Protein AF-Q52468-F1 (afdb_monomer_lite)

InterPro domains:
  IPR005804 Fatty acid desaturase domain [PF00487] (313-555)
  IPR013120 Fatty acyl-CoA reductase-like, NAD-binding domain [PF07993] (9-94)

Radius of gyration: 31.47 Å; chains: 1; bounding box: 70×78×95 Å

Sequence (584 aa):
MFPLLIPKSKTGEYRNGYEESKAMAERSLRANFGERISISTFSCSLVVGDSKTGAISRFNGLYPLIRFMAGFSPPFLVGNKTGLLDIVPLDWVVGELRAMIIRFAASGVAEQVVASAGDKRIGYEHLVRHGRKSTGRGHAKTAGLGAQDPVPILKSRQWDFLKRSLSAWSPEGISKNEFRYFERLLQVYGVYASSDRVRAPLNVSSPITGSRRVSATGHQVLASTTSTGIPLPLIDVFRGSRRCHRIGRGVRGMSLATAVVCERKERCRHEKLRVDPHVVHDLMKLRPGKCFIQIGMQWLLIVFAVFFAKWASSWLAYSISIVWIATRQHALLVLMHDASHYLISRRRWLNDTVGNLFLAFPLSVCVSRYRRHHLLHHRHLNTELDPDIKDSQLPKTRIRFYGLLLRDALGVSTLMTLRSVNNFGQLGLFAR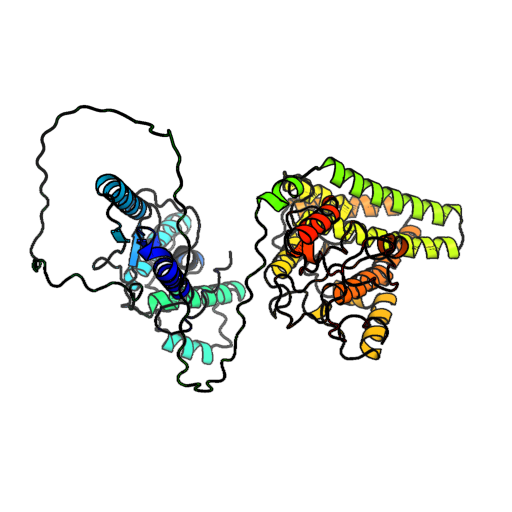GSHASRLDRRLAMAFIIAVGGGITWVGGGWDVLWLWVVPAFTILPLILRVRSIAEHGGRLDHPNASNARSIDVGIIERFLWAPCHINRHWEHHLCPAVPTYNLSLLTARLASFFPQSSAAQRTQGYFFSARFAGVGVVPQHHSPMAGRLMFE

pLDDT: mean 73.09, std 24.0, range [21.38, 98.56]

Organism: Pseudomonas syringae (NCBI:txid317)

Secondary structure (DSSP, 8-state):
-PPPPPPPPSSSSSSSHHHHHHHHHHHHHHHHHTTTS---EEEESEEES-TTT---SSS-TTHHHHHHHHHH--S-EES-TTPEE-EEEHHHHHHHHHHHHHHHHHH----EEEE--GGGPEEHHHHHHHHHHHHHHHHHHHH---PPPPPPEE-HHHHHHHHHH-TT---TT--HHHHHHHHHHHHHHHHHHH-------TT-----S-S-----------------------------------------------------------------HHHHTTTTS--HHHHHHHHHHHHHHHHHHHHHHHHH-SHHHHHHHHHHHHHHHHHHHHHHHHHHTT-S-SSHHHHHHHHIIIIIGGGTB-HHHHHHHHHHHHHHTTSTT-TTTTTSSPPSSHHHHHHHHHHHHTTHHHHHHHHS--SSBGGGGSSTT----HHHHHHHHHHHHHHHHHHHHHTTHHHHIIIIIHHHHTHHHHHHHHHHHHHHTT-SS--SS-S--BEE--HHHHHHT-GGGTTBHHHHHH-TTS-GGGHHHHHHHHHHH-TTSTTTSPEE-SSS---------------SSSS--S--

Structure (mmCIF, N/CA/C/O backbone):
data_AF-Q52468-F1
#
_entry.id   AF-Q52468-F1
#
loop_
_atom_site.group_PDB
_atom_site.id
_atom_site.type_symbol
_atom_site.label_atom_id
_atom_site.label_alt_id
_atom_site.label_comp_id
_atom_site.label_asym_id
_atom_site.label_entity_id
_atom_site.label_seq_id
_atom_site.pdbx_PDB_ins_code
_atom_site.Cartn_x
_atom_site.Cartn_y
_atom_site.Cartn_z
_atom_site.occupancy
_atom_site.B_iso_or_equiv
_atom_site.auth_seq_id
_atom_site.auth_comp_id
_atom_site.auth_asym_id
_atom_site.auth_atom_id
_atom_site.pdbx_PDB_model_num
ATOM 1 N N . MET A 1 1 ? 1.962 -11.807 18.434 1.00 30.11 1 MET A N 1
ATOM 2 C CA . MET A 1 1 ? 0.914 -10.809 18.736 1.00 30.11 1 MET A CA 1
ATOM 3 C C . MET A 1 1 ? 1.528 -9.852 19.745 1.00 30.11 1 MET A C 1
ATOM 5 O O . MET A 1 1 ? 1.781 -10.264 20.868 1.00 30.11 1 MET A O 1
ATOM 9 N N . PHE A 1 2 ? 1.950 -8.662 19.315 1.00 34.91 2 PHE A N 1
ATOM 10 C CA . PHE A 1 2 ? 2.565 -7.700 20.232 1.00 34.91 2 PHE A CA 1
ATOM 11 C C . PHE A 1 2 ? 1.460 -7.068 21.087 1.00 34.91 2 PHE A C 1
ATOM 13 O O . PHE A 1 2 ? 0.490 -6.588 20.497 1.00 34.91 2 PHE A O 1
ATOM 20 N N . PRO A 1 3 ? 1.563 -7.063 22.427 1.00 39.62 3 PRO A N 1
ATOM 21 C CA . PRO A 1 3 ? 0.650 -6.271 23.237 1.00 39.62 3 PRO A CA 1
ATOM 22 C C . PRO A 1 3 ? 0.818 -4.803 22.823 1.00 39.62 3 PRO A C 1
ATOM 24 O O . PRO A 1 3 ? 1.947 -4.315 22.709 1.00 39.62 3 PRO A O 1
ATOM 27 N N . LEU A 1 4 ? -0.292 -4.125 22.509 1.00 45.25 4 LEU A N 1
ATOM 28 C CA . LEU A 1 4 ? -0.283 -2.674 22.333 1.00 45.25 4 LEU A CA 1
ATOM 29 C C . LEU A 1 4 ? 0.321 -2.069 23.603 1.00 45.25 4 LEU A C 1
ATOM 31 O O . LEU A 1 4 ? -0.160 -2.356 24.698 1.00 45.25 4 LEU A O 1
ATOM 35 N N . LEU A 1 5 ? 1.359 -1.245 23.455 1.00 51.84 5 LEU A N 1
ATOM 36 C CA . LEU A 1 5 ? 1.850 -0.423 24.555 1.00 51.84 5 LEU A CA 1
ATOM 37 C C . LEU A 1 5 ? 0.686 0.446 25.033 1.00 51.84 5 LEU A C 1
ATOM 39 O O . LEU A 1 5 ? 0.134 1.225 24.252 1.00 51.84 5 LEU A O 1
ATOM 43 N N . ILE A 1 6 ? 0.284 0.275 26.290 1.00 57.44 6 ILE A N 1
ATOM 44 C CA . ILE A 1 6 ? -0.724 1.137 26.897 1.00 57.44 6 ILE A CA 1
ATOM 45 C C . ILE A 1 6 ? -0.029 2.478 27.184 1.00 57.44 6 ILE A C 1
ATOM 47 O O . ILE A 1 6 ? 1.007 2.477 27.854 1.00 57.44 6 ILE A O 1
ATOM 51 N N . PRO A 1 7 ? -0.533 3.614 26.667 1.00 61.78 7 PRO A N 1
ATOM 52 C CA . PRO A 1 7 ? 0.071 4.918 26.927 1.00 61.78 7 PRO A CA 1
ATOM 53 C C . PRO A 1 7 ? 0.130 5.203 28.431 1.00 61.78 7 PRO A C 1
ATOM 55 O O . PRO A 1 7 ? -0.740 4.753 29.178 1.00 61.78 7 PRO A O 1
ATOM 58 N N . LYS A 1 8 ? 1.115 5.982 28.888 1.00 66.94 8 LYS A N 1
ATOM 59 C CA . LYS A 1 8 ? 1.106 6.509 30.262 1.00 66.94 8 LYS A CA 1
ATOM 60 C C . LYS A 1 8 ? -0.050 7.502 30.435 1.00 66.94 8 LYS A C 1
ATOM 62 O O . LYS A 1 8 ? -0.427 8.180 29.481 1.00 66.94 8 LYS A O 1
ATOM 67 N N . SER A 1 9 ? -0.595 7.562 31.647 1.00 69.75 9 SER A N 1
ATOM 68 C CA . SER A 1 9 ? -1.555 8.596 32.049 1.00 69.75 9 SER A CA 1
ATOM 69 C C . SER A 1 9 ? -0.886 9.970 31.979 1.00 69.75 9 SER A C 1
ATOM 71 O O . SER A 1 9 ? 0.253 10.110 32.430 1.00 69.75 9 SER A O 1
ATOM 73 N N . LYS A 1 10 ? -1.556 10.963 31.388 1.00 70.62 10 LYS A N 1
ATOM 74 C CA . LYS A 1 10 ? -1.021 12.327 31.259 1.00 70.62 10 LYS A CA 1
ATOM 75 C C . LYS A 1 10 ? -1.165 13.113 32.553 1.00 70.62 10 LYS A C 1
ATOM 77 O O . LYS A 1 10 ? -0.253 13.855 32.899 1.00 70.62 10 LYS A O 1
ATOM 82 N N . THR A 1 11 ? -2.285 12.946 33.253 1.00 68.12 11 THR A N 1
ATOM 83 C CA . THR A 1 11 ? -2.530 13.619 34.537 1.00 68.12 11 THR A CA 1
ATOM 84 C C . THR A 1 11 ? -1.903 12.887 35.722 1.00 68.12 11 THR A C 1
ATOM 86 O O . THR A 1 11 ? -1.796 13.449 36.804 1.00 68.12 11 THR A O 1
ATOM 89 N N . GLY A 1 12 ? -1.511 11.618 35.550 1.00 67.38 12 GLY A N 1
ATOM 90 C CA . GLY A 1 12 ? -1.066 10.762 36.655 1.00 67.38 12 GLY A CA 1
ATOM 91 C C . GLY A 1 12 ? -2.198 10.325 37.596 1.00 67.38 12 GLY A C 1
ATOM 92 O O . GLY A 1 12 ? -1.951 9.571 38.534 1.00 67.38 12 GLY A O 1
ATOM 93 N N . GLU A 1 13 ? -3.441 10.746 37.336 1.00 68.00 13 GLU A N 1
ATOM 94 C CA . GLU A 1 13 ? -4.614 10.411 38.157 1.00 68.00 13 GLU A CA 1
ATOM 95 C C . GLU A 1 13 ? -5.108 8.979 37.923 1.00 68.00 13 GLU A C 1
ATOM 97 O O . GLU A 1 13 ? -5.596 8.326 38.846 1.00 68.00 13 GLU A O 1
ATOM 102 N N . TYR A 1 14 ? -4.970 8.495 36.687 1.00 71.94 14 TYR A N 1
ATOM 103 C CA . TYR A 1 14 ? -5.313 7.137 36.257 1.00 71.94 14 TYR A CA 1
ATOM 104 C C . TYR A 1 14 ? -4.068 6.259 36.133 1.00 71.94 14 TYR A C 1
ATOM 106 O O . TYR A 1 14 ? -2.967 6.768 35.908 1.00 71.94 14 TYR A O 1
ATOM 114 N N . ARG A 1 15 ? -4.228 4.930 36.215 1.00 67.50 15 ARG A N 1
ATOM 115 C CA . ARG A 1 15 ? -3.094 3.991 36.126 1.00 67.50 15 ARG A CA 1
ATOM 116 C C . ARG A 1 15 ? -2.405 4.067 34.768 1.00 67.50 15 ARG A C 1
ATOM 118 O O . ARG A 1 15 ? -1.193 3.904 34.661 1.00 67.50 15 ARG A O 1
ATOM 125 N N . ASN A 1 16 ? -3.184 4.304 33.718 1.00 73.81 16 ASN A N 1
ATOM 126 C CA . ASN A 1 16 ? -2.704 4.365 32.348 1.00 73.81 16 ASN A CA 1
ATOM 127 C C . ASN A 1 16 ? -3.591 5.279 31.484 1.00 73.81 16 ASN A C 1
ATOM 129 O O . ASN A 1 16 ? -4.696 5.661 31.866 1.00 73.81 16 ASN A O 1
ATOM 133 N N . GLY A 1 17 ? -3.104 5.621 30.293 1.00 73.12 17 GLY A N 1
ATOM 134 C CA . GLY A 1 17 ? -3.792 6.505 29.354 1.00 73.12 17 GLY A CA 1
ATOM 135 C C . GLY A 1 17 ? -5.052 5.891 28.736 1.00 73.12 17 GLY A C 1
ATOM 136 O O . GLY A 1 17 ? -5.883 6.620 28.199 1.00 73.12 17 GLY A O 1
ATOM 137 N N . TYR A 1 18 ? -5.232 4.566 28.811 1.00 75.88 18 TYR A N 1
ATOM 138 C CA . TYR A 1 18 ? -6.484 3.931 28.395 1.00 75.88 18 TYR A CA 1
ATOM 139 C C . TYR A 1 18 ? -7.608 4.230 29.397 1.00 75.88 18 TYR A C 1
ATOM 141 O O . TYR A 1 18 ? -8.659 4.715 28.979 1.00 75.88 18 TYR A O 1
ATOM 149 N N . GLU A 1 19 ? -7.378 4.025 30.697 1.00 76.88 19 GLU A N 1
ATOM 150 C CA . GLU A 1 19 ? -8.322 4.401 31.763 1.00 76.88 19 GLU A CA 1
ATOM 151 C C . GLU A 1 19 ? -8.665 5.894 31.701 1.00 76.88 19 GLU A C 1
ATOM 153 O O . GLU A 1 19 ? -9.840 6.262 31.699 1.00 76.88 19 GLU A O 1
ATOM 158 N N . GLU A 1 20 ? -7.648 6.743 31.532 1.00 79.38 20 GLU A N 1
ATOM 159 C CA . GLU A 1 20 ? -7.824 8.186 31.354 1.00 79.38 20 GLU A CA 1
ATOM 160 C C . GLU A 1 20 ? -8.725 8.500 30.149 1.00 79.38 20 GLU A C 1
ATOM 162 O O . GLU A 1 20 ? -9.666 9.285 30.262 1.00 79.38 20 GLU A O 1
ATOM 167 N N . SER A 1 21 ? -8.507 7.836 29.006 1.00 81.00 21 SER A N 1
ATOM 168 C CA . SER A 1 21 ? -9.332 8.041 27.808 1.00 81.00 21 SER A CA 1
ATOM 169 C C . SER A 1 21 ? -10.800 7.658 28.017 1.00 81.00 21 SER A C 1
ATOM 171 O O . SER A 1 21 ? -11.687 8.330 27.489 1.00 81.00 21 SER A O 1
ATOM 173 N N . LYS A 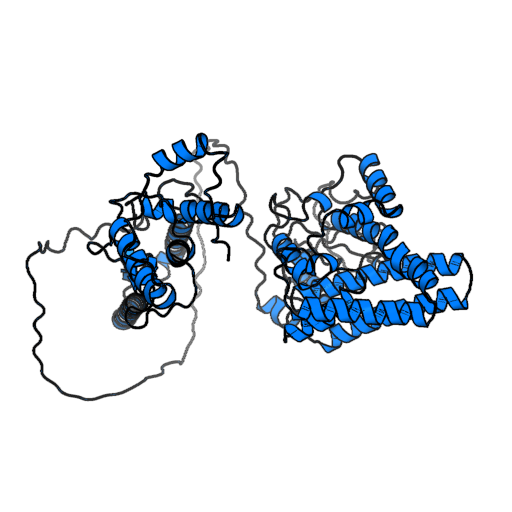1 22 ? -11.074 6.607 28.802 1.00 84.31 22 LYS A N 1
ATOM 174 C CA . LYS A 1 22 ? -12.438 6.155 29.108 1.00 84.31 22 LYS A CA 1
ATOM 175 C C . LYS A 1 22 ? -13.137 7.102 30.071 1.00 84.31 22 LYS A C 1
ATOM 177 O O . LYS A 1 22 ? -14.262 7.506 29.791 1.00 84.31 22 LYS A O 1
ATOM 182 N N . ALA A 1 23 ? -12.445 7.539 31.119 1.00 80.50 23 ALA A N 1
ATOM 183 C CA . ALA A 1 23 ? -12.979 8.534 32.040 1.00 80.50 23 ALA A CA 1
ATOM 184 C C . ALA A 1 23 ? -13.254 9.877 31.340 1.00 80.50 23 ALA A C 1
ATOM 186 O O . ALA A 1 23 ? -14.288 10.500 31.568 1.00 80.50 23 ALA A O 1
ATOM 187 N N . MET A 1 24 ? -12.366 10.316 30.440 1.00 80.38 24 MET A N 1
ATOM 188 C CA . MET A 1 24 ? -12.593 11.513 29.623 1.00 80.38 24 MET A CA 1
ATOM 189 C C . MET A 1 24 ? -13.800 11.369 28.690 1.00 80.38 24 MET A C 1
ATOM 191 O O . MET A 1 24 ? -14.553 12.331 28.525 1.00 80.38 24 MET A O 1
ATOM 195 N N . ALA A 1 25 ? -13.980 10.196 28.077 1.00 83.88 25 ALA A N 1
ATOM 196 C CA . ALA A 1 25 ? -15.120 9.926 27.208 1.00 83.88 25 ALA A CA 1
ATOM 197 C C . ALA A 1 25 ? -16.440 9.996 27.985 1.00 83.88 25 ALA A C 1
ATOM 199 O O . ALA A 1 25 ? -17.363 10.672 27.544 1.00 83.88 25 ALA A O 1
ATOM 200 N N . GLU A 1 26 ? -16.504 9.376 29.165 1.00 84.31 26 GLU A N 1
ATOM 201 C CA . GLU A 1 26 ? -17.686 9.438 30.028 1.00 84.31 26 GLU A CA 1
ATOM 202 C C . GLU A 1 26 ? -17.992 10.871 30.483 1.00 84.31 26 GLU A C 1
ATOM 204 O O . GLU A 1 26 ? -19.132 11.321 30.363 1.00 84.31 26 GLU A O 1
ATOM 209 N N . ARG A 1 27 ? -16.975 11.625 30.929 1.00 82.50 27 ARG A N 1
ATOM 210 C CA . ARG A 1 27 ? -17.136 13.042 31.300 1.00 82.50 27 ARG A CA 1
ATOM 211 C C . ARG A 1 27 ? -17.685 13.875 30.149 1.00 82.50 27 ARG A C 1
ATOM 213 O O . ARG A 1 27 ? -18.616 14.646 30.348 1.00 82.50 27 ARG A O 1
ATOM 220 N N . SER A 1 28 ? -17.130 13.699 28.952 1.00 82.50 28 SER A N 1
ATOM 221 C CA . SER A 1 28 ? -17.573 14.435 27.762 1.00 82.50 28 SER A CA 1
ATOM 222 C C . SER A 1 28 ? -19.007 14.074 27.384 1.00 82.50 28 SER A C 1
ATOM 224 O O . SER A 1 28 ? -19.782 14.939 26.991 1.00 82.50 28 SER A O 1
ATOM 226 N N . LEU A 1 29 ? -19.377 12.799 27.522 1.00 84.69 29 LEU A N 1
ATOM 227 C CA . LEU A 1 29 ? -20.716 12.322 27.205 1.00 84.69 29 LEU A CA 1
ATOM 228 C C . LEU A 1 29 ? -21.759 12.911 28.166 1.00 84.69 29 LEU A C 1
ATOM 230 O O . LEU A 1 29 ? -22.784 13.411 27.715 1.00 84.69 29 LEU A O 1
ATOM 234 N N . ARG A 1 30 ? -21.467 12.960 29.470 1.00 84.38 30 ARG A N 1
ATOM 235 C CA . ARG A 1 30 ? -22.351 13.610 30.450 1.00 84.38 30 ARG A CA 1
ATOM 236 C C . ARG A 1 30 ? -22.414 15.124 30.285 1.00 84.38 30 ARG A C 1
ATOM 238 O O . ARG A 1 30 ? -23.507 15.670 30.305 1.00 84.38 30 ARG A O 1
ATOM 245 N N . ALA A 1 31 ? -21.277 15.788 30.086 1.00 83.75 31 ALA A N 1
ATOM 246 C CA . ALA A 1 31 ? -21.237 17.243 29.939 1.00 83.75 31 ALA A CA 1
ATOM 247 C C . ALA A 1 31 ? -22.033 17.729 28.717 1.00 83.75 31 ALA A C 1
ATOM 249 O O . ALA A 1 31 ? -22.711 18.745 28.790 1.00 83.75 31 ALA A O 1
ATOM 250 N N . ASN A 1 32 ? -21.977 16.993 27.604 1.00 88.12 32 ASN A N 1
ATOM 251 C CA . ASN A 1 32 ? -22.629 17.413 26.362 1.00 88.12 32 ASN A CA 1
ATOM 252 C C . ASN A 1 32 ? -24.095 16.970 26.255 1.00 88.12 32 ASN A C 1
ATOM 254 O O . ASN A 1 32 ? -24.864 17.588 25.519 1.00 88.12 32 ASN A O 1
ATOM 258 N N . PHE A 1 33 ? -24.476 15.878 26.927 1.00 87.81 33 PHE A N 1
ATOM 259 C CA . PHE A 1 33 ? -25.764 15.221 26.685 1.00 87.81 33 PHE A CA 1
ATOM 260 C C . PHE A 1 33 ? -26.567 14.886 27.949 1.00 87.81 33 PHE A C 1
ATOM 262 O O . PHE A 1 33 ? -27.736 14.535 27.820 1.00 87.81 33 PHE A O 1
ATOM 269 N N . GLY A 1 34 ? -25.996 15.021 29.150 1.00 83.12 34 GLY A N 1
ATOM 270 C CA . GLY A 1 34 ? -26.632 14.632 30.418 1.00 83.12 34 GLY A CA 1
ATOM 271 C C . GLY A 1 34 ? -27.931 15.364 30.743 1.00 83.12 34 GLY A C 1
ATOM 272 O O . GLY A 1 34 ? -28.784 14.797 31.412 1.00 83.12 34 GLY A O 1
ATOM 273 N N . GLU A 1 35 ? -28.116 16.579 30.226 1.00 85.31 35 GLU A N 1
ATOM 274 C CA . GLU A 1 35 ? -29.370 17.333 30.372 1.00 85.31 35 GLU A CA 1
ATOM 275 C C . GLU A 1 35 ? -30.460 16.890 29.382 1.00 85.31 35 GLU A C 1
ATOM 277 O O . GLU A 1 35 ? -31.633 17.189 29.579 1.00 85.31 35 GLU A O 1
ATOM 282 N N . ARG A 1 36 ? -30.087 16.204 28.291 1.00 87.56 36 ARG A N 1
ATOM 283 C CA . ARG A 1 36 ? -30.998 15.861 27.180 1.00 87.56 36 ARG A CA 1
ATOM 284 C C . ARG A 1 36 ? -31.369 14.386 27.134 1.00 87.56 36 ARG A C 1
ATOM 286 O O . ARG A 1 36 ? -32.416 14.046 26.592 1.00 87.56 36 ARG A O 1
ATOM 293 N N . ILE A 1 37 ? -30.493 13.516 27.626 1.00 87.19 37 ILE A N 1
ATOM 294 C CA . ILE A 1 37 ? -30.685 12.067 27.622 1.00 87.19 37 ILE A CA 1
ATOM 295 C C . ILE A 1 37 ? -30.242 11.470 28.955 1.00 87.19 37 ILE A C 1
ATOM 297 O O . ILE A 1 37 ? -29.181 11.801 29.484 1.00 87.19 37 ILE A O 1
ATOM 301 N N . SER A 1 38 ? -31.035 10.531 29.468 1.00 84.38 38 SER A N 1
ATOM 302 C CA . SER A 1 38 ? -30.647 9.719 30.618 1.00 84.38 38 SER A CA 1
ATOM 303 C C . SER A 1 38 ? -29.550 8.743 30.196 1.00 84.38 38 SER A C 1
ATOM 305 O O . SER A 1 38 ? -29.729 7.947 29.274 1.00 84.38 38 SER A O 1
ATOM 307 N N . ILE A 1 39 ? -28.394 8.818 30.855 1.00 87.44 39 ILE A N 1
ATOM 308 C CA . ILE A 1 39 ? -27.200 8.043 30.504 1.00 87.44 39 ILE A CA 1
ATOM 309 C C . ILE A 1 39 ? -26.919 7.022 31.600 1.00 87.44 39 ILE A C 1
ATOM 311 O O . ILE A 1 39 ? -26.488 7.390 32.693 1.00 87.44 39 ILE A O 1
ATOM 315 N N . SER A 1 40 ? -27.086 5.740 31.275 1.00 87.75 40 SER A N 1
ATOM 316 C CA . SER A 1 40 ? -26.580 4.643 32.103 1.00 87.75 40 SER A CA 1
ATOM 317 C C . SER A 1 40 ? -25.121 4.350 31.760 1.00 87.75 40 SER A C 1
ATOM 319 O O . SER A 1 40 ? -24.752 4.304 30.582 1.00 87.75 40 SER A O 1
ATOM 321 N N . THR A 1 41 ? -24.280 4.121 32.768 1.00 87.94 41 THR A N 1
ATOM 322 C CA . THR A 1 41 ? -22.869 3.766 32.566 1.00 87.94 41 THR A CA 1
ATOM 323 C C . THR A 1 41 ? -22.566 2.405 33.167 1.00 87.94 41 THR A C 1
ATOM 325 O O . THR A 1 41 ? -22.864 2.130 34.323 1.00 87.94 41 THR A O 1
ATOM 328 N N . PHE A 1 42 ? -21.950 1.538 32.364 1.00 89.19 42 PHE A N 1
ATOM 329 C CA . PHE A 1 42 ? -21.489 0.229 32.806 1.00 89.19 42 PHE A CA 1
ATOM 330 C C . PHE A 1 42 ? -19.974 0.157 32.651 1.00 89.19 42 PHE A C 1
ATOM 332 O O . PHE A 1 42 ? -19.441 0.186 31.539 1.00 89.19 42 PHE A O 1
ATOM 339 N N . SER A 1 43 ? -19.284 0.068 33.779 1.00 86.38 43 SER A N 1
ATOM 340 C CA . SER A 1 43 ? -17.841 -0.132 33.853 1.00 86.38 43 SER A CA 1
ATOM 341 C C . SER A 1 43 ? -17.549 -1.510 34.424 1.00 86.38 43 SER A C 1
ATOM 343 O O . SER A 1 43 ? -18.295 -2.011 35.257 1.00 86.38 43 SER A O 1
ATOM 345 N N . CYS A 1 44 ? -16.449 -2.125 34.004 1.00 85.56 44 CYS A N 1
ATOM 346 C CA . CYS A 1 44 ? -16.001 -3.392 34.566 1.00 85.56 44 CYS A CA 1
ATOM 347 C C . CYS A 1 44 ? -14.489 -3.399 34.767 1.00 85.56 44 CYS A C 1
ATOM 349 O O . CYS A 1 44 ? -13.747 -2.695 34.072 1.00 85.56 44 CYS A O 1
ATOM 351 N N . SER A 1 45 ? -14.055 -4.205 35.731 1.00 82.81 45 SER A N 1
ATOM 352 C CA . SER A 1 45 ? -12.645 -4.493 35.976 1.00 82.81 45 SER A CA 1
ATOM 353 C C . SER A 1 45 ? -12.084 -5.436 34.905 1.00 82.81 45 SER A C 1
ATOM 355 O O . SER A 1 45 ? -12.690 -5.647 33.851 1.00 82.81 45 SER A O 1
ATOM 357 N N . LEU A 1 46 ? -10.878 -5.970 35.104 1.00 82.00 46 LEU A N 1
ATOM 358 C CA . LEU A 1 46 ? -10.219 -6.753 34.065 1.00 82.00 46 LEU A CA 1
ATOM 359 C C . LEU A 1 46 ? -10.980 -8.061 33.794 1.00 82.00 46 LEU A C 1
ATOM 361 O O . LEU A 1 46 ? -10.944 -8.995 34.593 1.00 82.00 46 LEU A O 1
ATOM 365 N N . VAL A 1 47 ? -11.642 -8.128 32.639 1.00 87.50 47 VAL A N 1
ATOM 366 C CA . VAL A 1 47 ? -12.461 -9.284 32.266 1.00 87.50 47 VAL A CA 1
ATOM 367 C C . VAL A 1 47 ? -11.583 -10.484 31.918 1.00 87.50 47 VAL A C 1
ATOM 369 O O . VAL A 1 47 ? -10.698 -10.402 31.057 1.00 87.50 47 VAL A O 1
ATOM 372 N N . VAL A 1 48 ? -11.850 -11.607 32.580 1.00 88.88 48 VAL A N 1
ATOM 373 C CA . VAL A 1 48 ? -11.248 -12.916 32.308 1.00 88.88 48 VAL A CA 1
ATOM 374 C C . VAL A 1 48 ? -12.286 -13.861 31.695 1.00 88.88 48 VAL A C 1
ATOM 376 O O . VAL A 1 48 ? -13.392 -13.449 31.363 1.00 88.88 48 VAL A O 1
ATOM 379 N N . GLY A 1 49 ? -11.890 -15.099 31.420 1.00 89.56 49 GLY A N 1
ATOM 380 C CA . GLY A 1 49 ? -12.665 -16.053 30.646 1.00 89.56 49 GLY A CA 1
ATOM 381 C C . GLY A 1 49 ? -13.945 -16.437 31.360 1.00 89.56 49 GLY A C 1
ATOM 382 O O . GLY A 1 49 ? -14.156 -16.100 32.526 1.00 89.56 49 GLY A O 1
ATOM 383 N N . ASP A 1 50 ? -14.790 -17.141 30.627 1.00 91.25 50 ASP A N 1
ATOM 384 C CA . ASP A 1 50 ? -15.990 -17.748 31.182 1.00 91.25 50 ASP A CA 1
ATOM 385 C C . ASP A 1 50 ? -15.642 -18.615 32.405 1.00 91.25 50 ASP A C 1
ATOM 387 O O . ASP A 1 50 ? -14.725 -19.440 32.346 1.00 91.25 50 ASP A O 1
ATOM 391 N N . SER A 1 51 ? -16.345 -18.411 33.521 1.00 90.12 51 SER A N 1
ATOM 392 C CA . SER A 1 51 ? -16.021 -19.034 34.809 1.00 90.12 51 SER A CA 1
ATOM 393 C C . SER A 1 51 ? -16.143 -20.562 34.805 1.00 90.12 51 SER A C 1
ATOM 395 O O . SER A 1 51 ? -15.503 -21.225 35.623 1.00 90.12 51 SER A O 1
ATOM 397 N N . LYS A 1 52 ? -16.932 -21.127 33.880 1.00 91.06 52 LYS A N 1
ATOM 398 C CA . LYS A 1 52 ? -17.219 -22.566 33.792 1.00 91.06 52 LYS A CA 1
ATOM 399 C C . LYS A 1 52 ? -16.342 -23.263 32.760 1.00 91.06 52 LYS A C 1
ATOM 401 O O . LYS A 1 52 ? -15.768 -24.312 33.030 1.00 91.06 52 LYS A O 1
ATOM 406 N N . THR A 1 53 ? -16.257 -22.688 31.566 1.00 90.44 53 THR A N 1
ATOM 407 C CA . THR A 1 53 ? -15.598 -23.290 30.397 1.00 90.44 53 THR A CA 1
ATOM 408 C C . THR A 1 53 ? -14.174 -22.784 30.191 1.00 90.44 53 THR A C 1
ATOM 410 O O . THR A 1 53 ? -13.401 -23.400 29.459 1.00 90.44 53 THR A O 1
ATOM 413 N N . GLY A 1 54 ? -13.816 -21.643 30.789 1.00 86.31 54 GLY A N 1
ATOM 414 C CA . GLY A 1 54 ? -12.562 -20.945 30.515 1.00 86.31 54 GLY A CA 1
ATOM 415 C C . GLY A 1 54 ? -12.496 -20.321 29.117 1.00 86.31 54 GLY A C 1
ATOM 416 O O . GLY A 1 54 ? -11.424 -19.876 28.701 1.00 86.31 54 GLY A O 1
ATOM 417 N N . ALA A 1 55 ? -13.610 -20.289 28.373 1.00 86.75 55 ALA A N 1
ATOM 418 C CA . ALA A 1 55 ? -13.646 -19.779 27.011 1.00 86.75 55 ALA A CA 1
ATOM 419 C C . ALA A 1 55 ? -13.252 -18.296 26.950 1.00 86.75 55 ALA A C 1
ATOM 421 O O . ALA A 1 55 ? -13.694 -17.464 27.748 1.00 86.75 55 ALA A O 1
ATOM 422 N N . ILE A 1 56 ? -12.424 -17.962 25.959 1.00 85.69 56 ILE A N 1
ATOM 423 C CA . ILE A 1 56 ? -11.955 -16.603 25.684 1.00 85.69 56 ILE A CA 1
ATOM 424 C C . ILE A 1 56 ? -12.042 -16.318 24.187 1.00 85.69 56 ILE A C 1
ATOM 426 O O . ILE A 1 56 ? -11.720 -17.166 23.359 1.00 85.69 56 ILE A O 1
ATOM 430 N N . SER A 1 57 ? -12.433 -15.098 23.821 1.00 76.00 57 SER A N 1
ATOM 431 C CA . SER A 1 57 ? -12.517 -14.692 22.410 1.00 76.00 57 SER A CA 1
ATOM 432 C C . SER A 1 57 ? -11.175 -14.221 21.843 1.00 76.00 57 SER A C 1
ATOM 434 O O . SER A 1 57 ? -10.938 -14.296 20.637 1.00 76.00 57 SER A O 1
ATOM 436 N N . ARG A 1 58 ? -10.290 -13.689 22.700 1.00 75.25 58 ARG A N 1
ATOM 437 C CA . ARG A 1 58 ? -8.977 -13.146 22.323 1.00 75.25 58 ARG A CA 1
ATOM 438 C C . ARG A 1 58 ? -7.960 -13.356 23.437 1.00 75.25 58 ARG A C 1
ATOM 440 O O . ARG A 1 58 ? -8.264 -13.188 24.613 1.00 75.25 58 ARG A O 1
ATOM 447 N N . PHE A 1 59 ? -6.718 -13.615 23.046 1.00 76.12 59 PHE A N 1
ATOM 448 C CA . PHE A 1 59 ? -5.600 -13.840 23.962 1.00 76.12 59 PHE A CA 1
ATOM 449 C C . PHE A 1 59 ? -4.942 -12.515 24.412 1.00 76.12 59 PHE A C 1
ATOM 451 O O . PHE A 1 59 ? -3.768 -12.265 24.147 1.00 76.12 59 PHE A O 1
ATOM 458 N N . ASN A 1 60 ? -5.733 -11.640 25.045 1.00 73.88 60 ASN A N 1
ATOM 459 C CA . ASN A 1 60 ? -5.337 -10.305 25.532 1.00 73.88 60 ASN A CA 1
ATOM 460 C C . ASN A 1 60 ? -5.434 -10.231 27.073 1.00 73.88 60 ASN A C 1
ATOM 462 O O . ASN A 1 60 ? -5.535 -11.260 27.725 1.00 73.88 60 ASN A O 1
ATOM 466 N N . GLY A 1 61 ? -5.408 -9.046 27.694 1.00 74.38 61 GLY A N 1
ATOM 467 C CA . GLY A 1 61 ? -5.551 -8.951 29.158 1.00 74.38 61 GLY A CA 1
ATOM 468 C C . GLY A 1 61 ? -4.423 -9.706 29.856 1.00 74.38 61 GLY A C 1
ATOM 469 O O . GLY A 1 61 ? -3.306 -9.587 29.395 1.00 74.38 61 GLY A O 1
ATOM 470 N N . LEU A 1 62 ? -4.674 -10.506 30.894 1.00 76.44 62 LEU A N 1
ATOM 471 C CA . LEU A 1 62 ? -3.643 -11.276 31.624 1.00 76.44 62 LEU A CA 1
ATOM 472 C C . LEU A 1 62 ? -3.087 -12.510 30.883 1.00 76.44 62 LEU A C 1
ATOM 474 O O . LEU A 1 62 ? -2.062 -13.056 31.290 1.00 76.44 62 LEU A O 1
ATOM 478 N N . TYR A 1 63 ? -3.713 -12.968 29.795 1.00 82.50 63 TYR A N 1
ATOM 479 C CA . TYR A 1 63 ? -3.335 -14.238 29.155 1.00 82.50 63 TYR A CA 1
ATOM 480 C C . TYR A 1 63 ? -1.916 -14.280 28.575 1.00 82.50 63 TYR A C 1
ATOM 482 O O . TYR A 1 63 ? -1.253 -15.305 28.739 1.00 82.50 63 TYR A O 1
ATOM 490 N N . PRO A 1 64 ? -1.387 -13.216 27.941 1.00 77.62 64 PRO A N 1
ATOM 491 C CA . PRO A 1 64 ? 0.012 -13.172 27.525 1.00 77.62 64 PRO A CA 1
ATOM 492 C C . PRO A 1 64 ? 1.004 -13.414 28.670 1.00 77.62 64 PRO A C 1
ATOM 494 O O . PRO A 1 64 ? 1.988 -14.118 28.460 1.00 77.62 64 PRO A O 1
ATOM 497 N N . LEU A 1 65 ? 0.725 -12.905 29.879 1.00 75.94 65 LEU A N 1
ATOM 498 C CA . LEU A 1 65 ? 1.535 -13.181 31.070 1.00 75.94 65 LEU A CA 1
ATOM 499 C C . LEU A 1 65 ? 1.452 -14.663 31.461 1.00 75.94 65 LEU A C 1
ATOM 501 O O . LEU A 1 65 ? 2.480 -15.290 31.698 1.00 75.94 65 LEU A O 1
ATOM 505 N N . ILE A 1 66 ? 0.249 -15.246 31.457 1.00 77.50 66 ILE A N 1
ATOM 506 C CA . ILE A 1 66 ? 0.040 -16.675 31.749 1.00 77.50 66 ILE A CA 1
ATOM 507 C C . ILE A 1 66 ? 0.789 -17.557 30.744 1.00 77.50 66 ILE A C 1
ATOM 509 O O . ILE A 1 66 ? 1.520 -18.462 31.138 1.00 77.50 66 ILE A O 1
ATOM 513 N N . ARG A 1 67 ? 0.675 -17.263 29.446 1.00 76.50 67 ARG A N 1
ATOM 514 C CA . ARG A 1 67 ? 1.406 -17.975 28.388 1.00 76.50 67 ARG A CA 1
ATOM 515 C C . ARG A 1 67 ? 2.913 -17.824 28.532 1.00 76.50 67 ARG A C 1
ATOM 517 O O . ARG A 1 67 ? 3.637 -18.778 28.276 1.00 76.50 67 ARG A O 1
ATOM 524 N N . PHE A 1 68 ? 3.380 -16.640 28.908 1.00 74.06 68 PHE A N 1
ATOM 525 C CA . PHE A 1 68 ? 4.797 -16.401 29.123 1.00 74.06 68 PHE A CA 1
ATOM 526 C C . PHE A 1 68 ? 5.334 -17.243 30.288 1.00 74.06 68 PHE A C 1
ATOM 528 O O . PHE A 1 68 ? 6.329 -17.942 30.121 1.00 74.06 68 PHE A O 1
ATOM 535 N N . MET A 1 69 ? 4.621 -17.272 31.419 1.00 74.06 69 MET A N 1
ATOM 536 C CA . MET A 1 69 ? 4.953 -18.154 32.544 1.00 74.06 69 MET A CA 1
ATOM 537 C C . MET A 1 69 ? 4.925 -19.636 32.150 1.00 74.06 69 MET A C 1
ATOM 539 O O . MET A 1 69 ? 5.769 -20.398 32.607 1.00 74.06 69 MET A O 1
ATOM 543 N N . ALA A 1 70 ? 3.968 -20.038 31.307 1.00 69.44 70 ALA A N 1
ATOM 544 C CA . ALA A 1 70 ? 3.813 -21.417 30.851 1.00 69.44 70 ALA A CA 1
ATOM 545 C C . ALA A 1 70 ? 4.922 -21.881 29.899 1.00 69.44 70 ALA A C 1
ATOM 547 O O . ALA A 1 70 ? 5.258 -23.058 29.901 1.00 69.44 70 ALA A O 1
ATOM 548 N N . GLY A 1 71 ? 5.413 -20.987 29.037 1.00 66.94 71 GLY A N 1
ATOM 549 C CA . GLY A 1 71 ? 6.330 -21.341 27.954 1.00 66.94 71 GLY A CA 1
ATOM 550 C C . GLY A 1 71 ? 7.806 -21.111 28.262 1.00 66.94 71 GLY A C 1
ATOM 551 O O . GLY A 1 71 ? 8.638 -21.765 27.649 1.00 66.94 71 GLY A O 1
ATOM 552 N N . PHE A 1 72 ? 8.133 -20.187 29.172 1.00 64.19 72 PHE A N 1
ATOM 553 C CA . PHE A 1 72 ? 9.511 -19.702 29.337 1.00 64.19 72 PHE A CA 1
ATOM 554 C C . PHE A 1 72 ? 10.076 -19.838 30.747 1.00 64.19 72 PHE A C 1
ATOM 556 O O . PHE A 1 72 ? 11.221 -19.450 30.946 1.00 64.19 72 PHE A O 1
ATOM 563 N N . SER A 1 73 ? 9.299 -20.346 31.715 1.00 67.38 73 SER A N 1
ATOM 564 C CA . SER A 1 73 ? 9.729 -20.529 33.113 1.00 67.38 73 SER A CA 1
ATOM 565 C C . SER A 1 73 ? 10.607 -19.375 33.619 1.00 67.38 73 SER A C 1
ATOM 567 O O . SER A 1 73 ? 11.770 -19.592 33.957 1.00 67.38 73 SER A O 1
ATOM 569 N N . PRO A 1 74 ? 10.095 -18.131 33.615 1.00 69.44 74 PRO A N 1
ATOM 570 C CA . PRO A 1 74 ? 10.941 -16.971 33.835 1.00 69.44 74 PRO A CA 1
ATOM 571 C C . PRO A 1 74 ? 11.601 -17.013 35.218 1.00 69.44 74 PRO A C 1
ATOM 573 O O . PRO A 1 74 ? 10.941 -17.403 36.186 1.00 69.44 74 PRO A O 1
ATOM 576 N N . PRO A 1 75 ? 12.863 -16.558 35.334 1.00 67.56 75 PRO A N 1
ATOM 577 C CA . PRO A 1 75 ? 13.610 -16.602 36.591 1.00 67.56 75 PRO A CA 1
ATOM 578 C C . PRO A 1 75 ? 13.020 -15.676 37.661 1.00 67.56 75 PRO A C 1
ATOM 580 O O . PRO A 1 75 ? 13.285 -15.858 38.841 1.00 67.56 75 PRO A O 1
ATOM 583 N N . PHE A 1 76 ? 12.227 -14.679 37.262 1.00 77.06 76 PHE A N 1
ATOM 584 C CA . PHE A 1 76 ? 11.433 -13.830 38.144 1.00 77.06 76 PHE A CA 1
ATOM 585 C C . PHE A 1 76 ? 10.320 -13.122 37.358 1.00 77.06 76 PHE A C 1
ATOM 587 O O . PHE A 1 76 ? 10.344 -13.042 36.127 1.00 77.06 76 PHE A O 1
ATOM 594 N N . LEU A 1 77 ? 9.359 -12.547 38.076 1.00 78.38 77 LEU A N 1
ATOM 595 C CA . LEU A 1 77 ? 8.386 -11.581 37.566 1.00 78.38 77 LEU A CA 1
ATOM 596 C C . LEU A 1 77 ? 8.608 -10.220 38.219 1.00 78.38 77 LEU A C 1
ATOM 598 O O . LEU A 1 77 ? 9.255 -10.120 39.256 1.00 78.38 77 LEU A O 1
ATOM 602 N N . VAL A 1 78 ? 8.046 -9.164 37.632 1.00 76.88 78 VAL A N 1
ATOM 603 C CA . VAL A 1 78 ? 8.090 -7.815 38.214 1.00 76.88 78 VAL A CA 1
ATOM 604 C C . VAL A 1 78 ? 6.685 -7.387 38.618 1.00 76.88 78 VAL A C 1
ATOM 606 O O . VAL A 1 78 ? 5.729 -7.581 37.864 1.00 76.88 78 VAL A O 1
ATOM 609 N N . GLY A 1 79 ? 6.552 -6.837 39.822 1.00 77.06 79 GLY A N 1
ATOM 610 C CA . GLY A 1 79 ? 5.287 -6.372 40.383 1.00 77.06 79 GLY A CA 1
ATOM 611 C C . GLY A 1 79 ? 5.348 -6.162 41.895 1.00 77.06 79 GLY A C 1
ATOM 612 O O . GLY A 1 79 ? 6.380 -6.374 42.530 1.00 77.06 79 GLY A O 1
ATOM 613 N N . ASN A 1 80 ? 4.237 -5.740 42.496 1.00 76.56 80 ASN A N 1
ATOM 614 C CA . ASN A 1 80 ? 4.075 -5.767 43.943 1.00 76.56 80 ASN A CA 1
ATOM 615 C C . ASN A 1 80 ? 3.564 -7.148 44.359 1.00 76.56 80 ASN A C 1
ATOM 617 O O . ASN A 1 80 ? 2.476 -7.557 43.959 1.00 76.56 80 ASN A O 1
ATOM 621 N N . LYS A 1 81 ? 4.338 -7.853 45.187 1.00 75.69 81 LYS A N 1
ATOM 622 C CA . LYS A 1 81 ? 3.971 -9.167 45.731 1.00 75.69 81 LYS A CA 1
ATOM 623 C C . LYS A 1 81 ? 2.607 -9.131 46.435 1.00 75.69 81 LYS A C 1
ATOM 625 O O . LYS A 1 81 ? 1.792 -10.025 46.238 1.00 75.69 81 LYS A O 1
ATOM 630 N N . THR A 1 82 ? 2.341 -8.053 47.175 1.00 78.44 82 THR A N 1
ATOM 631 C CA . THR A 1 82 ? 1.084 -7.833 47.907 1.00 78.44 82 THR A CA 1
ATOM 632 C C . THR A 1 82 ? 0.041 -7.048 47.109 1.00 78.44 82 THR A C 1
ATOM 634 O O . THR A 1 82 ? -0.995 -6.696 47.662 1.00 78.44 82 THR A O 1
ATOM 637 N N . GLY A 1 83 ? 0.306 -6.741 45.833 1.00 77.12 83 GLY A N 1
ATOM 638 C CA . GLY A 1 83 ? -0.626 -5.989 44.995 1.00 77.12 83 GLY A CA 1
ATOM 639 C C . GLY A 1 83 ? -1.907 -6.777 44.738 1.00 77.12 83 GLY A C 1
ATOM 640 O O . GLY A 1 83 ? -1.865 -7.999 44.568 1.00 77.12 83 GLY A O 1
ATOM 641 N N . LEU A 1 84 ? -3.041 -6.083 44.691 1.00 78.31 84 LEU A N 1
ATOM 642 C CA . LEU A 1 84 ? -4.350 -6.690 44.459 1.00 78.31 84 LEU A CA 1
ATOM 643 C C . LEU A 1 84 ? -4.801 -6.470 43.012 1.00 78.31 84 LEU A C 1
ATOM 645 O O . LEU A 1 84 ? -4.926 -5.335 42.545 1.00 78.31 84 LEU A O 1
ATOM 649 N N . LEU A 1 85 ? -5.107 -7.561 42.308 1.00 77.62 85 LEU A N 1
ATOM 650 C CA . LEU A 1 85 ? -5.720 -7.524 40.986 1.00 77.62 85 LEU A CA 1
ATOM 651 C C . LEU A 1 85 ? -7.226 -7.702 41.068 1.00 77.62 85 LEU A C 1
ATOM 653 O O . LEU A 1 85 ? -7.754 -8.623 41.688 1.00 77.62 85 LEU A O 1
ATOM 657 N N . ASP A 1 86 ? -7.901 -6.816 40.354 1.00 79.31 86 ASP A N 1
ATOM 658 C CA . ASP A 1 86 ? -9.338 -6.838 40.186 1.00 79.31 86 ASP A CA 1
ATOM 659 C C . ASP A 1 86 ? -9.691 -7.475 38.845 1.00 79.31 86 ASP A C 1
ATOM 661 O O . ASP A 1 86 ? -9.545 -6.854 37.786 1.00 79.31 86 ASP A O 1
ATOM 665 N N . ILE A 1 87 ? -10.075 -8.749 38.913 1.00 84.50 87 ILE A N 1
ATOM 666 C CA . ILE A 1 87 ? -10.446 -9.571 37.766 1.00 84.50 87 ILE A CA 1
ATOM 667 C C . ILE A 1 87 ? -11.870 -10.086 37.934 1.00 84.50 87 ILE A C 1
ATOM 669 O O . ILE A 1 87 ? -12.268 -10.472 39.030 1.00 84.50 87 ILE A O 1
ATOM 673 N N . VAL A 1 88 ? -12.623 -10.114 36.838 1.00 87.69 88 VAL A N 1
ATOM 674 C CA . VAL A 1 88 ? -14.041 -10.497 36.840 1.00 87.69 88 VAL A CA 1
ATOM 675 C C . VAL A 1 88 ? -14.340 -11.466 35.684 1.00 87.69 88 VAL A C 1
ATOM 677 O O . VAL A 1 88 ? -13.880 -11.215 34.567 1.00 87.69 88 VAL A O 1
ATOM 680 N N . PRO A 1 89 ? -15.055 -12.587 35.903 1.00 91.88 89 PRO A N 1
ATOM 681 C CA . PRO A 1 89 ? -15.394 -13.530 34.832 1.00 91.88 89 PRO A CA 1
ATOM 682 C C . PRO A 1 89 ? -16.358 -12.945 33.797 1.00 91.88 89 PRO A C 1
ATOM 684 O O . PRO A 1 89 ? -17.250 -12.167 34.140 1.00 91.88 89 PRO A O 1
ATOM 687 N N . LEU A 1 90 ? -16.198 -13.339 32.531 1.00 92.56 90 LEU A N 1
ATOM 688 C CA . LEU A 1 90 ? -17.000 -12.823 31.417 1.00 92.56 90 LEU A CA 1
ATOM 689 C C . LEU A 1 90 ? -18.501 -13.073 31.599 1.00 92.56 90 LEU A C 1
ATOM 691 O O . LEU A 1 90 ? -19.302 -12.163 31.403 1.00 92.56 90 LEU A O 1
ATOM 695 N N . ASP A 1 91 ? -18.877 -14.295 31.960 1.00 92.44 91 ASP A N 1
ATOM 696 C CA . ASP A 1 91 ? -20.261 -14.718 32.171 1.00 92.44 91 ASP A CA 1
ATOM 697 C C . ASP A 1 91 ? -20.943 -13.912 33.276 1.00 92.44 91 ASP A C 1
ATOM 699 O O . ASP A 1 91 ? -22.076 -13.459 33.105 1.00 92.44 91 ASP A O 1
ATOM 703 N N . TRP A 1 92 ? -20.222 -13.647 34.366 1.00 93.62 92 TRP A N 1
ATOM 704 C CA . TRP A 1 92 ? -20.721 -12.803 35.445 1.00 93.62 92 TRP A CA 1
ATOM 705 C C . TRP A 1 92 ? -20.905 -11.347 34.993 1.00 93.62 92 TRP A C 1
ATOM 707 O O . TRP A 1 92 ? -21.973 -10.777 35.197 1.00 93.62 92 TRP A O 1
ATOM 717 N N . VAL A 1 93 ? -19.922 -10.762 34.294 1.00 92.06 93 VAL A N 1
ATOM 718 C CA . VAL A 1 93 ? -20.018 -9.384 33.766 1.00 92.06 93 VAL A CA 1
ATOM 719 C C . VAL A 1 93 ? -21.198 -9.227 32.804 1.00 92.06 93 VAL A C 1
ATOM 721 O O . VAL A 1 93 ? -21.903 -8.219 32.845 1.00 92.06 93 VAL A O 1
ATOM 724 N N . VAL A 1 94 ? -21.434 -10.220 31.942 1.00 93.62 94 VAL A N 1
ATOM 725 C CA . VAL A 1 94 ? -22.593 -10.236 31.038 1.00 93.62 94 VAL A CA 1
ATOM 726 C C . VAL A 1 94 ? -23.901 -10.321 31.830 1.00 93.62 94 VAL A C 1
ATOM 728 O O . VAL A 1 94 ? -24.865 -9.642 31.476 1.00 93.62 94 VAL A O 1
ATOM 731 N N . GLY A 1 95 ? -23.929 -11.104 32.912 1.00 92.25 95 GLY A N 1
ATOM 732 C CA . GLY A 1 95 ? -25.053 -11.166 33.845 1.00 92.25 95 GLY A CA 1
ATOM 733 C C . GLY A 1 95 ? -25.375 -9.808 34.474 1.00 92.25 95 GLY A C 1
ATOM 734 O O . GLY A 1 95 ? -26.519 -9.362 34.394 1.00 92.25 95 GLY A O 1
ATOM 735 N N . GLU A 1 96 ? -24.369 -9.116 35.013 1.00 90.56 96 GLU A N 1
ATOM 736 C CA . GLU A 1 96 ? -24.528 -7.784 35.618 1.00 90.56 96 GLU A CA 1
ATOM 737 C C . GLU A 1 96 ? -25.006 -6.737 34.606 1.00 90.56 96 GLU A C 1
ATOM 739 O O . GLU A 1 96 ? -25.908 -5.946 34.890 1.00 90.56 96 GLU A O 1
ATOM 744 N N . LEU A 1 97 ? -24.454 -6.758 33.388 1.00 92.94 97 LEU A N 1
ATOM 745 C CA . LEU A 1 97 ? -24.888 -5.862 32.317 1.00 92.94 97 LEU A CA 1
ATOM 746 C C . LEU A 1 97 ? -26.346 -6.127 31.929 1.00 92.94 97 LEU A C 1
ATOM 748 O O . LEU A 1 97 ? -27.128 -5.189 31.770 1.00 92.94 97 LEU A O 1
ATOM 752 N N . ARG A 1 98 ? -26.732 -7.401 31.804 1.00 95.62 98 ARG A N 1
ATOM 753 C CA . ARG A 1 98 ? -28.116 -7.787 31.517 1.00 95.62 98 ARG A CA 1
ATOM 754 C C . ARG A 1 98 ? -29.056 -7.328 32.631 1.00 95.62 98 ARG A C 1
ATOM 756 O O . ARG A 1 98 ? -30.119 -6.795 32.327 1.00 95.62 98 ARG A O 1
ATOM 763 N N . ALA A 1 99 ? -28.668 -7.499 33.893 1.00 89.81 99 ALA A N 1
ATOM 764 C CA . ALA A 1 99 ? -29.461 -7.060 35.036 1.00 89.81 99 ALA A CA 1
ATOM 765 C C . ALA A 1 99 ? -29.661 -5.535 35.037 1.00 89.81 99 ALA A C 1
ATOM 767 O O . ALA A 1 99 ? -30.786 -5.076 35.225 1.00 89.81 99 ALA A O 1
ATOM 768 N N . MET A 1 100 ? -28.609 -4.760 34.743 1.00 90.44 100 MET A N 1
ATOM 769 C CA . MET A 1 100 ? -28.703 -3.302 34.587 1.00 90.44 100 MET A CA 1
ATOM 770 C C . MET A 1 100 ? -29.689 -2.912 33.481 1.00 90.44 100 MET A C 1
ATOM 772 O O . MET A 1 100 ? -30.528 -2.039 33.679 1.00 90.44 100 MET A O 1
ATOM 776 N N . ILE A 1 101 ? -29.621 -3.574 32.322 1.00 92.81 101 ILE A N 1
ATOM 777 C CA . ILE A 1 101 ? -30.524 -3.297 31.196 1.00 92.81 101 ILE A CA 1
ATOM 778 C C . ILE A 1 101 ? -31.978 -3.615 31.566 1.00 92.81 101 ILE A C 1
ATOM 780 O O . ILE A 1 101 ? -32.864 -2.831 31.243 1.00 92.81 101 ILE A O 1
ATOM 784 N N . ILE A 1 102 ? -32.230 -4.729 32.262 1.00 92.31 102 ILE A N 1
ATOM 785 C CA . ILE A 1 102 ? -33.580 -5.108 32.707 1.00 92.31 102 ILE A CA 1
ATOM 786 C C . ILE A 1 102 ? -34.130 -4.086 33.708 1.00 92.31 102 ILE A C 1
ATOM 788 O O . ILE A 1 102 ? -35.269 -3.651 33.558 1.00 92.31 102 ILE A O 1
ATOM 792 N N . ARG A 1 103 ? -33.329 -3.659 34.695 1.00 91.50 103 ARG A N 1
ATOM 793 C CA . ARG A 1 103 ? -33.751 -2.628 35.657 1.00 91.50 103 ARG A CA 1
ATOM 794 C C . ARG A 1 103 ? -34.016 -1.287 34.985 1.00 91.50 103 ARG A C 1
ATOM 796 O O . ARG A 1 103 ? -35.026 -0.654 35.287 1.00 91.50 103 ARG A O 1
ATOM 803 N N . PHE A 1 104 ? -33.163 -0.883 34.044 1.00 88.88 104 PHE A N 1
ATOM 804 C CA . PHE A 1 104 ? -33.378 0.322 33.245 1.00 88.88 104 PHE A CA 1
ATOM 805 C C . PHE A 1 104 ? -34.674 0.235 32.428 1.00 88.88 104 PHE A C 1
ATOM 807 O O . PHE A 1 104 ? -35.460 1.174 32.436 1.00 88.88 104 PHE A O 1
ATOM 814 N N . ALA A 1 105 ? -34.935 -0.900 31.774 1.00 90.62 105 ALA A N 1
ATOM 815 C CA . ALA A 1 105 ? -36.162 -1.108 31.008 1.00 90.62 105 ALA A CA 1
ATOM 816 C C . ALA A 1 105 ? -37.426 -1.086 31.887 1.00 90.62 105 ALA A C 1
ATOM 818 O O . ALA A 1 105 ? -38.460 -0.598 31.443 1.00 90.62 105 ALA A O 1
ATOM 819 N N . ALA A 1 106 ? -37.344 -1.587 33.124 1.00 91.44 106 ALA A N 1
ATOM 820 C CA . ALA A 1 106 ? -38.471 -1.621 34.054 1.00 91.44 106 ALA A CA 1
ATOM 821 C C . ALA A 1 106 ? -38.748 -0.265 34.731 1.00 91.44 106 ALA A C 1
ATOM 823 O O . ALA A 1 106 ? -39.903 0.081 34.959 1.00 91.44 106 ALA A O 1
ATOM 824 N N . SER A 1 107 ? -37.701 0.490 35.079 1.00 91.75 107 SER A N 1
ATOM 825 C CA . SER A 1 107 ? -37.812 1.720 35.884 1.00 91.75 107 SER A CA 1
ATOM 826 C C . SER A 1 107 ? -37.687 3.016 35.080 1.00 91.75 107 SER A C 1
ATOM 828 O O . SER A 1 107 ? -38.108 4.069 35.549 1.00 91.75 107 SER A O 1
ATOM 830 N N . GLY A 1 108 ? -37.050 2.974 33.907 1.00 87.19 108 GLY A N 1
ATOM 831 C CA . GLY A 1 108 ? -36.622 4.159 33.160 1.00 87.19 108 GLY A CA 1
ATOM 832 C C . GLY A 1 108 ? -35.492 4.959 33.828 1.00 87.19 108 GLY A C 1
ATOM 833 O O . GLY A 1 108 ? -35.065 5.981 33.287 1.00 87.19 108 GLY A O 1
ATOM 834 N N . VAL A 1 109 ? -34.989 4.521 34.989 1.00 87.69 109 VAL A N 1
ATOM 835 C CA . VAL A 1 109 ? -33.980 5.248 35.768 1.00 87.69 109 VAL A CA 1
ATOM 836 C C . VAL A 1 109 ? -32.585 4.866 35.291 1.00 87.69 109 VAL A C 1
ATOM 838 O O . VAL A 1 109 ? -32.206 3.696 35.311 1.00 87.69 109 VAL A O 1
ATOM 841 N N . ALA A 1 110 ? -31.802 5.861 34.870 1.00 86.31 110 ALA A N 1
ATOM 842 C CA . ALA A 1 110 ? -30.414 5.639 34.491 1.00 86.31 110 ALA A CA 1
ATOM 843 C C . ALA A 1 110 ? -29.563 5.226 35.698 1.00 86.31 110 ALA A C 1
ATOM 845 O O . ALA A 1 110 ? -29.558 5.889 36.734 1.00 86.31 110 ALA A O 1
ATOM 846 N N . GLU A 1 111 ? -28.798 4.150 35.526 1.00 84.38 111 GLU A N 1
ATOM 847 C CA . GLU A 1 111 ? -27.955 3.569 36.569 1.00 84.38 111 GLU A CA 1
ATOM 848 C C . GLU A 1 111 ? -26.472 3.667 36.211 1.00 84.38 111 GLU A C 1
ATOM 850 O O . GLU A 1 111 ? -26.074 3.659 35.044 1.00 84.38 111 GLU A O 1
ATOM 855 N N . GLN A 1 112 ? -25.635 3.704 37.244 1.00 86.94 112 GLN A N 1
ATOM 856 C CA . GLN A 1 112 ? -24.191 3.569 37.111 1.00 86.94 112 GLN A CA 1
ATOM 857 C C . GLN A 1 112 ? -23.767 2.281 37.797 1.00 86.94 112 GLN A C 1
ATOM 859 O O . GLN A 1 112 ? -23.931 2.135 39.007 1.00 86.94 112 GLN A O 1
ATOM 864 N N . VAL A 1 113 ? -23.214 1.352 37.027 1.00 84.69 113 VAL A N 1
ATOM 865 C CA . VAL A 1 113 ? -22.785 0.045 37.520 1.00 84.69 113 VAL A CA 1
ATOM 866 C C . VAL A 1 113 ? -21.287 -0.109 37.308 1.00 84.69 113 VAL A C 1
ATOM 868 O O . VAL A 1 113 ? -20.767 0.095 36.209 1.00 84.69 113 VAL A O 1
ATOM 871 N N . VAL A 1 114 ? -20.590 -0.494 38.377 1.00 85.06 114 VAL A N 1
ATOM 872 C CA . VAL A 1 114 ? -19.168 -0.844 38.352 1.00 85.06 114 VAL A CA 1
ATOM 873 C C . VAL A 1 114 ? -19.030 -2.317 38.723 1.00 85.06 114 VAL A C 1
ATOM 875 O O . VAL A 1 114 ? -19.030 -2.682 39.895 1.00 85.06 114 VAL A O 1
ATOM 878 N N . ALA A 1 115 ? -18.910 -3.171 37.710 1.00 85.31 115 ALA A N 1
ATOM 879 C CA . ALA A 1 115 ? -18.706 -4.606 37.860 1.00 85.31 115 ALA A CA 1
ATOM 880 C C . ALA A 1 115 ? -17.237 -4.899 38.227 1.00 85.31 115 ALA A C 1
ATOM 882 O O . ALA A 1 115 ? -16.369 -5.045 37.361 1.00 85.31 115 ALA A O 1
ATOM 883 N N . SER A 1 116 ? -16.966 -4.952 39.529 1.00 83.81 116 SER A N 1
ATOM 884 C CA . SER A 1 116 ? -15.646 -5.156 40.138 1.00 83.81 116 SER A CA 1
ATOM 885 C C . SER A 1 116 ? -15.701 -6.294 41.157 1.00 83.81 116 SER A C 1
ATOM 887 O O . SER A 1 116 ? -16.739 -6.538 41.770 1.00 83.81 116 SER A O 1
ATOM 889 N N . ALA A 1 117 ? -14.572 -6.973 41.376 1.00 77.31 117 ALA A N 1
ATOM 890 C CA . ALA A 1 117 ? -14.437 -7.963 42.439 1.00 77.31 117 ALA A CA 1
ATOM 891 C C . ALA A 1 117 ? -14.456 -7.338 43.849 1.00 77.31 117 ALA A C 1
ATOM 893 O O . ALA A 1 117 ? -14.637 -8.065 44.827 1.00 77.31 117 ALA A O 1
ATOM 894 N N . GLY A 1 118 ? -14.260 -6.018 43.979 1.00 79.12 118 GLY A N 1
ATOM 895 C CA . GLY A 1 118 ? -14.314 -5.300 45.255 1.00 79.12 118 GLY A CA 1
ATOM 896 C C . GLY A 1 118 ? -13.343 -5.870 46.292 1.00 79.12 118 GLY A C 1
ATOM 897 O O . GLY A 1 118 ? -12.129 -5.896 46.083 1.00 79.12 118 GLY A O 1
ATOM 898 N N . ASP A 1 119 ? -13.863 -6.363 47.411 1.00 76.56 119 ASP A N 1
ATOM 899 C CA . ASP A 1 119 ? -13.047 -6.959 48.478 1.00 76.56 119 ASP A CA 1
ATOM 900 C C . ASP A 1 119 ? -12.538 -8.369 48.142 1.00 76.56 119 ASP A C 1
ATOM 902 O O . ASP A 1 119 ? -11.610 -8.864 48.774 1.00 76.56 119 ASP A O 1
ATOM 906 N N . LYS A 1 120 ? -13.078 -9.004 47.093 1.00 79.81 120 LYS A N 1
ATOM 907 C CA . LYS A 1 120 ? -12.670 -10.340 46.621 1.00 79.81 120 LYS A CA 1
ATOM 908 C C . LYS A 1 120 ? -11.539 -10.298 45.586 1.00 79.81 120 LYS A C 1
ATOM 910 O O . LYS A 1 120 ? -11.330 -11.266 44.855 1.00 79.81 120 LYS A O 1
ATOM 915 N N . ARG A 1 121 ? -10.815 -9.177 45.488 1.00 84.56 121 ARG A N 1
ATOM 916 C CA . ARG A 1 121 ? -9.643 -9.035 44.608 1.00 84.56 121 ARG A CA 1
ATOM 917 C C . ARG A 1 121 ? -8.589 -10.096 44.923 1.00 84.56 121 ARG A C 1
ATOM 919 O O . ARG A 1 121 ? -8.339 -10.426 46.080 1.00 84.56 121 ARG A O 1
ATOM 926 N N . ILE A 1 122 ? -7.927 -10.601 43.886 1.00 84.00 122 ILE A N 1
ATOM 927 C CA . ILE A 1 122 ? -6.899 -11.634 44.027 1.00 84.00 122 ILE A CA 1
ATOM 928 C C . ILE A 1 122 ? -5.519 -10.997 44.205 1.00 84.00 122 ILE A C 1
ATOM 930 O O . ILE A 1 122 ? -5.141 -10.092 43.466 1.00 84.00 122 ILE A O 1
ATOM 934 N N . GLY A 1 123 ? -4.731 -11.490 45.159 1.00 84.94 123 GLY A N 1
ATOM 935 C CA . GLY A 1 123 ? -3.328 -11.088 45.287 1.00 84.94 123 GLY A CA 1
ATOM 936 C C . GLY A 1 123 ? -2.512 -11.482 44.052 1.00 84.94 123 GLY A C 1
ATOM 937 O O . GLY A 1 123 ? -2.680 -12.579 43.517 1.00 84.94 123 GLY A O 1
ATOM 938 N N . TYR A 1 124 ? -1.601 -10.617 43.606 1.00 81.06 124 TYR A N 1
ATOM 939 C CA . TYR A 1 124 ? -0.756 -10.873 42.436 1.00 81.06 124 TYR A CA 1
ATOM 940 C C . TYR A 1 124 ? 0.074 -12.147 42.594 1.00 81.06 124 TYR A C 1
ATOM 942 O O . TYR A 1 124 ? 0.112 -12.977 41.687 1.00 81.06 124 TYR A O 1
ATOM 950 N N . GLU A 1 125 ? 0.663 -12.359 43.771 1.00 82.94 125 GLU A N 1
ATOM 951 C CA . GLU A 1 125 ? 1.368 -13.602 44.090 1.00 82.94 125 GLU A CA 1
ATOM 952 C C . GLU A 1 125 ? 0.451 -14.828 43.994 1.00 82.94 125 GLU A C 1
ATOM 954 O O . GLU A 1 125 ? 0.831 -15.846 43.412 1.00 82.94 125 GLU A O 1
ATOM 959 N N . HIS A 1 126 ? -0.781 -14.730 44.502 1.00 84.06 126 HIS A N 1
ATOM 960 C CA . HIS A 1 126 ? -1.756 -15.812 44.399 1.00 84.06 126 HIS A CA 1
ATOM 961 C C . HIS A 1 126 ? -2.103 -16.122 42.941 1.00 84.06 126 HIS A C 1
ATOM 963 O O . HIS A 1 126 ? -2.116 -17.293 42.559 1.00 84.06 126 HIS A O 1
ATOM 969 N N . LEU A 1 127 ? -2.308 -15.098 42.111 1.00 81.81 127 LEU A N 1
ATOM 970 C CA . LEU A 1 127 ? -2.558 -15.259 40.681 1.00 81.81 127 LEU A CA 1
ATOM 971 C C . LEU A 1 127 ? -1.383 -15.950 39.973 1.00 81.81 127 LEU A C 1
ATOM 973 O O . LEU A 1 127 ? -1.598 -16.894 39.216 1.00 81.81 127 LEU A O 1
ATOM 977 N N . VAL A 1 128 ? -0.148 -15.518 40.241 1.00 79.75 128 VAL A N 1
ATOM 978 C CA . VAL A 1 128 ? 1.074 -16.122 39.681 1.00 79.75 128 VAL A CA 1
ATOM 979 C C . VAL A 1 128 ? 1.195 -17.586 40.105 1.00 79.75 128 VAL A C 1
ATOM 981 O O . VAL A 1 128 ? 1.416 -18.459 39.262 1.00 79.75 128 VAL A O 1
ATOM 984 N N . ARG A 1 129 ? 0.970 -17.882 41.390 1.00 80.50 129 ARG A N 1
ATOM 985 C CA . ARG A 1 129 ? 1.002 -19.245 41.939 1.00 80.50 129 ARG A CA 1
ATOM 986 C C . ARG A 1 129 ? -0.046 -20.148 41.286 1.00 80.50 129 ARG A C 1
ATOM 988 O O . ARG A 1 129 ? 0.273 -21.267 40.887 1.00 80.50 129 ARG A O 1
ATOM 995 N N . HIS A 1 130 ? -1.284 -19.673 41.130 1.00 79.25 130 HIS A N 1
ATOM 996 C CA . HIS A 1 130 ? -2.354 -20.429 40.468 1.00 79.25 130 HIS A CA 1
ATOM 997 C C . HIS A 1 130 ? -2.116 -20.590 38.959 1.00 79.25 130 HIS A C 1
ATOM 999 O O . HIS A 1 130 ? -2.321 -21.680 38.418 1.00 79.25 130 HIS A O 1
ATOM 1005 N N . GLY A 1 131 ? -1.621 -19.547 38.288 1.00 75.06 131 GLY A N 1
ATOM 1006 C CA . GLY A 1 131 ? -1.215 -19.596 36.884 1.00 75.06 131 GLY A CA 1
ATOM 1007 C C . GLY A 1 131 ? -0.144 -20.659 36.648 1.00 75.06 131 GLY A C 1
ATOM 1008 O O . GLY A 1 131 ? -0.320 -21.523 35.799 1.00 75.06 131 GLY A O 1
ATOM 1009 N N . ARG A 1 132 ? 0.908 -20.682 37.471 1.00 70.31 132 ARG A N 1
ATOM 1010 C CA . ARG A 1 132 ? 1.986 -21.676 37.367 1.00 70.31 132 ARG A CA 1
ATOM 1011 C C . ARG A 1 132 ? 1.544 -23.088 37.751 1.00 70.31 132 ARG A C 1
ATOM 1013 O O . ARG A 1 132 ? 1.950 -24.046 37.107 1.00 70.31 132 ARG A O 1
ATOM 1020 N N . LYS A 1 133 ? 0.671 -23.249 38.753 1.00 70.44 133 LYS A N 1
ATOM 1021 C CA . LYS A 1 133 ? 0.111 -24.565 39.122 1.00 70.44 133 LYS A CA 1
ATOM 1022 C C . LYS A 1 133 ? -0.767 -25.146 38.009 1.00 70.44 133 LYS A C 1
ATOM 1024 O O . LYS A 1 133 ? -0.712 -26.346 37.746 1.00 70.44 133 LYS A O 1
ATOM 1029 N N . SER A 1 134 ? -1.574 -24.311 37.354 1.00 66.62 134 SER A N 1
ATOM 1030 C CA . SER A 1 134 ? -2.429 -24.741 36.239 1.00 66.62 134 SER A CA 1
ATOM 1031 C C . SER A 1 134 ? -1.618 -25.084 34.985 1.00 66.62 134 SER A C 1
ATOM 1033 O O . SER A 1 134 ? -1.889 -26.105 34.356 1.00 66.62 134 SER A O 1
ATOM 1035 N N . THR A 1 135 ? -0.567 -24.322 34.670 1.00 64.25 135 THR A N 1
ATOM 1036 C CA . THR A 1 135 ? 0.330 -24.615 33.538 1.00 64.25 135 THR A CA 1
ATOM 1037 C C . THR A 1 135 ? 1.276 -25.784 33.824 1.00 64.25 135 THR A C 1
ATOM 1039 O O . THR A 1 135 ? 1.532 -26.593 32.934 1.00 64.25 135 THR A O 1
ATOM 1042 N N . GLY A 1 136 ? 1.732 -25.928 35.071 1.00 57.09 136 GLY A N 1
ATOM 1043 C CA . GLY A 1 136 ? 2.561 -27.037 35.546 1.00 57.09 136 GLY A CA 1
ATOM 1044 C C . GLY A 1 136 ? 1.840 -28.384 35.504 1.00 57.09 136 GLY A C 1
ATOM 1045 O O . GLY A 1 136 ? 2.431 -29.368 35.083 1.00 57.09 136 GLY A O 1
ATOM 1046 N N . ARG A 1 137 ? 0.535 -28.438 35.813 1.00 53.00 137 ARG A N 1
ATOM 1047 C CA . ARG A 1 137 ? -0.291 -29.649 35.605 1.00 53.00 137 ARG A CA 1
ATOM 1048 C C . ARG A 1 137 ? -0.415 -30.044 34.128 1.00 53.00 137 ARG A C 1
ATOM 1050 O O . ARG A 1 137 ? -0.551 -31.228 33.833 1.00 53.00 137 ARG A O 1
ATOM 1057 N N . GLY A 1 138 ? -0.368 -29.068 33.219 1.00 50.94 138 GLY A N 1
ATOM 1058 C CA . GLY A 1 138 ? -0.355 -29.299 31.773 1.00 50.94 138 GLY A CA 1
ATOM 1059 C C . GLY A 1 138 ? 0.986 -29.830 31.260 1.00 50.94 138 GLY A C 1
ATOM 1060 O O . GLY A 1 138 ? 0.983 -30.739 30.444 1.00 50.94 138 GLY A O 1
ATOM 1061 N N . HIS A 1 139 ? 2.110 -29.311 31.769 1.00 47.69 139 HIS A N 1
ATOM 1062 C CA . HIS A 1 139 ? 3.469 -29.749 31.404 1.00 47.69 139 HIS A CA 1
ATOM 1063 C C . HIS A 1 139 ? 3.906 -31.058 32.084 1.00 47.69 139 HIS A C 1
ATOM 1065 O O . HIS A 1 139 ? 4.608 -31.859 31.473 1.00 47.69 139 HIS A O 1
ATOM 1071 N N . ALA A 1 140 ? 3.482 -31.319 33.325 1.00 47.69 140 ALA A N 1
ATOM 1072 C CA . ALA A 1 140 ? 3.829 -32.543 34.053 1.00 47.69 140 ALA A CA 1
ATOM 1073 C C . ALA A 1 140 ? 3.249 -33.808 33.394 1.00 47.69 140 ALA A C 1
ATOM 1075 O O . ALA A 1 140 ? 3.862 -34.867 33.464 1.00 47.69 140 ALA A O 1
ATOM 1076 N N . LYS A 1 141 ? 2.111 -33.695 32.690 1.00 50.09 141 LYS A N 1
ATOM 1077 C CA . LYS A 1 141 ? 1.539 -34.796 31.895 1.00 50.09 141 LYS A CA 1
ATOM 1078 C C . LYS A 1 141 ? 2.306 -35.092 30.598 1.00 50.09 141 LYS A C 1
ATOM 1080 O O . LYS A 1 141 ? 2.112 -36.163 30.038 1.00 50.09 141 LYS A O 1
ATOM 1085 N N . THR A 1 142 ? 3.148 -34.176 30.119 1.00 48.53 142 THR A N 1
ATOM 1086 C CA . THR A 1 142 ? 3.845 -34.290 28.823 1.00 48.53 142 THR A CA 1
ATOM 1087 C C . THR A 1 142 ? 5.365 -34.394 28.931 1.00 48.53 142 THR A C 1
ATOM 1089 O O . THR A 1 142 ? 5.981 -34.818 27.960 1.00 48.53 142 THR A O 1
ATOM 1092 N N . ALA A 1 143 ? 5.981 -34.015 30.058 1.00 49.38 143 ALA A N 1
ATOM 1093 C CA . ALA A 1 143 ? 7.441 -33.875 30.145 1.00 49.38 143 ALA A CA 1
ATOM 1094 C C . ALA A 1 143 ? 8.109 -34.444 31.415 1.00 49.38 143 ALA A C 1
ATOM 1096 O O . ALA A 1 143 ? 9.316 -34.294 31.557 1.00 49.38 143 ALA A O 1
ATOM 1097 N N . GLY A 1 144 ? 7.379 -35.073 32.348 1.00 42.25 144 GLY A N 1
ATOM 1098 C CA . GLY A 1 144 ? 7.996 -35.735 33.516 1.00 42.25 144 GLY A CA 1
ATOM 1099 C C . GLY A 1 144 ? 8.774 -34.813 34.472 1.00 42.25 144 GLY A C 1
ATOM 1100 O O . GLY A 1 144 ? 9.624 -35.280 35.222 1.00 42.25 144 GLY A O 1
ATOM 1101 N N . LEU A 1 145 ? 8.512 -33.503 34.453 1.00 48.31 145 LEU A N 1
ATOM 1102 C CA . LEU A 1 145 ? 9.207 -32.528 35.298 1.00 48.31 145 LEU A CA 1
ATOM 1103 C C . LEU A 1 145 ? 8.533 -32.410 36.675 1.00 48.31 145 LEU A C 1
ATOM 1105 O O . LEU A 1 145 ? 7.315 -32.233 36.764 1.00 48.31 145 LEU A O 1
ATOM 1109 N N . GLY A 1 146 ? 9.343 -32.498 37.735 1.00 47.84 146 GLY A N 1
ATOM 1110 C CA . GLY A 1 146 ? 8.923 -32.397 39.136 1.00 47.84 146 GLY A CA 1
ATOM 1111 C C . GLY A 1 146 ? 8.387 -31.017 39.545 1.00 47.84 146 GLY A C 1
ATOM 1112 O O . GLY A 1 146 ? 8.373 -30.062 38.764 1.00 47.84 146 GLY A O 1
ATOM 1113 N N . ALA A 1 147 ? 7.912 -30.922 40.791 1.00 49.81 147 ALA A N 1
ATOM 1114 C CA . ALA A 1 147 ? 7.369 -29.692 41.365 1.00 49.81 147 ALA A CA 1
ATOM 1115 C C . ALA A 1 147 ? 8.389 -28.544 41.271 1.00 49.81 147 ALA A C 1
ATOM 1117 O O . ALA A 1 147 ? 9.513 -28.668 41.743 1.00 49.81 147 ALA A O 1
ATOM 1118 N N . GLN A 1 148 ? 7.998 -27.436 40.637 1.00 55.91 148 GLN A N 1
ATOM 1119 C CA . GLN A 1 148 ? 8.891 -26.301 40.408 1.00 55.91 148 GLN A CA 1
ATOM 1120 C C . GLN A 1 148 ? 8.828 -25.271 41.538 1.00 55.91 148 GLN A C 1
ATOM 1122 O O . GLN A 1 148 ? 7.738 -24.944 42.019 1.00 55.91 148 GLN A O 1
ATOM 1127 N N . ASP A 1 149 ? 9.980 -24.676 41.851 1.00 57.28 149 ASP A N 1
ATOM 1128 C CA . ASP A 1 149 ? 10.131 -23.598 42.830 1.00 57.28 149 ASP A CA 1
ATOM 1129 C C . ASP A 1 149 ? 9.247 -22.369 42.525 1.00 57.28 149 ASP A C 1
ATOM 1131 O O . ASP A 1 149 ? 8.911 -22.103 41.354 1.00 57.28 149 ASP A O 1
ATOM 1135 N N . PRO A 1 150 ? 8.841 -21.604 43.561 1.00 64.50 150 PRO A N 1
ATOM 1136 C CA . PRO A 1 150 ? 8.072 -20.375 43.395 1.00 64.50 150 PRO A CA 1
ATOM 1137 C C . PRO A 1 150 ? 8.866 -19.332 42.598 1.00 64.50 150 PRO A C 1
ATOM 1139 O O . PRO A 1 150 ? 10.024 -19.064 42.897 1.00 64.50 150 PRO A O 1
ATOM 1142 N N . VAL A 1 151 ? 8.228 -18.704 41.600 1.00 72.88 151 VAL A N 1
ATOM 1143 C CA . VAL A 1 151 ? 8.865 -17.643 40.801 1.00 72.88 151 VAL A CA 1
ATOM 1144 C C . VAL A 1 151 ? 9.023 -16.389 41.667 1.00 72.88 151 VAL A C 1
ATOM 1146 O O . VAL A 1 151 ? 8.006 -15.843 42.109 1.00 72.88 151 VAL A O 1
ATOM 1149 N N . PRO A 1 152 ? 10.253 -15.894 41.892 1.00 78.75 152 PRO A N 1
ATOM 1150 C CA . PRO A 1 152 ? 10.486 -14.651 42.617 1.00 78.75 152 PRO A CA 1
ATOM 1151 C C . PRO A 1 152 ? 9.738 -13.473 41.978 1.00 78.75 152 PRO A C 1
ATOM 1153 O O . PRO A 1 152 ? 9.710 -13.335 40.755 1.00 78.75 152 PRO A O 1
ATOM 1156 N N . ILE A 1 153 ? 9.151 -12.591 42.793 1.00 81.25 153 ILE A N 1
ATOM 1157 C CA . ILE A 1 153 ? 8.508 -11.351 42.328 1.00 81.25 153 ILE A CA 1
ATOM 1158 C C . ILE A 1 153 ? 9.341 -10.162 42.805 1.00 81.25 153 ILE A C 1
ATOM 1160 O O . ILE A 1 153 ? 9.410 -9.879 44.001 1.00 81.25 153 ILE A O 1
ATOM 1164 N N . LEU A 1 154 ? 9.961 -9.456 41.865 1.00 79.62 154 LEU A N 1
ATOM 1165 C CA . LEU A 1 154 ? 10.768 -8.268 42.116 1.00 79.62 154 LEU A CA 1
ATOM 1166 C C . LEU A 1 154 ? 9.905 -7.006 42.086 1.00 79.62 154 LEU A C 1
ATOM 1168 O O . LEU A 1 154 ? 9.065 -6.829 41.203 1.00 79.62 154 LEU A O 1
ATOM 1172 N N . LYS A 1 155 ? 10.158 -6.069 43.004 1.00 80.06 155 LYS A N 1
ATOM 1173 C CA . LYS A 1 155 ? 9.540 -4.736 42.947 1.00 80.06 155 LYS A CA 1
ATOM 1174 C C . LYS A 1 155 ? 10.057 -3.978 41.723 1.00 80.06 155 LYS A C 1
ATOM 1176 O O . LYS A 1 155 ? 11.228 -4.106 41.372 1.00 80.06 155 LYS A O 1
ATOM 1181 N N . SER A 1 156 ? 9.241 -3.094 41.143 1.00 73.62 156 SER A N 1
ATOM 1182 C CA . SER A 1 156 ? 9.630 -2.295 39.964 1.00 73.62 156 SER A CA 1
ATOM 1183 C C . SER A 1 156 ? 10.958 -1.555 40.152 1.00 73.62 156 SER A C 1
ATOM 1185 O O . SER A 1 156 ? 11.803 -1.595 39.274 1.00 73.62 156 SER A O 1
ATOM 1187 N N . ARG A 1 157 ? 11.213 -0.995 41.343 1.00 74.56 157 ARG A N 1
ATOM 1188 C CA . ARG A 1 157 ? 12.495 -0.346 41.678 1.00 74.56 157 ARG A CA 1
ATOM 1189 C C . ARG A 1 157 ? 13.707 -1.286 41.625 1.00 74.56 157 ARG A C 1
ATOM 1191 O O . ARG A 1 157 ? 14.778 -0.868 41.203 1.00 74.56 157 ARG A O 1
ATOM 1198 N N . GLN A 1 158 ? 13.540 -2.541 42.052 1.00 77.75 158 GLN A N 1
ATOM 1199 C CA . GLN A 1 158 ? 14.599 -3.555 42.003 1.00 77.75 158 GLN A CA 1
ATOM 1200 C C . GLN A 1 158 ? 14.857 -3.952 40.554 1.00 77.75 158 GLN A C 1
ATOM 1202 O O . GLN A 1 158 ? 16.006 -4.061 40.148 1.00 77.75 158 GLN A O 1
ATOM 1207 N N . TRP A 1 159 ? 13.794 -4.083 39.760 1.00 77.44 159 TRP A N 1
ATOM 1208 C CA . TRP A 1 159 ? 13.903 -4.300 38.325 1.00 77.44 159 TRP A CA 1
ATOM 1209 C C . TRP A 1 159 ? 14.580 -3.132 37.601 1.00 77.44 159 TRP A C 1
ATOM 1211 O O . TRP A 1 159 ? 15.476 -3.367 36.806 1.00 77.44 159 TRP A O 1
ATOM 1221 N N . ASP A 1 160 ? 14.224 -1.881 37.894 1.00 73.81 160 ASP A N 1
ATOM 1222 C CA . ASP A 1 160 ? 14.841 -0.705 37.267 1.00 73.81 160 ASP A CA 1
ATOM 1223 C C . ASP A 1 160 ? 16.314 -0.537 37.669 1.00 73.81 160 ASP A C 1
ATOM 1225 O O . ASP A 1 160 ? 17.120 -0.008 36.901 1.00 73.81 160 ASP A O 1
ATOM 1229 N N . PHE A 1 161 ? 16.682 -0.957 38.883 1.00 75.44 161 PHE A N 1
ATOM 1230 C CA . PHE A 1 161 ? 18.076 -1.041 39.317 1.00 75.44 161 PHE A CA 1
ATOM 1231 C C . PHE A 1 161 ? 18.822 -2.137 38.549 1.00 75.44 161 PHE A C 1
ATOM 1233 O O . PHE A 1 161 ? 19.817 -1.843 37.892 1.00 75.44 161 PHE A O 1
ATOM 1240 N N . LEU A 1 162 ? 18.282 -3.360 38.543 1.00 69.38 162 LEU A N 1
ATOM 1241 C CA . LEU A 1 162 ? 18.832 -4.494 37.801 1.00 69.38 162 LEU A CA 1
ATOM 1242 C C . LEU A 1 162 ? 18.970 -4.167 36.314 1.00 69.38 162 LEU A C 1
ATOM 1244 O O . LEU A 1 162 ? 20.023 -4.359 35.742 1.00 69.38 162 LEU A O 1
ATOM 1248 N N . LYS A 1 163 ? 17.964 -3.572 35.677 1.00 69.56 163 LYS A N 1
ATOM 1249 C CA . LYS A 1 163 ? 17.997 -3.193 34.259 1.00 69.56 163 LYS A CA 1
ATOM 1250 C C . LYS A 1 163 ? 19.118 -2.205 33.919 1.00 69.56 163 LYS A C 1
ATOM 1252 O O . LYS A 1 163 ? 19.638 -2.247 32.807 1.00 69.56 163 LYS A O 1
ATOM 1257 N N . ARG A 1 164 ? 19.487 -1.321 34.852 1.00 68.12 164 ARG A N 1
ATOM 1258 C CA . ARG A 1 164 ? 20.599 -0.373 34.678 1.00 68.12 164 ARG A CA 1
ATOM 1259 C C . ARG A 1 164 ? 21.965 -1.048 34.792 1.00 68.12 164 ARG A C 1
ATOM 1261 O O . ARG A 1 164 ? 22.872 -0.644 34.076 1.00 68.12 164 ARG A O 1
ATOM 1268 N N . SER A 1 165 ? 22.095 -2.077 35.629 1.00 60.50 165 SER A N 1
ATOM 1269 C CA . SER A 1 165 ? 23.320 -2.880 35.751 1.00 60.50 165 SER A CA 1
ATOM 1270 C C . SER A 1 165 ? 23.397 -4.056 34.761 1.00 60.50 165 SER A C 1
ATOM 1272 O O . SER A 1 165 ? 24.480 -4.568 34.503 1.00 60.50 165 SER A O 1
ATOM 1274 N N . LEU A 1 166 ? 22.267 -4.464 34.172 1.00 49.97 166 LEU A N 1
ATOM 1275 C CA . LEU A 1 166 ? 22.090 -5.647 33.318 1.00 49.97 166 LEU A CA 1
ATOM 1276 C C . LEU A 1 166 ? 21.901 -5.315 31.827 1.00 49.97 166 LEU A C 1
ATOM 1278 O O . LEU A 1 166 ? 21.308 -6.110 31.098 1.00 49.97 166 LEU A O 1
ATOM 1282 N N . SER A 1 167 ? 22.415 -4.192 31.315 1.00 52.72 167 SER A N 1
ATOM 1283 C CA . SER A 1 167 ? 22.393 -3.906 29.863 1.00 52.72 167 SER A CA 1
ATOM 1284 C C . SER A 1 167 ? 23.077 -4.998 29.006 1.00 52.72 167 SER A C 1
ATOM 1286 O O . SER A 1 167 ? 22.879 -5.030 27.792 1.00 52.72 167 SER A O 1
ATOM 1288 N N . ALA A 1 168 ? 23.800 -5.931 29.641 1.00 47.75 168 ALA A N 1
ATOM 1289 C CA . ALA A 1 168 ? 24.432 -7.118 29.062 1.00 47.75 168 ALA A CA 1
ATOM 1290 C C . ALA A 1 168 ? 23.750 -8.470 29.400 1.00 47.75 168 ALA A C 1
ATOM 1292 O O . ALA A 1 168 ? 24.271 -9.521 29.030 1.00 47.75 168 ALA A O 1
ATOM 1293 N N . TRP A 1 169 ? 22.612 -8.498 30.102 1.00 55.19 169 TRP A N 1
ATOM 1294 C CA . TRP A 1 169 ? 22.025 -9.763 30.563 1.00 55.19 169 TRP A CA 1
ATOM 1295 C C . TRP A 1 169 ? 21.285 -10.508 29.449 1.00 55.19 169 TRP A C 1
ATOM 1297 O O . TRP A 1 169 ? 20.294 -10.029 28.896 1.00 55.19 169 TRP A O 1
ATOM 1307 N N . SER A 1 170 ? 21.774 -11.709 29.142 1.00 56.28 170 SER A N 1
ATOM 1308 C CA . SER A 1 170 ? 21.155 -12.680 28.241 1.00 56.28 170 SER A CA 1
ATOM 1309 C C . SER A 1 170 ? 20.978 -13.986 29.018 1.00 56.28 170 SER A C 1
ATOM 1311 O O . SER A 1 170 ? 21.903 -14.796 29.002 1.00 56.28 170 SER A O 1
ATOM 1313 N N . PRO A 1 171 ? 19.857 -14.184 29.741 1.00 58.25 171 PRO A N 1
ATOM 1314 C CA . PRO A 1 171 ? 19.642 -15.422 30.482 1.00 58.25 171 PRO A CA 1
ATOM 1315 C C . PRO A 1 171 ? 19.820 -16.631 29.555 1.00 58.25 171 PRO A C 1
ATOM 1317 O O . PRO A 1 171 ? 19.271 -16.647 28.448 1.00 58.25 171 PRO A O 1
ATOM 1320 N N . GLU A 1 172 ? 20.620 -17.612 29.980 1.00 53.66 172 GLU A N 1
ATOM 1321 C CA . GLU A 1 172 ? 20.866 -18.825 29.198 1.00 53.66 172 GLU A CA 1
ATOM 1322 C C . GLU A 1 172 ? 19.535 -19.513 28.867 1.00 53.66 172 GLU A C 1
ATOM 1324 O O . GLU A 1 172 ? 18.654 -19.652 29.715 1.00 53.66 172 GLU A O 1
ATOM 1329 N N . GLY A 1 173 ? 19.352 -19.876 27.596 1.00 60.19 173 GLY A N 1
ATOM 1330 C CA . GLY A 1 173 ? 18.115 -20.489 27.104 1.00 60.19 173 GLY A CA 1
ATOM 1331 C C . GLY A 1 173 ? 16.978 -19.524 26.733 1.00 60.19 173 GLY A C 1
ATOM 1332 O O . GLY A 1 173 ? 15.978 -19.987 26.190 1.00 60.19 173 GLY A O 1
ATOM 1333 N N . ILE A 1 174 ? 17.110 -18.203 26.940 1.00 61.41 174 ILE A N 1
ATOM 1334 C CA . ILE A 1 174 ? 16.103 -17.206 26.520 1.00 61.41 174 ILE A CA 1
ATOM 1335 C C . ILE A 1 174 ? 16.664 -16.332 25.393 1.00 61.41 174 ILE A C 1
ATOM 1337 O O . ILE A 1 174 ? 17.639 -15.600 25.556 1.00 61.41 174 ILE A O 1
ATOM 1341 N N . SER A 1 175 ? 16.022 -16.347 24.224 1.00 68.56 175 SER A N 1
ATOM 1342 C CA . SER A 1 175 ? 16.448 -15.528 23.087 1.00 68.56 175 SER A CA 1
ATOM 1343 C C . SER A 1 175 ? 16.231 -14.026 23.328 1.00 68.56 175 SER A C 1
ATOM 1345 O O . SER A 1 175 ? 15.300 -13.594 24.014 1.00 68.56 175 SER A O 1
ATOM 1347 N N . LYS A 1 176 ? 17.007 -13.176 22.636 1.00 69.81 176 LYS A N 1
ATOM 1348 C CA . LYS A 1 176 ? 16.833 -11.704 22.650 1.00 69.81 176 LYS A CA 1
ATOM 1349 C C . LYS A 1 176 ? 15.413 -11.243 22.278 1.00 69.81 176 LYS A C 1
ATOM 1351 O O . LYS A 1 176 ? 14.991 -10.144 22.641 1.00 69.81 176 LYS A O 1
ATOM 1356 N N . ASN A 1 177 ? 14.669 -12.038 21.507 1.00 68.38 177 ASN A N 1
ATOM 1357 C CA . ASN A 1 177 ? 13.287 -11.725 21.134 1.00 68.38 177 ASN A CA 1
ATOM 1358 C C . ASN A 1 177 ? 12.310 -12.023 22.272 1.00 68.38 177 ASN A C 1
ATOM 1360 O O . ASN A 1 177 ? 11.411 -11.221 22.522 1.00 68.38 177 ASN A O 1
ATOM 1364 N N . GLU A 1 178 ? 12.507 -13.142 22.964 1.00 66.06 178 GLU A N 1
ATOM 1365 C CA . GLU A 1 178 ? 11.723 -13.536 24.137 1.00 66.06 178 GLU A CA 1
ATOM 1366 C C . GLU A 1 178 ? 11.982 -12.593 25.306 1.00 66.06 178 GLU A C 1
ATOM 1368 O O . GLU A 1 178 ? 11.035 -12.172 25.964 1.00 66.06 178 GLU A O 1
ATOM 1373 N N . PHE A 1 179 ? 13.225 -12.140 25.476 1.00 69.94 179 PHE A N 1
ATOM 1374 C CA . PHE A 1 179 ? 13.565 -11.120 26.462 1.00 69.94 179 PHE A CA 1
ATOM 1375 C C . PHE A 1 179 ? 12.873 -9.777 26.179 1.00 69.94 179 PHE A C 1
ATOM 1377 O O . PHE A 1 179 ? 12.214 -9.210 27.046 1.00 69.94 179 PHE A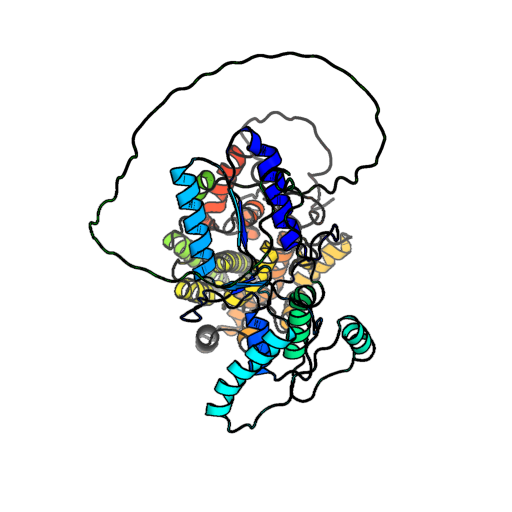 O 1
ATOM 1384 N N . ARG A 1 180 ? 12.911 -9.284 24.932 1.00 72.31 180 ARG A N 1
ATOM 1385 C CA . ARG A 1 180 ? 12.169 -8.064 24.551 1.00 72.31 180 ARG A CA 1
ATOM 1386 C C . ARG A 1 180 ? 10.657 -8.223 24.704 1.00 72.31 180 ARG A C 1
ATOM 1388 O O . ARG A 1 180 ? 9.953 -7.246 24.963 1.00 72.31 180 ARG A O 1
ATOM 1395 N N . TYR A 1 181 ? 10.137 -9.429 24.495 1.00 71.75 181 TYR A N 1
ATOM 1396 C CA . TYR A 1 181 ? 8.732 -9.734 24.736 1.00 71.75 181 TYR A CA 1
ATOM 1397 C C . TYR A 1 181 ? 8.410 -9.692 26.234 1.00 71.75 181 TYR A C 1
ATOM 1399 O O . TYR A 1 181 ? 7.442 -9.035 26.613 1.00 71.75 181 TYR A O 1
ATOM 1407 N N . PHE A 1 182 ? 9.258 -10.288 27.073 1.00 70.94 182 PHE A N 1
ATOM 1408 C CA . PHE A 1 182 ? 9.179 -10.212 28.529 1.00 70.94 182 PHE A CA 1
ATOM 1409 C C . PHE A 1 182 ? 9.174 -8.765 29.025 1.00 70.94 182 PHE A C 1
ATOM 1411 O O . PHE A 1 182 ? 8.238 -8.369 29.714 1.00 70.94 182 PHE A O 1
ATOM 1418 N N . GLU A 1 183 ? 10.129 -7.937 28.594 1.00 69.81 183 GLU A N 1
ATOM 1419 C CA . GLU A 1 183 ? 10.179 -6.521 28.980 1.00 69.81 183 GLU A CA 1
ATOM 1420 C C . GLU A 1 183 ? 8.887 -5.769 28.632 1.00 69.81 183 GLU A C 1
ATOM 1422 O O . GLU A 1 183 ? 8.404 -4.951 29.416 1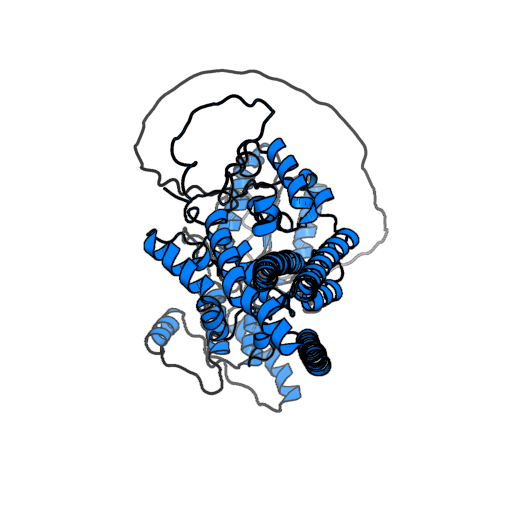.00 69.81 183 GLU A O 1
ATOM 1427 N N . ARG A 1 184 ? 8.286 -6.061 27.471 1.00 71.75 184 ARG A N 1
ATOM 1428 C CA . ARG A 1 184 ? 7.007 -5.455 27.070 1.00 71.75 184 ARG A CA 1
ATOM 1429 C C . ARG A 1 184 ? 5.844 -5.938 27.924 1.00 71.75 184 ARG A C 1
ATOM 1431 O O . ARG A 1 184 ? 4.979 -5.134 28.260 1.00 71.75 184 ARG A O 1
ATOM 1438 N N . LEU A 1 185 ? 5.801 -7.225 28.270 1.00 68.62 185 LEU A N 1
ATOM 1439 C CA . LEU A 1 185 ? 4.792 -7.745 29.193 1.00 68.62 185 LEU A CA 1
ATOM 1440 C C . LEU A 1 185 ? 4.923 -7.052 30.552 1.00 68.62 185 LEU A C 1
ATOM 1442 O O . LEU A 1 185 ? 3.927 -6.566 31.081 1.00 68.62 185 LEU A O 1
ATOM 1446 N N . LEU A 1 186 ? 6.144 -6.910 31.071 1.00 66.62 186 LEU A N 1
ATOM 1447 C CA . LEU A 1 186 ? 6.395 -6.206 32.327 1.00 66.62 186 LEU A CA 1
ATOM 1448 C C . LEU A 1 186 ? 5.971 -4.734 32.278 1.00 66.62 186 LEU A C 1
ATOM 1450 O O . LEU A 1 186 ? 5.412 -4.238 33.248 1.00 66.62 186 LEU A O 1
ATOM 1454 N N . GLN A 1 187 ? 6.163 -4.034 31.159 1.00 64.25 187 GLN A N 1
ATOM 1455 C CA . GLN A 1 187 ? 5.677 -2.655 31.007 1.00 64.25 187 GLN A CA 1
ATOM 1456 C C . GLN A 1 187 ? 4.146 -2.551 31.043 1.00 64.25 187 GLN A C 1
ATOM 1458 O O . GLN A 1 187 ? 3.612 -1.566 31.548 1.00 64.25 187 GLN A O 1
ATOM 1463 N N . VAL A 1 188 ? 3.439 -3.551 30.512 1.00 65.38 188 VAL A N 1
ATOM 1464 C CA . VAL A 1 188 ? 1.971 -3.555 30.445 1.00 65.38 188 VAL A CA 1
ATOM 1465 C C . VAL A 1 188 ? 1.350 -3.983 31.775 1.00 65.38 188 VAL A C 1
ATOM 1467 O O . VAL A 1 188 ? 0.446 -3.311 32.266 1.00 65.38 188 VAL A O 1
ATOM 1470 N N . TYR A 1 189 ? 1.830 -5.072 32.381 1.00 67.06 189 TYR A N 1
ATOM 1471 C CA . TYR A 1 189 ? 1.268 -5.592 33.636 1.00 67.06 189 TYR A CA 1
ATOM 1472 C C . TYR A 1 189 ? 1.883 -4.979 34.880 1.00 67.06 189 TYR A C 1
ATOM 1474 O O . TYR A 1 189 ? 1.228 -4.966 35.918 1.00 67.06 189 TYR A O 1
ATOM 1482 N N . GLY A 1 190 ? 3.099 -4.439 34.783 1.00 64.25 190 GLY A N 1
ATOM 1483 C CA . GLY A 1 190 ? 3.797 -3.830 35.908 1.00 64.25 190 GLY A CA 1
ATOM 1484 C C . GLY A 1 190 ? 2.946 -2.767 36.586 1.00 64.25 190 GLY A C 1
ATOM 1485 O O . GLY A 1 190 ? 2.888 -2.751 37.802 1.00 64.25 190 GLY A O 1
ATOM 1486 N N . VAL A 1 191 ? 2.190 -1.976 35.817 1.00 63.75 191 VAL A N 1
ATOM 1487 C CA . VAL A 1 191 ? 1.275 -0.943 36.331 1.00 63.75 191 VAL A CA 1
ATOM 1488 C C . VAL A 1 191 ? 0.126 -1.530 37.163 1.00 63.75 191 VAL A C 1
ATOM 1490 O O . VAL A 1 191 ? -0.204 -0.996 38.221 1.00 63.75 191 VAL A O 1
ATOM 1493 N N . TYR A 1 192 ? -0.473 -2.632 36.705 1.00 65.38 192 TYR A N 1
ATOM 1494 C CA . TYR A 1 192 ? -1.544 -3.328 37.430 1.00 65.38 192 TYR A CA 1
ATOM 1495 C C . TYR A 1 192 ? -1.016 -4.064 38.658 1.00 65.38 192 TYR A C 1
ATOM 1497 O O . TYR A 1 192 ? -1.727 -4.200 39.646 1.00 65.38 192 TYR A O 1
ATOM 1505 N N . ALA A 1 193 ? 0.235 -4.514 38.594 1.00 61.88 193 ALA A N 1
ATOM 1506 C CA . ALA A 1 193 ? 0.904 -5.166 39.699 1.00 61.88 193 ALA A CA 1
ATOM 1507 C C . ALA A 1 193 ? 1.513 -4.166 40.692 1.00 61.88 193 ALA A C 1
ATOM 1509 O O . ALA A 1 193 ? 1.793 -4.567 41.808 1.00 61.88 193 ALA A O 1
ATOM 1510 N N . SER A 1 194 ? 1.760 -2.900 40.333 1.00 56.72 194 SER A N 1
ATOM 1511 C CA . SER A 1 194 ? 2.499 -1.938 41.169 1.00 56.72 194 SER A CA 1
ATOM 1512 C C . SER A 1 194 ? 1.638 -0.886 41.870 1.00 56.72 194 SER A C 1
ATOM 1514 O O . SER A 1 194 ? 2.183 -0.101 42.642 1.00 56.72 194 SER A O 1
ATOM 1516 N N . SER A 1 195 ? 0.335 -0.804 41.586 1.00 57.56 195 SER A N 1
ATOM 1517 C CA . SER A 1 195 ? -0.545 0.226 42.150 1.00 57.56 195 SER A CA 1
ATOM 1518 C C . SER A 1 195 ? -1.945 -0.307 42.438 1.00 57.56 195 SER A C 1
ATOM 1520 O O . SER A 1 195 ? -2.687 -0.644 41.519 1.00 57.56 195 SER A O 1
ATOM 1522 N N . ASP A 1 196 ? -2.363 -0.269 43.703 1.00 53.12 196 ASP A N 1
ATOM 1523 C CA . ASP A 1 196 ? -3.720 -0.645 44.127 1.00 53.12 196 ASP A CA 1
ATOM 1524 C C . ASP A 1 196 ? -4.756 0.472 43.887 1.00 53.12 196 ASP A C 1
ATOM 1526 O O . ASP A 1 196 ? -5.945 0.288 44.143 1.00 53.12 196 ASP A O 1
ATOM 1530 N N . ARG A 1 197 ? -4.334 1.632 43.354 1.00 48.84 197 ARG A N 1
ATOM 1531 C CA . ARG A 1 197 ? -5.222 2.767 43.059 1.00 48.84 197 ARG A CA 1
ATOM 1532 C C . ARG A 1 197 ? -6.099 2.466 41.841 1.00 48.84 197 ARG A C 1
ATOM 1534 O O . ARG A 1 197 ? -5.715 2.786 40.720 1.00 48.84 197 ARG A O 1
ATOM 1541 N N . VAL A 1 198 ? -7.263 1.856 42.051 1.00 50.62 198 VAL A N 1
ATOM 1542 C CA . VAL A 1 198 ? -8.402 1.951 41.123 1.00 50.62 198 VAL A CA 1
ATOM 1543 C C . VAL A 1 198 ? -9.204 3.171 41.561 1.00 50.62 198 VAL A C 1
ATOM 1545 O O . VAL A 1 198 ? -9.718 3.189 42.676 1.00 50.62 198 VAL A O 1
ATOM 1548 N N . ARG A 1 199 ? -9.288 4.211 40.729 1.00 47.50 199 ARG A N 1
ATOM 1549 C CA . ARG A 1 199 ? -10.221 5.321 40.963 1.00 47.50 199 ARG A CA 1
ATOM 1550 C C . ARG A 1 199 ? -11.378 5.200 39.985 1.00 47.50 199 ARG A C 1
ATOM 1552 O O . ARG A 1 199 ? -11.154 5.056 38.784 1.00 47.50 199 ARG A O 1
ATOM 1559 N N . ALA A 1 200 ? -12.599 5.279 40.507 1.00 49.34 200 ALA A N 1
ATOM 1560 C CA . ALA A 1 200 ? -13.774 5.505 39.681 1.00 49.34 200 ALA A CA 1
ATOM 1561 C C . ALA A 1 200 ? -13.607 6.826 38.893 1.00 49.34 200 ALA A C 1
ATOM 1563 O O . ALA A 1 200 ? -12.856 7.711 39.325 1.00 49.34 200 ALA A O 1
ATOM 1564 N N . PRO A 1 201 ? -14.265 6.989 37.733 1.00 42.66 201 PRO A N 1
ATOM 1565 C CA . PRO A 1 201 ? -14.319 8.270 37.033 1.00 42.66 201 PRO A CA 1
ATOM 1566 C C . PRO A 1 201 ? -14.744 9.378 38.013 1.00 42.66 201 PRO A C 1
ATOM 1568 O O . PRO A 1 201 ? -15.724 9.220 38.730 1.00 42.66 201 PRO A O 1
ATOM 1571 N N . LEU A 1 202 ? -13.993 10.484 38.071 1.00 43.72 202 LEU A N 1
ATOM 1572 C CA . LEU A 1 202 ? -14.052 11.521 39.123 1.00 43.72 202 LEU A CA 1
ATOM 1573 C C . LEU A 1 202 ? -15.369 12.333 39.231 1.00 43.72 202 LEU A C 1
ATOM 1575 O O . LEU A 1 202 ? -15.378 13.362 39.889 1.00 43.72 202 LEU A O 1
ATOM 1579 N N . ASN A 1 203 ? -16.480 11.868 38.653 1.00 41.22 203 ASN A N 1
ATOM 1580 C CA . ASN A 1 203 ? -17.803 12.500 38.760 1.00 41.22 203 ASN A CA 1
ATOM 1581 C C . ASN A 1 203 ? -18.868 11.563 39.368 1.00 41.22 203 ASN A C 1
ATOM 1583 O O . ASN A 1 203 ? -20.057 11.705 39.083 1.00 41.22 203 ASN A O 1
ATOM 1587 N N . VAL A 1 204 ? -18.461 10.607 40.207 1.00 38.41 204 VAL A N 1
ATOM 1588 C CA . VAL A 1 204 ? -19.389 9.950 41.135 1.00 38.41 204 VAL A CA 1
ATOM 1589 C C . VAL A 1 204 ? -19.638 10.947 42.261 1.00 38.41 204 VAL A C 1
ATOM 1591 O O . VAL A 1 204 ? -18.771 11.158 43.107 1.00 38.41 204 VAL A O 1
ATOM 1594 N N . SER A 1 205 ? -20.801 11.599 42.253 1.00 29.42 205 SER A N 1
ATOM 1595 C CA . SER A 1 205 ? -21.346 12.153 43.486 1.00 29.42 205 SER A CA 1
ATOM 1596 C C . SER A 1 205 ? -21.339 11.025 44.509 1.00 29.42 205 SER A C 1
ATOM 1598 O O . SER A 1 205 ? -21.852 9.936 44.238 1.00 29.42 205 SER A O 1
ATOM 1600 N N . SER A 1 206 ? -20.701 11.262 45.656 1.00 25.91 206 SER A N 1
ATOM 1601 C CA . SER A 1 206 ? -20.821 10.403 46.830 1.00 25.91 206 SER A CA 1
ATOM 1602 C C . SER A 1 206 ? -22.270 9.930 46.971 1.00 25.91 206 SER A C 1
ATOM 1604 O O . SER A 1 206 ? -23.179 10.717 46.675 1.00 25.91 206 SER A O 1
ATOM 1606 N N . PRO A 1 207 ? -22.519 8.683 47.414 1.00 26.91 207 PRO A N 1
ATOM 1607 C CA . PRO A 1 207 ? -23.875 8.289 47.754 1.00 26.91 207 PRO A CA 1
ATOM 1608 C C . PRO A 1 207 ? -24.421 9.359 48.692 1.00 26.91 207 PRO A C 1
ATOM 1610 O O . PRO A 1 207 ? -23.742 9.743 49.649 1.00 26.91 207 PRO A O 1
ATOM 1613 N N . ILE A 1 208 ? -25.597 9.887 48.350 1.00 25.09 208 ILE A N 1
ATOM 1614 C CA . ILE A 1 208 ? -26.347 10.800 49.202 1.00 25.09 208 ILE A CA 1
ATOM 1615 C C . ILE A 1 208 ? -26.282 10.211 50.610 1.00 25.09 208 ILE A C 1
ATOM 1617 O O . ILE A 1 208 ? -26.724 9.084 50.850 1.00 25.09 208 ILE A O 1
ATOM 1621 N N . THR A 1 209 ? -25.645 10.946 51.517 1.00 26.86 209 THR A N 1
ATOM 1622 C CA . THR A 1 209 ? -25.669 10.701 52.953 1.00 26.86 209 THR A CA 1
ATOM 1623 C C . THR A 1 209 ? -27.130 10.734 53.381 1.00 26.86 209 THR A C 1
ATOM 1625 O O . THR A 1 209 ? -27.686 11.801 53.613 1.00 26.86 209 THR A O 1
ATOM 1628 N N . GLY A 1 210 ? -27.779 9.570 53.367 1.00 27.48 210 GLY A N 1
ATOM 1629 C CA . GLY A 1 210 ? -29.224 9.482 53.559 1.00 27.48 210 GLY A CA 1
ATOM 1630 C C . GLY A 1 210 ? -29.840 8.087 53.456 1.00 27.48 210 GLY A C 1
ATOM 1631 O O . GLY A 1 210 ? -31.058 7.981 53.497 1.00 27.48 210 GLY A O 1
ATOM 1632 N N . SER A 1 211 ? -29.064 7.002 53.367 1.00 25.23 211 SER A N 1
ATOM 1633 C CA . SER A 1 211 ? -29.606 5.668 53.662 1.00 25.23 211 SER A CA 1
ATOM 1634 C C . SER A 1 211 ? -28.623 4.854 54.500 1.00 25.23 211 SER A C 1
ATOM 1636 O O . SER A 1 211 ? -27.407 4.933 54.337 1.00 25.23 211 SER A O 1
ATOM 1638 N N . ARG A 1 212 ? -29.190 4.191 55.508 1.00 23.50 212 ARG A N 1
ATOM 1639 C CA . ARG A 1 212 ? -28.545 3.605 56.686 1.00 23.50 212 ARG A CA 1
ATOM 1640 C C . ARG A 1 212 ? -27.291 2.784 56.366 1.00 23.50 212 ARG A C 1
ATOM 1642 O O . ARG A 1 212 ? -27.309 1.903 55.512 1.00 23.50 212 ARG A O 1
ATOM 1649 N N . ARG A 1 213 ? -26.245 2.991 57.178 1.00 22.80 213 ARG A N 1
ATOM 1650 C CA . ARG A 1 213 ? -25.206 1.984 57.433 1.00 22.80 213 ARG A CA 1
ATOM 1651 C C . ARG A 1 213 ? -25.894 0.676 57.830 1.00 22.80 213 ARG A C 1
ATOM 1653 O O . ARG A 1 213 ? -26.509 0.620 58.890 1.00 22.80 213 ARG A O 1
ATOM 1660 N N . VAL A 1 214 ? -25.736 -0.370 57.029 1.00 24.45 214 VAL A N 1
ATOM 1661 C CA . VAL A 1 214 ? -25.775 -1.742 57.538 1.00 24.45 214 VAL A CA 1
ATOM 1662 C C . VAL A 1 214 ? -24.324 -2.187 57.611 1.00 24.45 214 VAL A C 1
ATOM 1664 O O . VAL A 1 214 ? -23.665 -2.390 56.593 1.00 24.45 214 VAL A O 1
ATOM 1667 N N . SER A 1 215 ? -23.794 -2.209 58.833 1.00 22.78 215 SER A N 1
ATOM 1668 C CA . SER A 1 215 ? -22.491 -2.785 59.131 1.00 22.78 215 SER A CA 1
ATOM 1669 C C . SER A 1 215 ? -22.540 -4.299 58.963 1.00 22.78 215 SER A C 1
ATOM 1671 O O . SER A 1 215 ? -23.543 -4.940 59.270 1.00 22.78 215 SER A O 1
ATOM 1673 N N . ALA A 1 216 ? -21.418 -4.845 58.511 1.00 24.55 216 ALA A N 1
ATOM 1674 C CA . ALA A 1 216 ? -21.141 -6.260 58.357 1.00 24.55 216 ALA A CA 1
ATOM 1675 C C . ALA A 1 216 ? -21.610 -7.119 59.541 1.00 24.55 216 ALA A C 1
ATOM 1677 O O . ALA A 1 216 ? -21.184 -6.895 60.667 1.00 24.55 216 ALA A O 1
ATOM 1678 N N . THR A 1 217 ? -22.383 -8.163 59.248 1.00 22.12 217 THR A N 1
ATOM 1679 C CA . THR A 1 217 ? -22.284 -9.468 59.912 1.00 22.12 217 THR A CA 1
ATOM 1680 C C . THR A 1 217 ? -22.770 -10.554 58.953 1.00 22.12 217 THR A C 1
ATOM 1682 O O . THR A 1 217 ? -23.773 -10.383 58.273 1.00 22.12 217 THR A O 1
ATOM 1685 N N . GLY A 1 218 ? -22.042 -11.672 58.929 1.00 21.75 218 GLY A N 1
ATOM 1686 C CA . GLY A 1 218 ? -22.652 -12.998 58.858 1.00 21.75 218 GLY A CA 1
ATOM 1687 C C . GLY A 1 218 ? -23.077 -13.539 57.493 1.00 21.75 218 GLY A C 1
ATOM 1688 O O . GLY A 1 218 ? -23.829 -12.942 56.737 1.00 21.75 218 GLY A O 1
ATOM 1689 N N . HIS A 1 219 ? -22.625 -14.758 57.221 1.00 22.52 219 HIS A N 1
ATOM 1690 C CA . HIS A 1 219 ? -23.247 -15.687 56.289 1.00 22.52 219 HIS A CA 1
ATOM 1691 C C . HIS A 1 219 ? -24.775 -15.751 56.415 1.00 22.52 219 HIS A C 1
ATOM 1693 O O . HIS A 1 219 ? -25.279 -15.838 57.527 1.00 22.52 219 HIS A O 1
ATOM 1699 N N . GLN A 1 220 ? -25.460 -15.853 55.272 1.00 21.38 220 GLN A N 1
ATOM 1700 C CA . GLN A 1 220 ? -26.432 -16.900 54.908 1.00 21.38 220 GLN A CA 1
ATOM 1701 C C . GLN A 1 220 ? -27.436 -16.329 53.899 1.00 21.38 220 GLN A C 1
ATOM 1703 O O . GLN A 1 220 ? -28.217 -15.441 54.215 1.00 21.38 220 GLN A O 1
ATOM 1708 N N . VAL A 1 221 ? -27.468 -16.892 52.692 1.00 22.83 221 VAL A N 1
ATOM 1709 C CA . VAL A 1 221 ? -28.737 -17.028 51.971 1.00 22.83 221 VAL A CA 1
ATOM 1710 C C . VAL A 1 221 ? -28.990 -18.523 51.909 1.00 22.83 221 VAL A C 1
ATOM 1712 O O . VAL A 1 221 ? -28.454 -19.234 51.060 1.00 22.83 221 VAL A O 1
ATOM 1715 N N . LEU A 1 222 ? -29.718 -18.989 52.922 1.00 21.84 222 LEU A N 1
ATOM 1716 C CA . LEU A 1 222 ? -30.402 -20.271 52.920 1.00 21.84 222 LEU A CA 1
ATOM 1717 C C . LEU A 1 222 ? -31.487 -20.238 51.843 1.00 21.84 222 LEU A C 1
ATOM 1719 O O . LEU A 1 222 ? -32.224 -19.264 51.701 1.00 21.84 222 LEU A O 1
ATOM 1723 N N . ALA A 1 223 ? -31.549 -21.328 51.090 1.00 22.42 223 ALA A N 1
ATOM 1724 C CA . ALA A 1 223 ? -32.649 -21.656 50.210 1.00 22.42 223 ALA A CA 1
ATOM 1725 C C . ALA A 1 223 ? -33.861 -22.150 51.018 1.00 22.42 223 ALA A C 1
ATOM 1727 O O . ALA A 1 223 ? -33.707 -22.980 51.910 1.00 22.42 223 ALA A O 1
ATOM 1728 N N . SER A 1 224 ? -35.053 -21.712 50.621 1.00 23.00 224 SER A N 1
ATOM 1729 C CA . SER A 1 224 ? -36.321 -22.456 50.696 1.00 23.00 224 SER A CA 1
ATOM 1730 C C . SER A 1 224 ? -37.263 -21.845 49.641 1.00 23.00 224 SER A C 1
ATOM 1732 O O . SER A 1 224 ? -37.625 -20.678 49.712 1.00 23.00 224 SER A O 1
ATOM 1734 N N . THR A 1 225 ? -37.323 -22.397 48.425 1.00 24.17 225 THR A N 1
ATOM 1735 C CA . THR A 1 225 ? -38.292 -23.400 47.923 1.00 24.17 225 THR A CA 1
ATOM 1736 C C . THR A 1 225 ? -39.767 -23.058 48.144 1.00 24.17 225 THR A C 1
ATOM 1738 O O . THR A 1 225 ? -40.235 -23.169 49.268 1.00 24.17 225 THR A O 1
ATOM 1741 N N . THR A 1 226 ? -40.462 -22.733 47.044 1.00 24.28 226 THR A N 1
ATOM 1742 C CA . THR A 1 226 ? -41.658 -23.403 46.450 1.00 24.28 226 THR A CA 1
ATOM 1743 C C . THR A 1 226 ? -42.036 -22.589 45.199 1.00 24.28 226 THR A C 1
ATOM 1745 O O . THR A 1 226 ? -42.320 -21.403 45.307 1.00 24.28 226 THR A O 1
ATOM 1748 N N . SER A 1 227 ? -41.695 -23.023 43.981 1.00 23.70 227 SER A N 1
ATOM 1749 C CA . SER A 1 227 ? -42.449 -23.913 43.072 1.00 23.70 227 SER A CA 1
ATOM 1750 C C . SER A 1 227 ? -43.803 -23.368 42.595 1.00 23.70 227 SER A C 1
ATOM 1752 O O . SER A 1 227 ? -44.717 -23.279 43.401 1.00 23.70 227 SER A O 1
ATOM 1754 N N . THR A 1 228 ? -43.863 -23.112 41.278 1.00 24.58 228 THR A N 1
ATOM 1755 C CA . THR A 1 228 ? -44.962 -23.092 40.270 1.00 24.58 228 THR A CA 1
ATOM 1756 C C . THR A 1 228 ? -44.710 -21.867 39.379 1.00 24.58 228 THR A C 1
ATOM 1758 O O . THR A 1 228 ? -44.816 -20.743 39.842 1.00 24.58 228 THR A O 1
ATOM 1761 N N . GLY A 1 229 ? -44.171 -21.967 38.162 1.00 24.61 229 GLY A N 1
ATOM 1762 C CA . GLY A 1 229 ? -44.702 -22.727 37.036 1.00 24.61 229 GLY A CA 1
ATOM 1763 C C . GLY A 1 229 ? -45.710 -21.850 36.289 1.00 24.61 229 GLY A C 1
ATOM 1764 O O . GLY A 1 229 ? -46.836 -21.784 36.748 1.00 24.61 229 GLY A O 1
ATOM 1765 N N . ILE A 1 230 ? -45.279 -21.161 35.219 1.00 23.67 230 ILE A N 1
ATOM 1766 C CA . ILE A 1 230 ? -46.016 -20.784 33.984 1.00 23.67 230 ILE A CA 1
ATOM 1767 C C . ILE A 1 230 ? -45.075 -19.915 33.100 1.00 23.67 230 ILE A C 1
ATOM 1769 O O . ILE A 1 230 ? -44.433 -19.002 33.622 1.00 23.67 230 ILE A O 1
ATOM 1773 N N . PRO A 1 231 ? -44.941 -20.192 31.785 1.00 28.30 231 PRO A N 1
ATOM 1774 C CA . PRO A 1 231 ? -44.126 -19.415 30.842 1.00 28.30 231 PRO A CA 1
ATOM 1775 C C . PRO A 1 231 ? -44.952 -18.370 30.056 1.00 28.30 231 PRO A C 1
ATOM 1777 O O . PRO A 1 231 ? -46.176 -18.437 30.088 1.00 28.30 231 PRO A O 1
ATOM 1780 N N . LEU A 1 232 ? -44.252 -17.532 29.257 1.00 24.88 232 LEU A N 1
ATOM 1781 C CA . LEU A 1 232 ? -44.696 -16.708 28.090 1.00 24.88 232 LEU A CA 1
ATOM 1782 C C . LEU A 1 232 ? -44.770 -15.175 28.321 1.00 24.88 232 LEU A C 1
ATOM 1784 O O . LEU A 1 232 ? -44.934 -14.749 29.459 1.00 24.88 232 LEU A O 1
ATOM 1788 N N . PRO A 1 233 ? -44.785 -14.324 27.263 1.00 26.91 233 PRO A N 1
ATOM 1789 C CA . PRO A 1 233 ? -44.129 -14.397 25.944 1.00 26.91 233 PRO A CA 1
ATOM 1790 C C . PRO A 1 233 ? -43.435 -13.072 25.517 1.00 26.91 233 PRO A C 1
ATOM 1792 O O . PRO A 1 233 ? -43.538 -12.034 26.166 1.00 26.91 233 PRO A O 1
ATOM 1795 N N . LEU A 1 234 ? -42.740 -13.126 24.370 1.00 27.20 234 LEU A N 1
ATOM 1796 C CA . LEU A 1 234 ? -42.329 -11.970 23.564 1.00 27.20 234 LEU A CA 1
ATOM 1797 C C . LEU A 1 234 ? -43.509 -11.024 23.286 1.00 27.20 234 LEU A C 1
ATOM 1799 O O . LEU A 1 234 ? -44.560 -11.485 22.844 1.00 27.20 234 LEU A O 1
ATOM 1803 N N . ILE A 1 235 ? -43.280 -9.713 23.399 1.00 23.69 235 ILE A N 1
ATOM 1804 C CA . ILE A 1 235 ? -44.107 -8.695 22.742 1.00 23.69 235 ILE A CA 1
ATOM 1805 C C . ILE A 1 235 ? -43.189 -7.696 22.027 1.00 23.69 235 ILE A C 1
ATOM 1807 O O . ILE A 1 235 ? -42.456 -6.926 22.648 1.00 23.69 235 ILE A O 1
ATOM 1811 N N . ASP A 1 236 ? -43.259 -7.751 20.698 1.00 24.75 236 ASP A N 1
ATOM 1812 C CA . ASP A 1 236 ? -42.881 -6.702 19.757 1.00 24.75 236 ASP A CA 1
ATOM 1813 C C . ASP A 1 236 ? -43.801 -5.487 19.947 1.00 24.75 236 ASP A C 1
ATOM 1815 O O . ASP A 1 236 ? -45.018 -5.605 19.807 1.00 24.75 236 ASP A O 1
ATOM 1819 N N . VAL A 1 237 ? -43.231 -4.301 20.173 1.00 24.94 237 VAL A N 1
ATOM 1820 C CA . VAL A 1 237 ? -43.929 -3.033 19.913 1.00 24.94 237 VAL A CA 1
ATOM 1821 C C . VAL A 1 237 ? -42.984 -2.084 19.184 1.00 24.94 237 VAL A C 1
ATOM 1823 O O . VAL A 1 237 ? -42.241 -1.313 19.782 1.00 24.94 237 VAL A O 1
ATOM 1826 N N . PHE A 1 238 ? -43.046 -2.117 17.855 1.00 24.44 238 PHE A N 1
ATOM 1827 C CA . PHE A 1 238 ? -42.666 -0.996 17.003 1.00 24.44 238 PHE A CA 1
ATOM 1828 C C . PHE A 1 238 ? -43.921 -0.531 16.271 1.00 24.44 238 PHE A C 1
ATOM 1830 O O . PHE A 1 238 ? -44.401 -1.237 15.387 1.00 24.44 238 PHE A O 1
ATOM 1837 N N . ARG A 1 239 ? -44.430 0.666 16.591 1.00 22.98 239 ARG A N 1
ATOM 1838 C CA . ARG A 1 239 ? -45.160 1.514 15.633 1.00 22.98 239 ARG A CA 1
ATOM 1839 C C . ARG A 1 239 ? -45.448 2.913 16.176 1.00 22.98 239 ARG A C 1
ATOM 1841 O O . ARG A 1 239 ? -46.203 3.064 17.122 1.00 22.98 239 ARG A O 1
ATOM 1848 N N . GLY A 1 240 ? -44.936 3.899 15.431 1.00 22.36 240 GLY A N 1
ATOM 1849 C CA . GLY A 1 240 ? -45.515 5.236 15.255 1.00 22.36 240 GLY A CA 1
ATOM 1850 C C . GLY A 1 240 ? -45.369 6.196 16.439 1.00 22.36 240 GLY A C 1
ATOM 1851 O O . GLY A 1 240 ? -45.316 5.794 17.581 1.00 22.36 240 GLY A O 1
ATOM 1852 N N . SER A 1 241 ? -45.315 7.511 16.274 1.00 22.30 241 SER A N 1
ATOM 1853 C CA . SER A 1 241 ? -45.327 8.361 15.091 1.00 22.30 241 SER A CA 1
ATOM 1854 C C . SER A 1 241 ? -45.262 9.812 15.579 1.00 22.30 241 SER A C 1
ATOM 1856 O O . SER A 1 241 ? -46.034 10.175 16.451 1.00 22.30 241 SER A O 1
ATOM 1858 N N . ARG A 1 242 ? -44.432 10.618 14.905 1.00 24.11 242 ARG A N 1
ATOM 1859 C CA . ARG A 1 242 ? -44.630 12.031 14.515 1.00 24.11 242 ARG A CA 1
ATOM 1860 C C . ARG A 1 242 ? -44.856 13.146 15.567 1.00 24.11 242 ARG A C 1
ATOM 1862 O O . ARG A 1 242 ? -45.644 13.044 16.490 1.00 24.11 242 ARG A O 1
ATOM 1869 N N . ARG A 1 243 ? -44.331 14.307 15.132 1.00 22.59 243 ARG A N 1
ATOM 1870 C CA . ARG A 1 243 ? -44.574 15.725 15.493 1.00 22.59 243 ARG A CA 1
ATOM 1871 C C . ARG A 1 243 ? -43.698 16.246 16.638 1.00 22.59 243 ARG A C 1
ATOM 1873 O O . ARG A 1 243 ? -43.824 15.813 17.764 1.00 22.59 243 ARG A O 1
ATOM 1880 N N . CYS A 1 244 ? -42.652 17.033 16.366 1.00 23.02 244 CYS A N 1
ATOM 1881 C CA . CYS A 1 244 ? -42.611 18.393 15.796 1.00 23.02 244 CYS A CA 1
ATOM 1882 C C . CYS A 1 244 ? -43.216 19.421 16.757 1.00 23.02 244 CYS A C 1
ATOM 1884 O O . CYS A 1 244 ? -44.435 19.518 16.833 1.00 23.02 244 CYS A O 1
ATOM 1886 N N . HIS A 1 245 ? -42.359 20.214 17.410 1.00 24.31 245 HIS A N 1
ATOM 1887 C CA . HIS A 1 245 ? -42.622 21.620 17.708 1.00 24.31 245 HIS A CA 1
ATOM 1888 C C . HIS A 1 245 ? -41.319 22.420 17.645 1.00 24.31 245 HIS A C 1
ATOM 1890 O O . HIS A 1 245 ? -40.266 22.009 18.128 1.00 24.31 245 HIS A O 1
ATOM 1896 N N . ARG A 1 246 ? -41.427 23.546 16.949 1.00 24.11 246 ARG A N 1
ATOM 1897 C CA . ARG A 1 246 ? -40.412 24.544 16.641 1.00 24.11 246 ARG A CA 1
ATOM 1898 C C . ARG A 1 246 ? -40.795 25.761 17.477 1.00 24.11 246 ARG A C 1
ATOM 1900 O O . ARG A 1 246 ? -41.893 26.266 17.288 1.00 24.11 246 ARG A O 1
ATOM 1907 N N . ILE A 1 247 ? -39.920 26.235 18.357 1.00 27.64 247 ILE A N 1
ATOM 1908 C CA . ILE A 1 247 ? -40.022 27.577 18.945 1.00 27.64 247 ILE A CA 1
ATOM 1909 C C . ILE A 1 247 ? -38.631 28.198 18.852 1.00 27.64 247 ILE A C 1
ATOM 1911 O O . ILE A 1 247 ? -37.632 27.563 19.183 1.00 27.64 247 ILE A O 1
ATOM 1915 N N . GLY A 1 248 ? -38.572 29.401 18.287 1.00 24.05 248 GLY A N 1
ATOM 1916 C CA . GLY A 1 248 ? -37.348 30.160 18.075 1.00 24.05 248 GLY A CA 1
ATOM 1917 C C . GLY A 1 248 ? -37.325 31.470 18.856 1.00 24.05 248 GLY A C 1
ATOM 1918 O O . GLY A 1 248 ? -38.342 31.872 19.408 1.00 24.05 248 GLY A O 1
ATOM 1919 N N . ARG A 1 249 ? -36.164 32.139 18.741 1.00 26.39 249 ARG A N 1
ATOM 1920 C CA . ARG A 1 249 ? -35.807 33.514 19.163 1.00 26.39 249 ARG A CA 1
ATOM 1921 C C . ARG A 1 249 ? -35.783 33.709 20.690 1.00 26.39 249 ARG A C 1
ATOM 1923 O O . ARG A 1 249 ? -36.714 33.331 21.370 1.00 26.39 249 ARG A O 1
ATOM 1930 N N . GLY A 1 250 ? -34.771 34.286 21.330 1.00 24.86 250 GLY A N 1
ATOM 1931 C CA . GLY A 1 250 ? -33.586 35.032 20.909 1.00 24.86 250 GLY A CA 1
ATOM 1932 C C . GLY A 1 250 ? -33.415 36.196 21.887 1.00 24.86 250 GLY A C 1
ATOM 1933 O O . GLY A 1 250 ? -34.366 36.947 22.025 1.00 24.86 250 GLY A O 1
ATOM 1934 N N . VAL A 1 251 ? -32.259 36.370 22.542 1.00 26.42 251 VAL A N 1
ATOM 1935 C CA . VAL A 1 251 ? -31.910 37.609 23.273 1.00 26.42 251 VAL A CA 1
ATOM 1936 C C . VAL A 1 251 ? -30.387 37.814 23.255 1.00 26.42 251 VAL A C 1
ATOM 1938 O O . VAL A 1 251 ? -29.618 36.882 23.480 1.00 26.42 251 VAL A O 1
ATOM 1941 N N . ARG A 1 252 ? -29.983 39.050 22.934 1.00 24.06 252 ARG A N 1
ATOM 1942 C CA . ARG A 1 252 ? -28.628 39.625 22.984 1.00 24.06 252 ARG A CA 1
ATOM 1943 C C . ARG A 1 252 ? -28.326 40.150 24.395 1.00 24.06 252 ARG A C 1
ATOM 1945 O O . ARG A 1 252 ? -29.238 40.654 25.037 1.00 24.06 252 ARG A O 1
ATOM 1952 N N . GLY A 1 253 ? -27.057 40.197 24.802 1.00 24.64 253 GLY A N 1
ATOM 1953 C CA . GLY A 1 253 ? -26.626 41.054 25.917 1.00 24.64 253 GLY A CA 1
ATOM 1954 C C . GLY A 1 253 ? -25.225 40.736 26.436 1.00 24.64 253 GLY A C 1
ATOM 1955 O O . GLY A 1 253 ? -24.962 39.615 26.840 1.00 24.64 253 GLY A O 1
ATOM 1956 N N . MET A 1 254 ? -24.337 41.726 26.370 1.00 24.30 254 MET A N 1
ATOM 1957 C CA . MET A 1 254 ? -22.893 41.704 26.641 1.00 24.30 254 MET A CA 1
ATOM 1958 C C . MET A 1 254 ? -22.517 41.571 28.127 1.00 24.30 254 MET A C 1
ATOM 1960 O O . MET A 1 254 ? -23.250 42.048 28.984 1.00 24.30 254 MET A O 1
ATOM 1964 N N . SER A 1 255 ? -21.292 41.100 28.401 1.00 24.02 255 SER A N 1
ATOM 1965 C CA . SER A 1 255 ? -20.352 41.801 29.296 1.00 24.02 255 SER A CA 1
ATOM 1966 C C . SER A 1 255 ? -18.919 41.265 29.140 1.00 24.02 255 SER A C 1
ATOM 1968 O O . SER A 1 255 ? -18.683 40.059 29.207 1.00 24.02 255 SER A O 1
ATOM 1970 N N . LEU A 1 256 ? -17.980 42.187 28.902 1.00 24.05 256 LEU A N 1
ATOM 1971 C CA . LEU A 1 256 ? -16.528 42.009 28.966 1.00 24.05 256 LEU A CA 1
ATOM 1972 C C . LEU A 1 256 ? -16.085 41.918 30.434 1.00 24.05 256 LEU A C 1
ATOM 1974 O O . LEU A 1 256 ? -16.384 42.828 31.201 1.00 24.05 256 LEU A O 1
ATOM 1978 N N . ALA A 1 257 ? -15.255 40.932 30.783 1.00 22.33 257 ALA A N 1
ATOM 1979 C CA . ALA A 1 257 ? -14.301 41.074 31.883 1.00 22.33 257 ALA A CA 1
ATOM 1980 C C . ALA A 1 257 ? -13.113 40.103 31.736 1.00 22.33 257 ALA A C 1
ATOM 1982 O O . ALA A 1 257 ? -13.272 38.885 31.724 1.00 22.33 257 ALA A O 1
ATOM 1983 N N . THR A 1 258 ? -11.924 40.707 31.680 1.00 23.64 258 THR A N 1
ATOM 1984 C CA . THR A 1 258 ? -10.629 40.160 32.118 1.00 23.64 258 THR A CA 1
ATOM 1985 C C . THR A 1 258 ? -9.933 39.147 31.202 1.00 23.64 258 THR A C 1
ATOM 1987 O O . THR A 1 258 ? -9.922 37.936 31.419 1.00 23.64 258 THR A O 1
ATOM 1990 N N . ALA A 1 259 ? -9.235 39.694 30.204 1.00 24.20 259 ALA A N 1
ATOM 1991 C CA . ALA A 1 259 ? -8.176 39.017 29.470 1.00 24.20 259 ALA A CA 1
ATOM 1992 C C . ALA A 1 259 ? -6.951 38.799 30.378 1.00 24.20 259 ALA A C 1
ATOM 1994 O O . ALA A 1 259 ? -6.134 39.696 30.571 1.00 24.20 259 ALA A O 1
ATOM 1995 N N . VAL A 1 260 ? -6.810 37.587 30.918 1.00 24.27 260 VAL A N 1
ATOM 1996 C CA . VAL A 1 260 ? -5.512 37.066 31.360 1.00 24.27 260 VAL A CA 1
ATOM 1997 C C . VAL A 1 260 ? -4.895 36.360 30.162 1.00 24.27 260 VAL A C 1
ATOM 1999 O O . VAL A 1 260 ? -5.380 35.318 29.716 1.00 24.27 260 VAL A O 1
ATOM 2002 N N . VAL A 1 261 ? -3.834 36.958 29.625 1.00 25.91 261 VAL A N 1
ATOM 2003 C CA . VAL A 1 261 ? -2.965 36.371 28.604 1.00 25.91 261 VAL A CA 1
ATOM 2004 C C . VAL A 1 261 ? -2.272 35.160 29.226 1.00 25.91 261 VAL A C 1
ATOM 2006 O O . VAL A 1 261 ? -1.202 35.254 29.815 1.00 25.91 261 VAL A O 1
ATOM 2009 N N . CYS A 1 262 ? -2.921 34.003 29.141 1.00 22.31 262 CYS A N 1
ATOM 2010 C CA . CYS A 1 262 ? -2.264 32.718 29.285 1.00 22.31 262 CYS A CA 1
ATOM 2011 C C . CYS A 1 262 ? -2.093 32.188 27.868 1.00 22.31 262 CYS A C 1
ATOM 2013 O O . CYS A 1 262 ? -3.069 31.819 27.213 1.00 22.31 262 CYS A O 1
ATOM 2015 N N . GLU A 1 263 ? -0.855 32.240 27.386 1.00 25.44 263 GLU A N 1
ATOM 2016 C CA . GLU A 1 263 ? -0.417 31.762 26.083 1.00 25.44 263 GLU A CA 1
ATOM 2017 C C . GLU A 1 263 ? -0.746 30.266 25.964 1.00 25.44 263 GLU A C 1
ATOM 2019 O O . GLU A 1 263 ? 0.011 29.359 26.324 1.00 25.44 263 GLU A O 1
ATOM 2024 N N . ARG A 1 264 ? -1.977 30.001 25.527 1.00 24.55 264 ARG A N 1
ATOM 2025 C CA . ARG A 1 264 ? -2.496 28.674 25.257 1.00 24.55 264 ARG A CA 1
ATOM 2026 C C . ARG A 1 264 ? -1.695 28.184 24.061 1.00 24.55 264 ARG A C 1
ATOM 2028 O O . ARG A 1 264 ? -1.983 28.539 22.925 1.00 24.55 264 ARG A O 1
ATOM 2035 N N . LYS A 1 265 ? -0.685 27.347 24.308 1.00 24.92 265 LYS A N 1
ATOM 2036 C CA . LYS A 1 265 ? -0.175 26.409 23.303 1.00 24.92 265 LYS A CA 1
ATOM 2037 C C . LYS A 1 265 ? -1.366 25.554 22.876 1.00 24.92 265 LYS A C 1
ATOM 2039 O O . LYS A 1 265 ? -1.638 24.505 23.464 1.00 24.92 265 LYS A O 1
ATOM 2044 N N . GLU A 1 266 ? -2.114 26.044 21.895 1.00 26.03 266 GLU A N 1
ATOM 2045 C CA . GLU A 1 266 ? -3.159 25.324 21.194 1.00 26.03 266 GLU A CA 1
ATOM 2046 C C . GLU A 1 266 ? -2.490 24.146 20.503 1.00 26.03 266 GLU A C 1
ATOM 2048 O O . GLU A 1 266 ? -2.073 24.185 19.350 1.00 26.03 266 GLU A O 1
ATOM 2053 N N . ARG A 1 267 ? -2.338 23.052 21.251 1.00 28.92 267 ARG A N 1
ATOM 2054 C CA . ARG A 1 267 ? -2.048 21.750 20.679 1.00 28.92 267 ARG A CA 1
ATOM 2055 C C . ARG A 1 267 ? -3.338 21.311 20.005 1.00 28.92 267 ARG A C 1
ATOM 2057 O O . ARG A 1 267 ? -4.158 20.603 20.590 1.00 28.92 267 ARG A O 1
ATOM 2064 N N . CYS A 1 268 ? -3.518 21.853 18.813 1.00 26.28 268 CYS A N 1
ATOM 2065 C CA . CYS A 1 268 ? -4.593 21.606 17.889 1.00 26.28 268 CYS A CA 1
ATOM 2066 C C . CYS A 1 268 ? -4.763 20.068 17.813 1.00 26.28 268 CYS A C 1
ATOM 2068 O O . CYS A 1 268 ? -3.852 19.316 17.465 1.00 26.28 268 CYS A O 1
ATOM 2070 N N . ARG A 1 269 ? -5.865 19.549 18.373 1.00 32.69 269 ARG A N 1
ATOM 2071 C CA . ARG A 1 269 ? -6.206 18.125 18.274 1.00 32.69 269 ARG A CA 1
ATOM 2072 C C . ARG A 1 269 ? -6.923 17.979 16.951 1.00 32.69 269 ARG A C 1
ATOM 2074 O O . ARG A 1 269 ? -8.080 18.358 16.841 1.00 32.69 269 ARG A O 1
ATOM 2081 N N . HIS A 1 270 ? -6.221 17.453 15.963 1.00 43.19 270 HIS A N 1
ATOM 2082 C CA . HIS A 1 270 ? -6.741 17.350 14.608 1.00 43.19 270 HIS A CA 1
ATOM 2083 C C . HIS A 1 270 ? -7.798 16.263 14.529 1.00 43.19 270 HIS A C 1
ATOM 2085 O O . HIS A 1 270 ? -7.517 15.063 14.590 1.00 43.19 270 HIS A O 1
ATOM 2091 N N . GLU A 1 271 ? -9.041 16.712 14.449 1.00 45.34 271 GLU A N 1
ATOM 2092 C CA . GLU A 1 271 ? -10.195 15.879 14.197 1.00 45.34 271 GLU A CA 1
ATOM 2093 C C . GLU A 1 271 ? -10.053 15.318 12.776 1.00 45.34 271 GLU A C 1
ATOM 2095 O O . GLU A 1 271 ? -10.066 16.054 11.790 1.00 45.34 271 GLU A O 1
ATOM 2100 N N . LYS A 1 272 ? -9.814 14.004 12.650 1.00 56.75 272 LYS A N 1
ATOM 2101 C CA . LYS A 1 272 ? -9.800 13.357 11.332 1.00 56.75 272 LYS A CA 1
ATOM 2102 C C . LYS A 1 272 ? -11.141 13.640 10.665 1.00 56.75 272 LYS A C 1
ATOM 2104 O O . LYS A 1 272 ? -12.165 13.314 11.261 1.00 56.75 272 LYS A O 1
ATOM 2109 N N . LEU A 1 273 ? -11.125 14.188 9.449 1.00 67.19 273 LEU A N 1
ATOM 2110 C CA . LEU A 1 273 ? -12.316 14.365 8.627 1.00 67.19 273 LEU A CA 1
ATOM 2111 C C . LEU A 1 273 ? -13.047 13.021 8.562 1.00 67.19 273 LEU A C 1
ATOM 2113 O O . LEU A 1 273 ? -12.533 12.049 8.007 1.00 67.19 273 LEU A O 1
ATOM 2117 N N . ARG A 1 274 ? -14.212 12.939 9.204 1.00 69.56 274 ARG A N 1
ATOM 2118 C CA . ARG A 1 274 ? -15.042 11.738 9.185 1.00 69.56 274 ARG A CA 1
ATOM 2119 C C . ARG A 1 274 ? -16.003 11.868 8.023 1.00 69.56 274 ARG A C 1
ATOM 2121 O O . ARG A 1 274 ? -16.883 12.720 8.036 1.00 69.56 274 ARG A O 1
ATOM 2128 N N . VAL A 1 275 ? -15.809 11.024 7.021 1.00 77.56 275 VAL A N 1
ATOM 2129 C CA . VAL A 1 275 ? -16.746 10.906 5.909 1.00 77.56 275 VAL A CA 1
ATOM 2130 C C . VAL A 1 275 ? -17.886 10.000 6.355 1.00 77.56 275 VAL A C 1
ATOM 2132 O O . VAL A 1 275 ? -17.639 8.894 6.843 1.00 77.56 275 VAL A O 1
ATOM 2135 N N . ASP A 1 276 ? -19.121 10.475 6.217 1.00 78.75 276 ASP A N 1
ATOM 2136 C CA . ASP A 1 276 ? -20.304 9.659 6.480 1.00 78.75 276 ASP A CA 1
ATOM 2137 C C . ASP A 1 276 ? -20.275 8.411 5.572 1.00 78.75 276 ASP A C 1
ATOM 2139 O O . ASP A 1 276 ? -20.075 8.549 4.357 1.00 78.75 276 ASP A O 1
ATOM 2143 N N . PRO A 1 277 ? -20.462 7.191 6.114 1.00 79.81 277 PRO A N 1
ATOM 2144 C CA . PRO A 1 277 ? -20.516 5.970 5.319 1.00 79.81 277 PRO A CA 1
ATOM 2145 C C . PRO A 1 277 ? -21.453 6.051 4.105 1.00 79.81 277 PRO A C 1
ATOM 2147 O O . PRO A 1 277 ? -21.116 5.501 3.055 1.00 79.81 277 PRO A O 1
ATOM 2150 N N . HIS A 1 278 ? -22.582 6.763 4.196 1.00 80.31 278 HIS A N 1
ATOM 2151 C CA . HIS A 1 278 ? -23.522 6.923 3.082 1.00 80.31 278 HIS A CA 1
ATOM 2152 C C . HIS A 1 278 ? -22.902 7.617 1.863 1.00 80.31 278 HIS A C 1
ATOM 2154 O O . HIS A 1 278 ? -23.295 7.328 0.734 1.00 80.31 278 HIS A O 1
ATOM 2160 N N . VAL A 1 279 ? -21.893 8.470 2.064 1.00 81.25 279 VAL A N 1
ATOM 2161 C CA . VAL A 1 279 ? -21.194 9.183 0.985 1.00 81.25 279 VAL A CA 1
ATOM 2162 C C . VAL A 1 279 ? -20.270 8.249 0.196 1.00 81.25 279 VAL A C 1
ATOM 2164 O O . VAL A 1 279 ? -19.991 8.522 -0.967 1.00 81.25 279 VAL A O 1
ATOM 2167 N N . VAL A 1 280 ? -19.796 7.139 0.771 1.00 88.00 280 VAL A N 1
ATOM 2168 C CA . VAL A 1 280 ? -18.738 6.299 0.161 1.00 88.00 280 VAL A CA 1
ATOM 2169 C C . VAL A 1 280 ? -19.123 4.835 -0.049 1.00 88.00 280 VAL A C 1
ATOM 2171 O O . VAL A 1 280 ? -18.424 4.110 -0.757 1.00 88.00 280 VAL A O 1
ATOM 2174 N N . HIS A 1 281 ? -20.230 4.382 0.538 1.00 88.44 281 HIS A N 1
ATOM 2175 C CA . HIS A 1 281 ? -20.599 2.969 0.606 1.00 88.44 281 HIS A CA 1
ATOM 2176 C C . HIS A 1 281 ? -20.737 2.274 -0.763 1.00 88.44 281 HIS A C 1
ATOM 2178 O O . HIS A 1 281 ? -20.281 1.144 -0.938 1.00 88.44 281 HIS A O 1
ATOM 2184 N N . ASP A 1 282 ? -21.340 2.924 -1.756 1.00 91.75 282 ASP A N 1
ATOM 2185 C CA . ASP A 1 282 ? -21.446 2.415 -3.132 1.00 91.75 282 ASP A CA 1
ATOM 2186 C C . ASP A 1 282 ? -20.083 2.335 -3.842 1.00 91.75 282 ASP A C 1
ATOM 2188 O O . ASP A 1 282 ? -19.857 1.402 -4.617 1.00 91.75 282 ASP A O 1
ATOM 2192 N N . LEU A 1 283 ? -19.163 3.258 -3.541 1.00 92.12 283 LEU A N 1
ATOM 2193 C CA . LEU A 1 283 ? -17.807 3.300 -4.101 1.00 92.12 283 LEU A CA 1
ATOM 2194 C C . LEU A 1 283 ? -16.881 2.244 -3.488 1.00 92.12 283 LEU A C 1
ATOM 2196 O O . LEU A 1 283 ? -15.959 1.779 -4.158 1.00 92.12 283 LEU A O 1
ATOM 2200 N N . MET A 1 284 ? -17.152 1.810 -2.257 1.00 91.38 284 MET A N 1
ATOM 2201 C CA . MET A 1 284 ? -16.442 0.704 -1.599 1.00 91.38 284 MET A CA 1
ATOM 2202 C C . MET A 1 284 ? -16.855 -0.676 -2.139 1.00 91.38 284 MET A C 1
ATOM 2204 O O . MET A 1 284 ? -16.204 -1.683 -1.851 1.00 91.38 284 MET A O 1
ATOM 2208 N N . LYS A 1 285 ? -17.940 -0.770 -2.925 1.00 90.69 285 LYS A N 1
ATOM 2209 C CA . LYS A 1 285 ? -18.386 -2.052 -3.487 1.00 90.69 285 LYS A CA 1
ATOM 2210 C C . LYS A 1 285 ? -17.378 -2.562 -4.515 1.00 90.69 285 LYS A C 1
ATOM 2212 O O . LYS A 1 285 ? -17.287 -2.067 -5.640 1.00 90.69 285 LYS A O 1
ATOM 2217 N N . LEU A 1 286 ? -16.673 -3.620 -4.127 1.00 91.88 286 LEU A N 1
ATOM 2218 C CA . LEU A 1 286 ? -15.707 -4.300 -4.975 1.00 91.88 286 LEU A CA 1
ATOM 2219 C C . LEU A 1 286 ? -16.367 -4.896 -6.230 1.00 91.88 286 LEU A C 1
ATOM 2221 O O . LEU A 1 286 ? -17.334 -5.657 -6.131 1.00 91.88 286 LEU A O 1
ATOM 2225 N N . ARG A 1 287 ? -15.797 -4.584 -7.399 1.00 93.75 287 ARG A N 1
ATOM 2226 C CA . ARG A 1 287 ? -16.187 -5.112 -8.714 1.00 93.75 287 ARG A CA 1
ATOM 2227 C C . ARG A 1 287 ? -14.977 -5.802 -9.359 1.00 93.75 287 ARG A C 1
ATOM 2229 O O . ARG A 1 287 ? -14.279 -5.158 -10.140 1.00 93.75 287 ARG A O 1
ATOM 2236 N N . PRO A 1 288 ? -14.731 -7.098 -9.075 1.00 91.44 288 PRO A N 1
ATOM 2237 C CA . PRO A 1 288 ? -13.515 -7.791 -9.514 1.00 91.44 288 PRO A CA 1
ATOM 2238 C C . PRO A 1 288 ? -13.257 -7.711 -11.022 1.00 91.44 288 PRO A C 1
ATOM 2240 O O . PRO A 1 288 ? -12.113 -7.562 -11.428 1.00 91.44 288 PRO A O 1
ATOM 2243 N N . GLY A 1 289 ? -14.309 -7.722 -11.853 1.00 93.88 289 GLY A N 1
ATOM 2244 C CA . GLY A 1 289 ? -14.176 -7.565 -13.306 1.00 93.88 289 GLY A CA 1
ATOM 2245 C C . GLY A 1 289 ? -13.459 -6.274 -13.718 1.00 93.88 289 GLY A C 1
ATOM 2246 O O . GLY A 1 289 ? -12.592 -6.317 -14.582 1.00 93.88 289 GLY A O 1
ATOM 2247 N N . LYS A 1 290 ? -13.730 -5.143 -13.047 1.00 94.62 290 LYS A N 1
ATOM 2248 C CA . LYS A 1 290 ? -13.012 -3.883 -13.309 1.00 94.62 290 LYS A CA 1
ATOM 2249 C C . LYS A 1 290 ? -11.535 -3.988 -12.928 1.00 94.62 290 LYS A C 1
ATOM 2251 O O . LYS A 1 290 ? -10.691 -3.540 -13.697 1.00 94.62 290 LYS A O 1
ATOM 2256 N N . CYS A 1 291 ? -11.225 -4.625 -11.795 1.00 93.56 291 CYS A N 1
ATOM 2257 C CA . CYS A 1 291 ? -9.842 -4.865 -11.380 1.00 93.56 291 CYS A CA 1
ATOM 2258 C C . CYS A 1 291 ? -9.107 -5.735 -12.407 1.00 93.56 291 CYS A C 1
ATOM 2260 O O . CYS A 1 291 ? -8.026 -5.373 -12.853 1.00 93.56 291 CYS A O 1
ATOM 2262 N N . PHE A 1 292 ? -9.701 -6.857 -12.829 1.00 95.12 292 PHE A N 1
ATOM 2263 C CA . PHE A 1 292 ? -9.087 -7.754 -13.810 1.00 95.12 292 PHE A CA 1
ATOM 2264 C C . PHE A 1 292 ? -8.863 -7.075 -15.162 1.00 95.12 292 PHE A C 1
ATOM 2266 O O . PHE A 1 292 ? -7.802 -7.260 -15.748 1.00 95.12 292 PHE A O 1
ATOM 2273 N N . ILE A 1 293 ? -9.798 -6.233 -15.616 1.00 96.25 293 ILE A N 1
ATOM 2274 C CA . ILE A 1 293 ? -9.613 -5.415 -16.823 1.00 96.25 293 ILE A CA 1
ATOM 2275 C C . ILE A 1 293 ? -8.434 -4.450 -16.649 1.00 96.25 293 ILE A C 1
ATOM 2277 O O . ILE A 1 293 ? -7.594 -4.364 -17.539 1.00 96.25 293 ILE A O 1
ATOM 2281 N N . GLN A 1 294 ? -8.317 -3.756 -15.509 1.00 95.69 294 GLN A N 1
ATOM 2282 C CA . GLN A 1 294 ? -7.180 -2.860 -15.263 1.00 95.69 294 GLN A CA 1
ATOM 2283 C C . GLN A 1 294 ? -5.843 -3.608 -15.288 1.00 95.69 294 GLN A C 1
ATOM 2285 O O . GLN A 1 294 ? -4.902 -3.118 -15.912 1.00 95.69 294 GLN A O 1
ATOM 2290 N N . ILE A 1 295 ? -5.774 -4.782 -14.648 1.00 97.69 295 ILE A N 1
ATOM 2291 C CA . ILE A 1 295 ? -4.586 -5.647 -14.625 1.00 97.69 295 ILE A CA 1
ATOM 2292 C C . ILE A 1 295 ? -4.242 -6.107 -16.046 1.00 97.69 295 ILE A C 1
ATOM 2294 O O . ILE A 1 295 ? -3.116 -5.905 -16.498 1.00 97.69 295 ILE A O 1
ATOM 2298 N N . GLY A 1 296 ? -5.215 -6.676 -16.764 1.00 98.06 296 GLY A N 1
ATOM 2299 C CA . GLY A 1 296 ? -5.038 -7.162 -18.132 1.00 98.06 296 GLY A CA 1
ATOM 2300 C C . GLY A 1 296 ? -4.600 -6.056 -19.088 1.00 98.06 296 GLY A C 1
ATOM 2301 O O . GLY A 1 296 ? -3.671 -6.254 -19.863 1.00 98.06 296 GLY A O 1
ATOM 2302 N N . MET A 1 297 ? -5.180 -4.859 -18.966 1.00 97.81 297 MET A N 1
ATOM 2303 C CA . MET A 1 297 ? -4.795 -3.700 -19.769 1.00 97.81 297 MET A CA 1
ATOM 2304 C C . MET A 1 297 ? -3.340 -3.281 -19.523 1.00 97.81 297 MET A C 1
ATOM 2306 O O . MET A 1 297 ? -2.642 -2.937 -20.473 1.00 97.81 297 MET A O 1
ATOM 2310 N N . GLN A 1 298 ? -2.842 -3.327 -18.278 1.00 97.94 298 GLN A N 1
ATOM 2311 C CA . GLN A 1 298 ? -1.433 -2.996 -18.021 1.00 97.94 298 GLN A CA 1
ATOM 2312 C C . GLN A 1 298 ? -0.491 -4.005 -18.681 1.00 97.94 298 GLN A C 1
ATOM 2314 O O . GLN A 1 298 ? 0.493 -3.599 -19.296 1.00 97.94 298 GLN A O 1
ATOM 2319 N N . TRP A 1 299 ? -0.808 -5.298 -18.602 1.00 98.44 299 TRP A N 1
ATOM 2320 C CA . TRP A 1 299 ? -0.024 -6.345 -19.258 1.00 98.44 299 TRP A CA 1
ATOM 2321 C C . TRP A 1 299 ? -0.082 -6.258 -20.779 1.00 98.44 299 TRP A C 1
ATOM 2323 O O . TRP A 1 299 ? 0.953 -6.392 -21.425 1.00 98.44 299 TRP A O 1
ATOM 2333 N N . LEU A 1 300 ? -1.245 -5.946 -21.351 1.00 98.56 300 LEU A N 1
ATOM 2334 C CA . LEU A 1 300 ? -1.384 -5.713 -22.786 1.00 98.56 300 LEU A CA 1
ATOM 2335 C C . LEU A 1 300 ? -0.488 -4.557 -23.253 1.00 98.56 300 LEU A C 1
ATOM 2337 O O . LEU A 1 300 ? 0.219 -4.694 -24.245 1.00 98.56 300 LEU A O 1
ATOM 2341 N N . LEU A 1 301 ? -0.456 -3.447 -22.508 1.00 98.31 301 LEU A N 1
ATOM 2342 C CA . LEU A 1 301 ? 0.413 -2.305 -22.811 1.00 98.31 301 LEU A CA 1
ATOM 2343 C C . LEU A 1 301 ? 1.907 -2.636 -22.663 1.00 98.31 301 LEU A C 1
ATOM 2345 O O . LEU A 1 301 ? 2.720 -2.072 -23.389 1.00 98.31 301 LEU A O 1
ATOM 2349 N N . ILE A 1 302 ? 2.275 -3.531 -21.740 1.00 98.38 302 ILE A N 1
ATOM 2350 C CA . ILE A 1 302 ? 3.652 -4.033 -21.600 1.00 98.38 302 ILE A CA 1
ATOM 2351 C C . ILE A 1 302 ? 4.025 -4.889 -22.811 1.00 98.38 302 ILE A C 1
ATOM 2353 O O . ILE A 1 302 ? 5.056 -4.647 -23.431 1.00 98.38 302 ILE A O 1
ATOM 2357 N N . VAL A 1 303 ? 3.181 -5.859 -23.174 1.00 97.94 303 VAL A N 1
ATOM 2358 C CA . VAL A 1 303 ? 3.406 -6.734 -24.335 1.00 97.94 303 VAL A CA 1
ATOM 2359 C C . VAL A 1 303 ? 3.495 -5.910 -25.616 1.00 97.94 303 VAL A C 1
ATOM 2361 O O . VAL A 1 303 ? 4.387 -6.143 -26.425 1.00 97.94 303 VAL A O 1
ATOM 2364 N N . PHE A 1 304 ? 2.634 -4.901 -25.767 1.00 98.31 304 PHE A N 1
ATOM 2365 C CA . PHE A 1 304 ? 2.690 -3.969 -26.888 1.00 98.31 304 PHE A CA 1
ATOM 2366 C C . PHE A 1 304 ? 4.013 -3.195 -26.939 1.00 98.31 304 PHE A C 1
ATOM 2368 O O . PHE A 1 304 ? 4.614 -3.112 -28.003 1.00 98.31 304 PHE A O 1
ATOM 2375 N N . ALA A 1 305 ? 4.504 -2.673 -25.810 1.00 98.06 305 ALA A N 1
ATOM 2376 C CA . ALA A 1 305 ? 5.788 -1.970 -25.768 1.00 98.06 305 ALA A CA 1
ATOM 2377 C C . ALA A 1 305 ? 6.966 -2.894 -26.131 1.00 98.06 305 ALA A C 1
ATOM 2379 O O . ALA A 1 305 ? 7.848 -2.500 -26.889 1.00 98.06 305 ALA A O 1
ATOM 2380 N N . VAL A 1 306 ? 6.955 -4.144 -25.655 1.00 97.06 306 VAL A N 1
ATOM 2381 C CA . VAL A 1 306 ? 7.965 -5.145 -26.035 1.00 97.06 306 VAL A CA 1
ATOM 2382 C C . VAL A 1 306 ? 7.889 -5.456 -27.531 1.00 97.06 306 VAL A C 1
ATOM 2384 O O . VAL A 1 306 ? 8.913 -5.451 -28.210 1.00 97.06 306 VAL A O 1
ATOM 2387 N N . PHE A 1 307 ? 6.685 -5.682 -28.062 1.00 97.44 307 PHE A N 1
ATOM 2388 C CA . PHE A 1 307 ? 6.480 -5.907 -29.490 1.00 97.44 307 PHE A CA 1
ATOM 2389 C C . PHE A 1 307 ? 6.966 -4.716 -30.321 1.00 97.44 307 PHE A C 1
ATOM 2391 O O . PHE A 1 307 ? 7.697 -4.916 -31.282 1.00 97.44 307 PHE A O 1
ATOM 2398 N N . PHE A 1 308 ? 6.625 -3.488 -29.928 1.00 98.00 308 PHE A N 1
ATOM 2399 C CA . PHE A 1 308 ? 7.048 -2.265 -30.608 1.00 98.00 308 PHE A CA 1
ATOM 2400 C C . PHE A 1 308 ? 8.575 -2.113 -30.632 1.00 98.00 308 PHE A C 1
ATOM 2402 O O . PHE A 1 308 ? 9.134 -1.849 -31.696 1.00 98.00 308 PHE A O 1
ATOM 2409 N N . ALA A 1 309 ? 9.256 -2.342 -29.501 1.00 97.44 309 ALA A N 1
ATOM 2410 C CA . ALA A 1 309 ? 10.719 -2.311 -29.434 1.00 97.44 309 ALA A CA 1
ATOM 2411 C C . ALA A 1 309 ? 11.353 -3.287 -30.436 1.00 97.44 309 ALA A C 1
ATOM 2413 O O . ALA A 1 309 ? 12.255 -2.911 -31.185 1.00 97.44 309 ALA A O 1
ATOM 2414 N N . LYS A 1 310 ? 10.841 -4.523 -30.482 1.00 95.62 310 LYS A N 1
ATOM 2415 C CA . LYS A 1 310 ? 11.361 -5.578 -31.360 1.00 95.62 310 LYS A CA 1
ATOM 2416 C C . LYS A 1 310 ? 11.012 -5.344 -32.825 1.00 95.62 310 LYS A C 1
ATOM 2418 O O . LYS A 1 310 ? 11.870 -5.497 -33.683 1.00 95.62 310 LYS A O 1
ATOM 2423 N N . TRP A 1 311 ? 9.780 -4.943 -33.117 1.00 97.25 311 TRP A N 1
ATOM 2424 C CA . TRP A 1 311 ? 9.323 -4.683 -34.478 1.00 97.25 311 TRP A CA 1
ATOM 2425 C C . TRP A 1 311 ? 10.088 -3.524 -35.122 1.00 97.25 311 TRP A C 1
ATOM 2427 O O . TRP A 1 311 ? 10.571 -3.658 -36.240 1.00 97.25 311 TRP A O 1
ATOM 2437 N N . ALA A 1 312 ? 10.259 -2.413 -34.402 1.00 96.56 312 ALA A N 1
ATOM 2438 C CA . ALA A 1 312 ? 10.986 -1.259 -34.921 1.00 96.56 312 ALA A CA 1
ATOM 2439 C C . ALA A 1 312 ? 12.513 -1.451 -34.906 1.00 96.56 312 ALA A C 1
ATOM 2441 O O . ALA A 1 312 ? 13.209 -0.748 -35.635 1.00 96.56 312 ALA A O 1
ATOM 2442 N N . SER A 1 313 ? 13.038 -2.354 -34.061 1.00 93.38 313 SER A N 1
ATOM 2443 C CA . SER A 1 313 ? 14.459 -2.742 -33.997 1.00 93.38 313 SER A CA 1
ATOM 2444 C C . SER A 1 313 ? 15.448 -1.562 -33.950 1.00 93.38 313 SER A C 1
ATOM 2446 O O . SER A 1 313 ? 16.567 -1.646 -34.448 1.00 93.38 313 SER A O 1
ATOM 2448 N N . SER A 1 314 ? 15.053 -0.440 -33.341 1.00 95.62 314 SER A N 1
ATOM 2449 C CA . SER A 1 314 ? 15.870 0.774 -33.253 1.00 95.62 314 SER A CA 1
ATOM 2450 C C . SER A 1 314 ? 16.131 1.168 -31.806 1.00 95.62 314 SER A C 1
ATOM 2452 O O . SER A 1 314 ? 15.301 0.954 -30.918 1.00 95.62 314 SER A O 1
ATOM 2454 N N . TRP A 1 315 ? 17.274 1.811 -31.560 1.00 95.00 315 TRP A N 1
ATOM 2455 C CA . TRP A 1 315 ? 17.634 2.260 -30.214 1.00 95.00 315 TRP A CA 1
ATOM 2456 C C . TRP A 1 315 ? 16.624 3.261 -29.638 1.00 95.00 315 TRP A C 1
ATOM 2458 O O . TRP A 1 315 ? 16.333 3.254 -28.439 1.00 95.00 315 TRP A O 1
ATOM 2468 N N . LEU A 1 316 ? 16.032 4.090 -30.504 1.00 96.44 316 LEU A N 1
ATOM 2469 C CA . LEU A 1 316 ? 14.964 5.009 -30.126 1.00 96.44 316 LEU A CA 1
ATOM 2470 C C . LEU A 1 316 ? 13.704 4.251 -29.680 1.00 96.44 316 LEU A C 1
ATOM 2472 O O . LEU A 1 316 ? 13.141 4.578 -28.636 1.00 96.44 316 LEU A O 1
ATOM 2476 N N . ALA A 1 317 ? 13.291 3.210 -30.411 1.00 96.75 317 ALA A N 1
ATOM 2477 C CA . ALA A 1 317 ? 12.135 2.396 -30.038 1.00 96.75 317 ALA A CA 1
ATOM 2478 C C . ALA A 1 317 ? 12.352 1.650 -28.714 1.00 96.75 317 ALA A C 1
ATOM 2480 O O . ALA A 1 317 ? 11.452 1.629 -27.870 1.00 96.75 317 ALA A O 1
ATOM 2481 N N . TYR A 1 318 ? 13.554 1.111 -28.484 1.00 96.62 318 TYR A N 1
ATOM 2482 C CA . TYR A 1 318 ? 13.931 0.530 -27.192 1.00 96.62 318 TYR A CA 1
ATOM 2483 C C . TYR A 1 318 ? 13.878 1.576 -26.074 1.00 96.62 318 TYR A C 1
ATOM 2485 O O . TYR A 1 318 ? 13.265 1.330 -25.040 1.00 96.62 318 TYR A O 1
ATOM 2493 N N . SER A 1 319 ? 14.428 2.772 -26.293 1.00 96.62 319 SER A N 1
ATOM 2494 C CA . SER A 1 319 ? 14.429 3.855 -25.298 1.00 96.62 319 SER A CA 1
ATOM 2495 C C . SER A 1 319 ? 13.010 4.298 -24.917 1.00 96.62 319 SER A C 1
ATOM 2497 O O . SER A 1 319 ? 12.690 4.416 -23.732 1.00 96.62 319 SER A O 1
ATOM 2499 N N . ILE A 1 320 ? 12.126 4.475 -25.906 1.00 97.44 320 ILE A N 1
ATOM 2500 C CA . ILE A 1 320 ? 10.705 4.787 -25.684 1.00 97.44 320 ILE A CA 1
ATOM 2501 C C . ILE A 1 320 ? 10.027 3.655 -24.903 1.00 97.44 320 ILE A C 1
ATOM 2503 O O . ILE A 1 320 ? 9.287 3.914 -23.953 1.00 97.44 320 ILE A O 1
ATOM 2507 N N . SER A 1 321 ? 10.308 2.402 -25.262 1.00 98.25 321 SER A N 1
ATOM 2508 C CA . SER A 1 321 ? 9.711 1.227 -24.620 1.00 98.25 321 SER A CA 1
ATOM 2509 C C . SER A 1 321 ? 10.183 1.044 -23.181 1.00 98.25 321 SER A C 1
ATOM 2511 O O . SER A 1 321 ? 9.385 0.667 -22.331 1.00 98.25 321 SER A O 1
ATOM 2513 N N . ILE A 1 322 ? 11.436 1.383 -22.870 1.00 98.12 322 ILE A N 1
ATOM 2514 C CA . ILE A 1 322 ? 11.966 1.398 -21.501 1.00 98.12 322 ILE A CA 1
ATOM 2515 C C . ILE A 1 322 ? 11.167 2.386 -20.643 1.00 98.12 322 ILE A C 1
ATOM 2517 O O . ILE A 1 322 ? 10.645 2.010 -19.592 1.00 98.12 322 ILE A O 1
ATOM 2521 N N . VAL A 1 323 ? 10.993 3.630 -21.105 1.00 97.44 323 VAL A N 1
ATOM 2522 C CA . VAL A 1 323 ? 10.173 4.626 -20.390 1.00 97.44 323 VAL A CA 1
ATOM 2523 C C . VAL A 1 323 ? 8.736 4.127 -20.249 1.00 97.44 323 VAL A C 1
ATOM 2525 O O . VAL A 1 323 ? 8.183 4.132 -19.150 1.00 97.44 323 VAL A O 1
ATOM 2528 N N . TRP A 1 324 ? 8.136 3.634 -21.334 1.00 98.19 324 TRP A N 1
ATOM 2529 C CA . TRP A 1 324 ? 6.770 3.115 -21.338 1.00 98.19 324 TRP A CA 1
ATOM 2530 C C . TRP A 1 324 ? 6.591 1.996 -20.309 1.00 98.19 324 TRP A C 1
ATOM 2532 O O . TRP A 1 324 ? 5.681 2.066 -19.476 1.00 98.19 324 TRP A O 1
ATOM 2542 N N . ILE A 1 325 ? 7.459 0.983 -20.322 1.00 98.56 325 ILE A N 1
ATOM 2543 C CA . ILE A 1 325 ? 7.376 -0.161 -19.416 1.00 98.56 325 ILE A CA 1
ATOM 2544 C C . ILE A 1 325 ? 7.574 0.290 -17.971 1.00 98.56 325 ILE A C 1
ATOM 2546 O O . ILE A 1 325 ? 6.797 -0.143 -17.125 1.00 98.56 325 ILE A O 1
ATOM 2550 N N . ALA A 1 326 ? 8.480 1.228 -17.676 1.00 98.19 326 ALA A N 1
ATOM 2551 C CA . ALA A 1 326 ? 8.628 1.777 -16.324 1.00 98.19 326 ALA A CA 1
ATOM 2552 C C . ALA A 1 326 ? 7.308 2.357 -15.778 1.00 98.19 326 ALA A C 1
ATOM 2554 O O . ALA A 1 326 ? 6.929 2.097 -14.633 1.00 98.19 326 ALA A O 1
ATOM 2555 N N . THR A 1 327 ? 6.545 3.078 -16.610 1.00 97.44 327 THR A N 1
ATOM 2556 C CA . THR A 1 327 ? 5.229 3.611 -16.203 1.00 97.44 327 THR A CA 1
ATOM 2557 C C . THR A 1 327 ? 4.204 2.501 -15.959 1.00 97.44 327 THR A C 1
ATOM 2559 O O . THR A 1 327 ? 3.334 2.625 -15.095 1.00 97.44 327 THR A O 1
ATOM 2562 N N . ARG A 1 328 ? 4.294 1.384 -16.696 1.00 98.06 328 ARG A N 1
ATOM 2563 C CA . ARG A 1 328 ? 3.409 0.229 -16.489 1.00 98.06 328 ARG A CA 1
ATOM 2564 C C . ARG A 1 328 ? 3.819 -0.575 -15.266 1.00 98.06 328 ARG A C 1
ATOM 2566 O O . ARG A 1 328 ? 2.944 -0.974 -14.511 1.00 98.06 328 ARG A O 1
ATOM 2573 N N . GLN A 1 329 ? 5.111 -0.733 -14.998 1.00 98.25 329 GLN A N 1
ATOM 2574 C CA . GLN A 1 329 ? 5.615 -1.304 -13.748 1.00 98.25 329 GLN A CA 1
ATOM 2575 C C . GLN A 1 329 ? 5.126 -0.489 -12.545 1.00 98.25 329 GLN A C 1
ATOM 2577 O O . GLN A 1 329 ? 4.644 -1.056 -11.565 1.00 98.25 329 GLN A O 1
ATOM 2582 N N . HIS A 1 330 ? 5.131 0.843 -12.651 1.00 97.56 330 HIS A N 1
ATOM 2583 C CA . HIS A 1 330 ? 4.501 1.705 -11.652 1.00 97.56 330 HIS A CA 1
ATOM 2584 C C . HIS A 1 330 ? 2.993 1.425 -11.520 1.00 97.56 330 HIS A C 1
ATOM 2586 O O . HIS A 1 330 ? 2.505 1.248 -10.403 1.00 97.56 330 HIS A O 1
ATOM 2592 N N . ALA A 1 331 ? 2.261 1.292 -12.629 1.00 97.94 331 ALA A N 1
ATOM 2593 C CA . ALA A 1 331 ? 0.845 0.916 -12.606 1.00 97.94 331 ALA A CA 1
ATOM 2594 C C . ALA A 1 331 ? 0.593 -0.447 -11.926 1.00 97.94 331 ALA A C 1
ATOM 2596 O O . ALA A 1 331 ? -0.365 -0.578 -11.161 1.00 97.94 331 ALA A O 1
ATOM 2597 N N . LEU A 1 332 ? 1.458 -1.446 -12.146 1.00 98.50 332 LEU A N 1
ATOM 2598 C CA . LEU A 1 332 ? 1.386 -2.739 -11.460 1.00 98.50 332 LEU A CA 1
ATOM 2599 C C . LEU A 1 332 ? 1.575 -2.573 -9.945 1.00 98.50 332 LEU A C 1
ATOM 2601 O O . LEU A 1 332 ? 0.809 -3.159 -9.183 1.00 98.50 332 LEU A O 1
ATOM 2605 N N . LEU A 1 333 ? 2.515 -1.731 -9.493 1.00 96.56 333 LEU A N 1
ATOM 2606 C CA . LEU A 1 333 ? 2.686 -1.431 -8.063 1.00 96.56 333 LEU A CA 1
ATOM 2607 C C . LEU A 1 333 ? 1.470 -0.723 -7.458 1.00 96.56 333 LEU A C 1
ATOM 2609 O O . LEU A 1 333 ? 1.110 -1.016 -6.320 1.00 96.56 333 LEU A O 1
ATOM 2613 N N . VAL A 1 334 ? 0.804 0.157 -8.208 1.00 96.31 334 VAL A N 1
ATOM 2614 C CA . VAL A 1 334 ? -0.446 0.801 -7.771 1.00 96.31 334 VAL A CA 1
ATOM 2615 C C . VAL A 1 334 ? -1.563 -0.228 -7.570 1.00 96.31 334 VAL A C 1
ATOM 2617 O O . VAL A 1 334 ? -2.253 -0.216 -6.552 1.00 96.31 334 VAL A O 1
ATOM 2620 N N . LEU A 1 335 ? -1.728 -1.168 -8.501 1.00 97.62 335 LEU A N 1
ATOM 2621 C CA . LEU A 1 335 ? -2.734 -2.226 -8.365 1.00 97.62 335 LEU A CA 1
ATOM 2622 C C . LEU A 1 335 ? -2.342 -3.257 -7.286 1.00 97.62 335 LEU A C 1
ATOM 2624 O O . LEU A 1 335 ? -3.204 -3.802 -6.596 1.00 97.62 335 LEU A O 1
ATOM 2628 N N . MET A 1 336 ? -1.044 -3.514 -7.094 1.00 97.25 336 MET A N 1
ATOM 2629 C CA . MET A 1 336 ? -0.518 -4.331 -5.991 1.00 97.25 336 MET A CA 1
ATOM 2630 C C . MET A 1 336 ? -0.824 -3.684 -4.636 1.00 97.25 336 MET A C 1
ATOM 2632 O O . MET A 1 336 ? -1.190 -4.367 -3.677 1.00 97.25 336 MET A O 1
ATOM 2636 N N . HIS A 1 337 ? -0.743 -2.360 -4.570 1.00 95.75 337 HIS A N 1
ATOM 2637 C CA . HIS A 1 337 ? -1.157 -1.582 -3.416 1.00 95.75 337 HIS A CA 1
ATOM 2638 C C . HIS A 1 337 ? -2.662 -1.738 -3.123 1.00 95.75 337 HIS A C 1
ATOM 2640 O O . HIS A 1 337 ? -3.022 -1.999 -1.974 1.00 95.75 337 HIS A O 1
ATOM 2646 N N . ASP A 1 338 ? -3.538 -1.747 -4.132 1.00 95.94 338 ASP A N 1
ATOM 2647 C CA . ASP A 1 338 ? -4.958 -2.112 -3.954 1.00 95.94 338 ASP A CA 1
ATOM 2648 C C . ASP A 1 338 ? -5.131 -3.557 -3.446 1.00 95.94 338 ASP A C 1
ATOM 2650 O O . ASP A 1 338 ? -5.945 -3.829 -2.555 1.00 95.94 338 ASP A O 1
ATOM 2654 N N . ALA A 1 339 ? -4.314 -4.498 -3.933 1.00 96.81 339 ALA A N 1
ATOM 2655 C CA . ALA A 1 339 ? -4.277 -5.865 -3.405 1.00 96.81 339 ALA A CA 1
ATOM 2656 C C . ALA A 1 339 ? -3.905 -5.893 -1.913 1.00 96.81 339 ALA A C 1
ATOM 2658 O O . ALA A 1 339 ? -4.402 -6.729 -1.150 1.00 96.81 339 ALA A O 1
ATOM 2659 N N . SER A 1 340 ? -3.057 -4.969 -1.460 1.00 95.81 340 SER A N 1
ATOM 2660 C CA . SER A 1 340 ? -2.677 -4.846 -0.053 1.00 95.81 340 SER A CA 1
ATOM 2661 C C . SER A 1 340 ? -3.879 -4.496 0.844 1.00 95.81 340 SER A C 1
ATOM 2663 O O . SER A 1 340 ? -3.954 -4.982 1.973 1.00 95.81 340 SER A O 1
ATOM 2665 N N . HIS A 1 341 ? -4.891 -3.814 0.302 1.00 94.75 341 HIS A N 1
ATOM 2666 C CA . HIS A 1 341 ? -6.163 -3.504 0.971 1.00 94.75 341 HIS A CA 1
ATOM 2667 C C . HIS A 1 341 ? -7.277 -4.537 0.715 1.00 94.75 341 HIS A C 1
ATOM 2669 O O . HIS A 1 341 ? -8.410 -4.349 1.149 1.00 94.75 341 HIS A O 1
ATOM 2675 N N . TYR A 1 342 ? -6.961 -5.660 0.060 1.00 95.81 342 TYR A N 1
ATOM 2676 C CA . TYR A 1 342 ? -7.917 -6.690 -0.376 1.00 95.81 342 TYR A CA 1
ATOM 2677 C C . TYR A 1 342 ? -8.955 -6.200 -1.404 1.00 95.81 342 TYR A C 1
ATOM 2679 O O . TYR A 1 342 ? -10.100 -6.659 -1.418 1.00 95.81 342 TYR A O 1
ATOM 2687 N N . LEU A 1 343 ? -8.551 -5.279 -2.285 1.00 95.56 343 LEU A N 1
ATOM 2688 C CA . LEU A 1 343 ? -9.423 -4.656 -3.287 1.00 95.56 343 LEU A CA 1
ATOM 2689 C C . LEU A 1 343 ? -9.351 -5.316 -4.674 1.00 95.56 343 LEU A C 1
ATOM 2691 O O . LEU A 1 343 ? -9.840 -4.750 -5.647 1.00 95.56 343 LEU A O 1
ATOM 2695 N N . ILE A 1 344 ? -8.791 -6.525 -4.790 1.00 95.19 344 ILE A N 1
ATOM 2696 C CA . ILE A 1 344 ? -8.906 -7.345 -6.012 1.00 95.19 344 ILE A CA 1
ATOM 2697 C C . ILE A 1 344 ? -10.055 -8.347 -5.873 1.00 95.19 344 ILE A C 1
ATOM 2699 O O . ILE A 1 344 ? -10.893 -8.480 -6.765 1.00 95.19 344 ILE A O 1
ATOM 2703 N N . SER A 1 345 ? -10.123 -9.058 -4.743 1.00 94.50 345 SER A N 1
ATOM 2704 C CA . SER A 1 345 ? -11.157 -10.067 -4.488 1.00 94.50 345 SER A CA 1
ATOM 2705 C C . SER A 1 345 ? -11.556 -10.130 -3.017 1.00 94.50 345 SER A C 1
ATOM 2707 O O . SER A 1 345 ? -10.718 -10.024 -2.126 1.00 94.50 345 SER A O 1
ATOM 2709 N N . ARG A 1 346 ? -12.839 -10.426 -2.757 1.00 91.00 346 ARG A N 1
ATOM 2710 C CA . ARG A 1 346 ? -13.344 -10.707 -1.399 1.00 91.00 346 ARG A CA 1
ATOM 2711 C C . ARG A 1 346 ? -12.690 -11.949 -0.788 1.00 91.00 346 ARG A C 1
ATOM 2713 O O . ARG A 1 346 ? -12.565 -12.054 0.430 1.00 91.00 346 ARG A O 1
ATOM 2720 N N . ARG A 1 347 ? -12.282 -12.909 -1.629 1.00 94.75 347 ARG A N 1
ATOM 2721 C CA . ARG A 1 347 ? -11.558 -14.107 -1.192 1.00 94.75 347 ARG A CA 1
ATOM 2722 C C . ARG A 1 347 ? -10.087 -13.739 -1.017 1.00 94.75 347 ARG A C 1
ATOM 2724 O O . ARG A 1 347 ? -9.383 -13.534 -2.001 1.00 94.75 347 ARG A O 1
ATOM 2731 N N . ARG A 1 348 ? -9.617 -13.691 0.234 1.00 92.31 348 ARG A N 1
ATOM 2732 C CA . ARG A 1 348 ? -8.248 -13.253 0.574 1.00 92.31 348 ARG A CA 1
ATOM 2733 C C . ARG A 1 348 ? -7.158 -14.045 -0.148 1.00 92.31 348 ARG A C 1
ATOM 2735 O O . ARG A 1 348 ? -6.214 -13.449 -0.644 1.00 92.31 348 ARG A O 1
ATOM 2742 N N . TRP A 1 349 ? -7.311 -15.367 -0.251 1.00 91.88 349 TRP A N 1
ATOM 2743 C CA . TRP A 1 349 ? -6.341 -16.207 -0.960 1.00 91.88 349 TRP A CA 1
ATOM 2744 C C . TRP A 1 349 ? -6.272 -15.862 -2.453 1.00 91.88 349 TRP A C 1
ATOM 2746 O O . TRP A 1 349 ? -5.183 -15.813 -3.011 1.00 91.88 349 TRP A O 1
ATOM 2756 N N . LEU A 1 350 ? -7.414 -15.570 -3.088 1.00 94.00 350 LEU A N 1
ATOM 2757 C CA . LEU A 1 350 ? -7.479 -15.217 -4.505 1.00 94.00 350 LEU A CA 1
ATOM 2758 C C . LEU A 1 350 ? -6.886 -13.827 -4.742 1.00 94.00 350 LEU A C 1
ATOM 2760 O O . LEU A 1 350 ? -6.109 -13.649 -5.672 1.00 94.00 350 LEU A O 1
ATOM 2764 N N . ASN A 1 351 ? -7.205 -12.866 -3.871 1.00 95.75 351 ASN A N 1
ATOM 2765 C CA . ASN A 1 351 ? -6.607 -11.533 -3.888 1.00 95.75 351 ASN A CA 1
ATOM 2766 C C . ASN A 1 351 ? -5.077 -11.605 -3.821 1.00 95.75 351 ASN A C 1
ATOM 2768 O O . ASN A 1 351 ? -4.396 -10.996 -4.640 1.00 95.75 351 ASN A O 1
ATOM 2772 N N . ASP A 1 352 ? -4.548 -12.370 -2.866 1.00 94.62 352 ASP A N 1
ATOM 2773 C CA . ASP A 1 352 ? -3.104 -12.463 -2.653 1.00 94.62 352 ASP A CA 1
ATOM 2774 C C . ASP A 1 352 ? -2.431 -13.279 -3.761 1.00 94.62 352 ASP A C 1
ATOM 2776 O O . ASP A 1 352 ? -1.341 -12.921 -4.188 1.00 94.62 352 ASP A O 1
ATOM 2780 N N . THR A 1 353 ? -3.085 -14.317 -4.293 1.00 95.44 353 THR A N 1
ATOM 2781 C CA . THR A 1 353 ? -2.554 -15.106 -5.419 1.00 95.44 353 THR A CA 1
ATOM 2782 C C . THR A 1 353 ? -2.470 -14.264 -6.691 1.00 95.44 353 THR A C 1
ATOM 2784 O O . THR A 1 353 ? -1.399 -14.169 -7.284 1.00 95.44 353 THR A O 1
ATOM 2787 N N . VAL A 1 354 ? -3.563 -13.599 -7.082 1.00 97.06 354 VAL A N 1
ATOM 2788 C CA . VAL A 1 354 ? -3.589 -12.723 -8.266 1.00 97.06 354 VAL A CA 1
ATOM 2789 C C . VAL A 1 354 ? -2.630 -11.550 -8.082 1.00 97.06 354 VAL A C 1
ATOM 2791 O O . VAL A 1 354 ? -1.823 -11.270 -8.966 1.00 97.06 354 VAL A O 1
ATOM 2794 N N . GLY A 1 355 ? -2.679 -10.893 -6.921 1.00 97.38 355 GLY A N 1
ATOM 2795 C CA . GLY A 1 355 ? -1.809 -9.764 -6.619 1.00 97.38 355 GLY A CA 1
ATOM 2796 C C . GLY A 1 355 ? -0.332 -10.150 -6.626 1.00 97.38 355 GLY A C 1
ATOM 2797 O O . GLY A 1 355 ? 0.489 -9.410 -7.155 1.00 97.38 355 GLY A O 1
ATOM 2798 N N . ASN A 1 356 ? 0.025 -11.326 -6.105 1.00 96.69 356 ASN A N 1
ATOM 2799 C CA . ASN A 1 356 ? 1.404 -11.789 -6.152 1.00 96.69 356 ASN A CA 1
ATOM 2800 C C . ASN A 1 356 ? 1.842 -12.158 -7.576 1.00 96.69 356 ASN A C 1
ATOM 2802 O O . ASN A 1 356 ? 2.845 -11.626 -8.033 1.00 96.69 356 ASN A O 1
ATOM 2806 N N . LEU A 1 357 ? 1.103 -13.013 -8.289 1.00 97.00 357 LEU A N 1
ATOM 2807 C CA . LEU A 1 357 ? 1.532 -13.532 -9.596 1.00 97.00 357 LEU A CA 1
ATOM 2808 C C . LEU A 1 357 ? 1.593 -12.457 -10.686 1.00 97.00 357 LEU A C 1
ATOM 2810 O O . LEU A 1 357 ? 2.528 -12.453 -11.479 1.00 97.00 357 LEU A O 1
ATOM 2814 N N . PHE A 1 358 ? 0.620 -11.545 -10.723 1.00 97.94 358 PHE A N 1
ATOM 2815 C CA . PHE A 1 358 ? 0.485 -10.595 -11.831 1.00 97.94 358 PHE A CA 1
ATOM 2816 C C . PHE A 1 358 ? 0.966 -9.183 -11.506 1.00 97.94 358 PHE A C 1
ATOM 2818 O O . PHE A 1 358 ? 1.112 -8.391 -12.430 1.00 97.94 358 PHE A O 1
ATOM 2825 N N . LEU A 1 359 ? 1.183 -8.835 -10.232 1.00 97.81 359 LEU A N 1
ATOM 2826 C CA . LEU A 1 359 ? 1.497 -7.454 -9.837 1.00 97.81 359 LEU A CA 1
ATOM 2827 C C . LEU A 1 359 ? 2.762 -7.344 -8.977 1.00 97.81 359 LEU A C 1
ATOM 2829 O O . LEU A 1 359 ? 3.554 -6.429 -9.178 1.00 97.81 359 LEU A O 1
ATOM 2833 N N . ALA A 1 360 ? 2.965 -8.260 -8.023 1.00 95.81 360 ALA A N 1
ATOM 2834 C CA . ALA A 1 360 ? 4.037 -8.151 -7.033 1.00 95.81 360 ALA A CA 1
ATOM 2835 C C . ALA A 1 360 ? 5.319 -8.911 -7.423 1.00 95.81 360 ALA A C 1
ATOM 2837 O O . ALA A 1 360 ? 6.385 -8.307 -7.535 1.00 95.81 360 ALA A O 1
ATOM 2838 N N . PHE A 1 361 ? 5.236 -10.224 -7.661 1.00 95.50 361 PHE A N 1
ATOM 2839 C CA . PHE A 1 361 ? 6.388 -11.064 -8.012 1.00 95.50 361 PHE A CA 1
ATOM 2840 C C . PHE A 1 361 ? 7.110 -10.632 -9.295 1.00 95.50 361 PHE A C 1
ATOM 2842 O O . PHE A 1 361 ? 8.339 -10.648 -9.280 1.00 95.50 361 PHE A O 1
ATOM 2849 N N . PRO A 1 362 ? 6.426 -10.158 -10.358 1.00 95.50 362 PRO A N 1
ATOM 2850 C CA . PRO A 1 362 ? 7.108 -9.596 -11.526 1.00 95.50 362 PRO A CA 1
ATOM 2851 C C . PRO A 1 362 ? 8.080 -8.453 -11.183 1.00 95.50 362 PRO A C 1
ATOM 2853 O O . PRO A 1 362 ? 9.065 -8.243 -11.883 1.00 95.50 362 PRO A O 1
ATOM 2856 N N . LEU A 1 363 ? 7.833 -7.739 -10.080 1.00 93.19 363 LEU A N 1
ATOM 2857 C CA . LEU A 1 363 ? 8.665 -6.646 -9.569 1.00 93.19 363 LEU A CA 1
ATOM 2858 C C . LEU A 1 363 ? 9.440 -7.035 -8.306 1.00 93.19 363 LEU A C 1
ATOM 2860 O O . LEU A 1 363 ? 9.898 -6.175 -7.557 1.00 93.19 363 LEU A O 1
ATOM 2864 N N . SER A 1 364 ? 9.596 -8.338 -8.053 1.00 91.31 364 SER A N 1
ATOM 2865 C CA . SER A 1 364 ? 10.329 -8.881 -6.905 1.00 91.31 364 SER A CA 1
ATOM 2866 C C . SER A 1 364 ? 9.827 -8.378 -5.542 1.00 91.31 364 SER A C 1
ATOM 2868 O O . SER A 1 364 ? 10.588 -8.316 -4.571 1.00 91.31 364 SER A O 1
ATOM 2870 N N . VAL A 1 365 ? 8.535 -8.055 -5.427 1.00 91.00 365 VAL A N 1
ATOM 2871 C CA . VAL A 1 365 ? 7.868 -7.671 -4.171 1.00 91.00 365 VAL A CA 1
ATOM 2872 C C . VAL A 1 365 ? 6.796 -8.687 -3.781 1.00 91.00 365 VAL A C 1
ATOM 2874 O O . VAL A 1 365 ? 6.429 -9.560 -4.561 1.00 91.00 365 VAL A O 1
ATOM 2877 N N . CYS A 1 366 ? 6.306 -8.623 -2.542 1.00 92.25 366 CYS A N 1
ATOM 2878 C CA . CYS A 1 366 ? 5.248 -9.513 -2.065 1.00 92.25 366 CYS A CA 1
ATOM 2879 C C . CYS A 1 366 ? 4.113 -8.728 -1.409 1.00 92.25 366 CYS A C 1
ATOM 2881 O O . CYS A 1 366 ? 4.355 -7.929 -0.501 1.00 92.25 366 CYS A O 1
ATOM 2883 N N . VAL A 1 367 ? 2.869 -9.029 -1.802 1.00 93.31 367 VAL A N 1
ATOM 2884 C CA . VAL A 1 367 ? 1.661 -8.351 -1.306 1.00 93.31 367 VAL A CA 1
ATOM 2885 C C . VAL A 1 367 ? 1.577 -8.401 0.218 1.00 93.31 367 VAL A C 1
ATOM 2887 O O . VAL A 1 367 ? 1.326 -7.382 0.850 1.00 93.31 367 VAL A O 1
ATOM 2890 N N . SER A 1 368 ? 1.801 -9.561 0.844 1.00 89.88 368 SER A N 1
ATOM 2891 C CA . SER A 1 368 ? 1.619 -9.717 2.295 1.00 89.88 368 SER A CA 1
ATOM 2892 C C . SER A 1 368 ? 2.649 -8.928 3.110 1.00 89.88 368 SER A C 1
ATOM 2894 O O . SER A 1 368 ? 2.316 -8.357 4.155 1.00 89.88 368 SER A O 1
ATOM 2896 N N . ARG A 1 369 ? 3.893 -8.850 2.621 1.00 89.38 369 ARG A N 1
ATOM 2897 C CA . ARG A 1 369 ? 4.954 -8.068 3.265 1.00 89.38 369 ARG A CA 1
ATOM 2898 C C . ARG A 1 369 ? 4.757 -6.573 3.029 1.00 89.38 369 ARG A C 1
ATOM 2900 O O . ARG A 1 369 ? 4.812 -5.810 3.992 1.00 89.38 369 ARG A O 1
ATOM 2907 N N . TYR A 1 370 ? 4.448 -6.178 1.793 1.00 90.19 370 TYR A N 1
ATOM 2908 C CA . TYR A 1 370 ? 4.122 -4.794 1.456 1.00 90.19 370 TYR A CA 1
ATOM 2909 C C . TYR A 1 370 ? 2.917 -4.299 2.259 1.00 90.19 370 TYR A C 1
ATOM 2911 O O . TYR A 1 370 ? 3.009 -3.272 2.916 1.00 90.19 370 TYR A O 1
ATOM 2919 N N . ARG A 1 371 ? 1.836 -5.083 2.347 1.00 92.56 371 ARG A N 1
ATOM 2920 C CA . ARG A 1 371 ? 0.657 -4.794 3.181 1.00 92.56 371 ARG A CA 1
ATOM 2921 C C . ARG A 1 371 ? 1.029 -4.474 4.624 1.00 92.56 371 ARG A C 1
ATOM 2923 O O . ARG A 1 371 ? 0.503 -3.527 5.194 1.00 92.56 371 ARG A O 1
ATOM 2930 N N . ARG A 1 372 ? 1.921 -5.251 5.246 1.00 86.94 372 ARG A N 1
ATOM 2931 C CA . ARG A 1 372 ? 2.339 -4.994 6.635 1.00 86.94 372 ARG A CA 1
ATOM 2932 C C . ARG A 1 372 ? 3.038 -3.642 6.775 1.00 86.94 372 ARG A C 1
ATOM 2934 O O . ARG A 1 372 ? 2.784 -2.944 7.751 1.00 86.94 372 ARG A O 1
ATOM 2941 N N . HIS A 1 373 ? 3.920 -3.317 5.836 1.00 86.19 373 HIS A N 1
ATOM 2942 C CA . HIS A 1 373 ? 4.639 -2.045 5.782 1.00 86.19 373 HIS A CA 1
ATOM 2943 C C . HIS A 1 373 ? 3.673 -0.878 5.538 1.00 86.19 373 HIS A C 1
ATOM 2945 O O . HIS A 1 373 ? 3.588 0.056 6.326 1.00 86.19 373 HIS A O 1
ATOM 2951 N N . HIS A 1 374 ? 2.840 -1.007 4.517 1.00 90.00 374 HIS A N 1
ATOM 2952 C CA . HIS A 1 374 ? 1.925 0.023 4.058 1.00 90.00 374 HIS A CA 1
ATOM 2953 C C . HIS A 1 374 ? 0.771 0.313 5.041 1.00 90.00 374 HIS A C 1
ATOM 2955 O O . HIS A 1 374 ? 0.413 1.464 5.273 1.00 90.00 374 HIS A O 1
ATOM 2961 N N . LEU A 1 375 ? 0.226 -0.698 5.729 1.00 89.62 375 LEU A N 1
ATOM 2962 C CA . LEU A 1 375 ? -0.774 -0.461 6.782 1.00 89.62 375 LEU A CA 1
ATOM 2963 C C . LEU A 1 375 ? -0.190 0.277 8.000 1.00 89.62 375 LEU A C 1
ATOM 2965 O O . LEU A 1 375 ? -0.934 0.959 8.710 1.00 89.62 375 LEU A O 1
ATOM 2969 N N . LEU A 1 376 ? 1.119 0.155 8.260 1.00 86.56 376 LEU A N 1
ATOM 2970 C CA . LEU A 1 376 ? 1.789 0.981 9.269 1.00 86.56 376 LEU A CA 1
ATOM 2971 C C . LEU A 1 376 ? 1.887 2.432 8.800 1.00 86.56 376 LEU A C 1
ATOM 2973 O O . LEU A 1 376 ? 1.560 3.310 9.594 1.00 86.56 376 LEU A O 1
ATOM 2977 N N . HIS A 1 377 ? 2.223 2.665 7.529 1.00 86.38 377 HIS A N 1
ATOM 2978 C CA . HIS A 1 377 ? 2.186 3.993 6.911 1.00 86.38 377 HIS A CA 1
ATOM 2979 C C . HIS A 1 377 ? 0.797 4.643 7.046 1.00 86.38 377 HIS A C 1
ATOM 2981 O O . HIS A 1 377 ? 0.682 5.710 7.631 1.00 86.38 377 HIS A O 1
ATOM 2987 N N . HIS A 1 378 ? -0.304 3.965 6.695 1.00 85.50 378 HIS A N 1
ATOM 2988 C CA . HIS A 1 378 ? -1.657 4.519 6.914 1.00 85.50 378 HIS A CA 1
ATOM 2989 C C . HIS A 1 378 ? -1.979 4.843 8.377 1.00 85.50 378 HIS A C 1
ATOM 2991 O O . HIS A 1 378 ? -2.710 5.790 8.676 1.00 85.50 378 HIS A O 1
ATOM 2997 N N . ARG A 1 379 ? -1.483 4.024 9.307 1.00 84.25 379 ARG A N 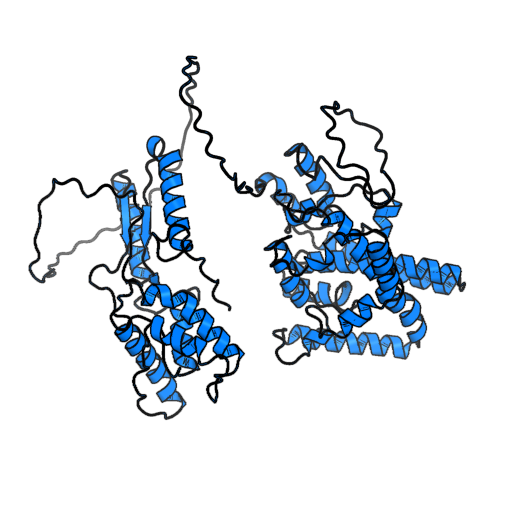1
ATOM 2998 C CA . ARG A 1 379 ? -1.740 4.204 10.738 1.00 84.25 379 ARG A CA 1
ATOM 2999 C C . ARG A 1 379 ? -0.947 5.370 11.322 1.00 84.25 379 ARG A C 1
ATOM 3001 O O . ARG A 1 379 ? -1.461 6.058 12.205 1.00 84.25 379 ARG A O 1
ATOM 3008 N N . HIS A 1 380 ? 0.289 5.529 10.871 1.00 82.25 380 HIS A N 1
ATOM 3009 C CA . HIS A 1 380 ? 1.288 6.436 11.422 1.00 82.25 380 HIS A CA 1
ATOM 3010 C C . HIS A 1 380 ? 1.668 7.556 10.453 1.00 82.25 380 HIS A C 1
ATOM 3012 O O . HIS A 1 380 ? 2.693 8.182 10.675 1.00 82.25 380 HIS A O 1
ATOM 3018 N N . LEU A 1 381 ? 0.842 7.812 9.435 1.00 79.06 381 LEU A N 1
ATOM 3019 C CA . LEU A 1 381 ? 1.106 8.719 8.320 1.00 79.06 381 LEU A CA 1
ATOM 3020 C C . LEU A 1 381 ? 1.780 10.019 8.768 1.00 79.06 381 LEU A C 1
ATOM 3022 O O . LEU A 1 381 ? 1.218 10.755 9.580 1.00 79.06 381 LEU A O 1
ATOM 3026 N N . ASN A 1 382 ? 2.963 10.286 8.216 1.00 70.50 382 ASN A N 1
ATOM 3027 C CA . ASN A 1 382 ? 3.781 11.471 8.472 1.00 70.50 382 ASN A CA 1
ATOM 3028 C C . ASN A 1 382 ? 4.109 11.727 9.958 1.00 70.50 382 ASN A C 1
ATOM 3030 O O . ASN A 1 382 ? 4.359 12.857 10.363 1.00 70.50 382 ASN A O 1
ATOM 3034 N N . THR A 1 383 ? 4.144 10.672 10.776 1.00 76.75 383 THR A N 1
ATOM 3035 C CA . THR A 1 383 ? 4.722 10.694 12.130 1.00 76.75 383 THR A CA 1
ATOM 3036 C C . THR A 1 383 ? 6.099 10.032 12.133 1.00 76.75 383 THR A C 1
ATOM 3038 O O . THR A 1 383 ? 6.469 9.340 11.190 1.00 76.75 383 THR A O 1
ATOM 3041 N N . GLU A 1 384 ? 6.844 10.144 13.231 1.00 77.50 384 GLU A N 1
ATOM 3042 C CA . GLU A 1 384 ? 8.133 9.449 13.401 1.00 77.50 384 GLU A CA 1
ATOM 3043 C C . GLU A 1 384 ? 8.036 7.913 13.298 1.00 77.50 384 GLU A C 1
ATOM 3045 O O . GLU A 1 384 ? 9.038 7.234 13.085 1.00 77.50 384 GLU A O 1
ATOM 3050 N N . LEU A 1 385 ? 6.831 7.357 13.468 1.00 77.81 385 LEU A N 1
ATOM 3051 C CA . LEU A 1 385 ? 6.555 5.923 13.356 1.00 77.81 385 LEU A CA 1
ATOM 3052 C C . LEU A 1 385 ? 6.137 5.500 11.940 1.00 77.81 385 LEU A C 1
ATOM 3054 O O . LEU A 1 385 ? 5.879 4.313 11.720 1.00 77.81 385 LEU A O 1
ATOM 3058 N N . ASP A 1 386 ? 6.031 6.444 11.004 1.00 81.81 386 ASP A N 1
ATOM 3059 C CA . ASP A 1 386 ? 5.773 6.156 9.598 1.00 81.81 386 ASP A CA 1
ATOM 3060 C C . ASP A 1 386 ? 7.014 5.497 8.972 1.00 81.81 386 ASP A C 1
ATOM 3062 O O . ASP A 1 386 ? 8.089 6.106 8.955 1.00 81.81 386 ASP A O 1
ATOM 3066 N N . PRO A 1 387 ? 6.911 4.259 8.457 1.00 81.19 387 PRO A N 1
ATOM 3067 C CA . PRO A 1 387 ? 8.051 3.607 7.830 1.00 81.19 387 PRO A CA 1
ATOM 3068 C C . PRO A 1 387 ? 8.523 4.303 6.541 1.00 81.19 387 PRO A C 1
ATOM 3070 O O . PRO A 1 387 ? 9.680 4.112 6.171 1.00 81.19 387 PRO A O 1
ATOM 3073 N N . ASP A 1 388 ? 7.677 5.126 5.907 1.00 79.56 388 ASP A N 1
ATOM 3074 C CA . ASP A 1 388 ? 7.976 5.853 4.664 1.00 79.56 388 ASP A CA 1
ATOM 3075 C C . ASP A 1 388 ? 8.444 7.301 4.911 1.00 79.56 388 ASP A C 1
ATOM 3077 O O . ASP A 1 388 ? 8.748 8.029 3.965 1.00 79.56 388 ASP A O 1
ATOM 3081 N N . ILE A 1 389 ? 8.587 7.722 6.179 1.00 78.19 389 ILE A N 1
ATOM 3082 C CA . ILE A 1 389 ? 8.886 9.119 6.549 1.00 78.19 389 ILE A CA 1
ATOM 3083 C C . ILE A 1 389 ? 10.153 9.681 5.897 1.00 78.19 389 ILE A C 1
ATOM 3085 O O . ILE A 1 389 ? 10.266 10.882 5.670 1.00 78.19 389 ILE A O 1
ATOM 3089 N N . LYS A 1 390 ? 11.148 8.830 5.627 1.00 78.62 390 LYS A N 1
ATOM 3090 C CA . LYS A 1 390 ? 12.417 9.255 5.019 1.00 78.62 390 LYS A CA 1
ATOM 3091 C C . LYS A 1 390 ? 12.273 9.527 3.526 1.00 78.62 390 LYS A C 1
ATOM 3093 O O . LYS A 1 390 ? 12.956 10.405 3.011 1.00 78.62 390 LYS A O 1
ATOM 3098 N N . ASP A 1 391 ? 11.398 8.785 2.855 1.00 73.81 391 ASP A N 1
ATOM 3099 C CA . ASP A 1 391 ? 11.171 8.896 1.415 1.00 73.81 391 ASP A CA 1
ATOM 3100 C C . ASP A 1 391 ? 10.124 9.966 1.075 1.00 73.81 391 ASP A C 1
ATOM 3102 O O . ASP A 1 391 ? 10.068 10.428 -0.066 1.00 73.81 391 ASP A O 1
ATOM 3106 N N . SER A 1 392 ? 9.314 10.389 2.051 1.00 70.38 392 SER A N 1
ATOM 3107 C CA . SER A 1 392 ? 8.350 11.487 1.913 1.00 70.38 392 SER A CA 1
ATOM 3108 C C . SER A 1 392 ? 8.930 12.868 2.242 1.00 70.38 392 SER A C 1
ATOM 3110 O O . SER A 1 392 ? 8.298 13.886 1.963 1.00 70.38 392 SER A O 1
ATOM 3112 N N . GLN A 1 393 ? 10.136 12.947 2.810 1.00 77.50 393 GLN A N 1
ATOM 3113 C CA . GLN A 1 393 ? 10.775 14.217 3.158 1.00 77.50 393 GLN A CA 1
ATOM 3114 C C . GLN A 1 393 ? 11.285 14.968 1.924 1.00 77.50 393 GLN A C 1
ATOM 3116 O O . GLN A 1 393 ? 12.078 14.450 1.137 1.00 77.50 393 GLN A O 1
ATOM 3121 N N . LEU A 1 394 ? 10.885 16.238 1.803 1.00 77.44 394 LEU A N 1
ATOM 3122 C CA . LEU A 1 394 ? 11.442 17.139 0.800 1.00 77.44 394 LEU A CA 1
ATOM 3123 C C . LEU A 1 394 ? 12.927 17.395 1.124 1.00 77.44 394 LEU A C 1
ATOM 3125 O O . LEU A 1 394 ? 13.243 17.803 2.248 1.00 77.44 394 LEU A O 1
ATOM 3129 N N . PRO A 1 395 ? 13.858 17.175 0.178 1.00 81.69 395 PRO A N 1
ATOM 3130 C CA . PRO A 1 395 ? 15.264 17.470 0.409 1.00 81.69 395 PRO A CA 1
ATOM 3131 C C . PRO A 1 395 ? 15.481 18.953 0.720 1.00 81.69 395 PRO A C 1
ATOM 3133 O O . PRO A 1 395 ? 14.899 19.823 0.083 1.00 81.69 395 PRO A O 1
ATOM 3136 N N . LYS A 1 396 ? 16.380 19.242 1.669 1.00 81.00 396 LYS A N 1
ATOM 3137 C CA . LYS A 1 396 ? 16.650 20.615 2.140 1.00 81.00 396 LYS A CA 1
ATOM 3138 C C . LYS A 1 396 ? 17.160 21.568 1.051 1.00 81.00 396 LYS A C 1
ATOM 3140 O O . LYS A 1 396 ? 17.059 22.775 1.217 1.00 81.00 396 LYS A O 1
ATOM 3145 N N . THR A 1 397 ? 17.768 21.042 -0.013 1.00 86.00 397 THR A N 1
ATOM 3146 C CA . THR A 1 397 ? 18.337 21.842 -1.103 1.00 86.00 397 THR A CA 1
ATOM 3147 C C . THR A 1 397 ? 18.068 21.196 -2.457 1.00 86.00 397 THR A C 1
ATOM 3149 O O . THR A 1 397 ? 18.004 19.969 -2.575 1.00 86.00 397 THR A O 1
ATOM 3152 N N . ARG A 1 398 ? 17.994 22.031 -3.501 1.00 85.06 398 ARG A N 1
ATOM 3153 C CA . ARG A 1 398 ? 17.836 21.610 -4.903 1.00 85.06 398 ARG A CA 1
ATOM 3154 C C . ARG A 1 398 ? 18.932 20.645 -5.348 1.00 85.06 398 ARG A C 1
ATOM 3156 O O . ARG A 1 398 ? 18.641 19.619 -5.946 1.00 85.06 398 ARG A O 1
ATOM 3163 N N . ILE A 1 399 ? 20.183 20.926 -4.982 1.00 90.69 399 ILE A N 1
ATOM 3164 C CA . ILE A 1 399 ? 21.336 20.076 -5.318 1.00 90.69 399 ILE A CA 1
ATOM 3165 C C . ILE A 1 399 ? 21.153 18.664 -4.747 1.00 90.69 399 ILE A C 1
ATOM 3167 O O . ILE A 1 399 ? 21.375 17.680 -5.446 1.00 90.69 399 ILE A O 1
ATOM 3171 N N . ARG A 1 400 ? 20.688 18.542 -3.495 1.00 88.31 400 ARG A N 1
ATOM 3172 C CA . ARG A 1 400 ? 20.402 17.231 -2.894 1.00 88.31 400 ARG A CA 1
ATOM 3173 C C . ARG A 1 400 ? 19.235 16.531 -3.580 1.00 88.31 400 ARG A C 1
ATOM 3175 O O . ARG A 1 400 ? 19.291 15.318 -3.748 1.00 88.31 400 ARG A O 1
ATOM 3182 N N . PHE A 1 401 ? 18.202 17.269 -3.981 1.00 87.62 401 PHE A N 1
ATOM 3183 C CA . PHE A 1 401 ? 17.082 16.709 -4.735 1.00 87.62 401 PHE A CA 1
ATOM 3184 C C . PHE A 1 401 ? 17.531 16.148 -6.091 1.00 87.62 401 PHE A C 1
ATOM 3186 O O . PHE A 1 401 ? 17.323 14.964 -6.345 1.00 87.62 401 PHE A O 1
ATOM 3193 N N . TYR A 1 402 ? 18.230 16.934 -6.912 1.00 90.75 402 TYR A N 1
ATOM 3194 C CA . TYR A 1 402 ? 18.756 16.458 -8.195 1.00 90.75 402 TYR A CA 1
ATOM 3195 C C . TYR A 1 402 ? 19.778 15.329 -8.028 1.00 90.75 402 TYR A C 1
ATOM 3197 O O . TYR A 1 402 ? 19.758 14.374 -8.798 1.00 90.75 402 TYR A O 1
ATOM 3205 N N . GLY A 1 403 ? 20.606 15.369 -6.980 1.00 92.81 403 GLY A N 1
ATOM 3206 C CA . GLY A 1 403 ? 21.504 14.265 -6.638 1.00 92.81 403 GLY A CA 1
ATOM 3207 C C . GLY A 1 403 ? 20.760 12.961 -6.320 1.00 92.81 403 GLY A C 1
ATOM 3208 O O . GLY A 1 403 ? 21.204 11.889 -6.724 1.00 92.81 403 GLY A O 1
ATOM 3209 N N . LEU A 1 404 ? 19.603 13.031 -5.650 1.00 89.81 404 LEU A N 1
ATOM 3210 C CA . LEU A 1 404 ? 18.750 11.862 -5.410 1.00 89.81 404 LEU A CA 1
ATOM 3211 C C . LEU A 1 404 ? 18.109 11.339 -6.699 1.00 89.81 404 LEU A C 1
ATOM 3213 O O . LEU A 1 404 ? 18.090 10.126 -6.897 1.00 89.81 404 LEU A O 1
ATOM 3217 N N . LEU A 1 405 ? 17.628 12.227 -7.575 1.00 91.81 405 LEU A N 1
ATOM 3218 C CA . LEU A 1 405 ? 17.075 11.833 -8.875 1.00 91.81 405 LEU A CA 1
ATOM 3219 C C . LEU A 1 405 ? 18.136 11.181 -9.766 1.00 91.81 405 LEU A C 1
ATOM 3221 O O . LEU A 1 405 ? 17.871 10.146 -10.368 1.00 91.81 405 LEU A O 1
ATOM 3225 N N . LEU A 1 406 ? 19.352 11.733 -9.802 1.00 94.38 406 LEU A N 1
ATOM 3226 C CA . LEU A 1 406 ? 20.471 11.144 -10.535 1.00 94.38 406 LEU A CA 1
ATOM 3227 C C . LEU A 1 406 ? 20.837 9.767 -9.968 1.00 94.38 406 LEU A C 1
ATOM 3229 O O . LEU A 1 406 ? 21.034 8.817 -10.718 1.00 94.38 406 LEU A O 1
ATOM 3233 N N . ARG A 1 407 ? 20.873 9.629 -8.638 1.00 93.56 407 ARG A N 1
ATOM 3234 C CA . ARG A 1 407 ? 21.125 8.341 -7.977 1.00 93.56 407 ARG A CA 1
ATOM 3235 C C . ARG A 1 407 ? 20.068 7.288 -8.326 1.00 93.56 407 ARG A C 1
ATOM 3237 O O . ARG A 1 407 ? 20.413 6.114 -8.464 1.00 93.56 407 ARG A O 1
ATOM 3244 N N . ASP A 1 408 ? 18.803 7.688 -8.447 1.00 92.88 408 ASP A N 1
ATOM 3245 C CA . ASP A 1 408 ? 17.734 6.803 -8.917 1.00 92.88 408 ASP A CA 1
ATOM 3246 C C . ASP A 1 408 ? 17.912 6.449 -10.393 1.00 92.88 408 ASP A C 1
ATOM 3248 O O . ASP A 1 408 ? 17.880 5.270 -10.724 1.00 92.88 408 ASP A O 1
ATOM 3252 N N . ALA A 1 409 ? 18.186 7.435 -11.253 1.00 93.62 409 ALA A N 1
ATOM 3253 C CA . ALA A 1 409 ? 18.402 7.231 -12.686 1.00 93.62 409 ALA A CA 1
ATOM 3254 C C . ALA A 1 409 ? 19.595 6.304 -12.984 1.00 93.62 409 ALA A C 1
ATOM 3256 O O . ALA A 1 409 ? 19.567 5.555 -13.954 1.00 93.62 409 ALA A O 1
ATOM 3257 N N . LEU A 1 410 ? 20.618 6.300 -12.124 1.00 94.19 410 LEU A N 1
ATOM 3258 C CA . LEU A 1 410 ? 21.756 5.374 -12.191 1.00 94.19 410 LEU A CA 1
ATOM 3259 C C . LEU A 1 410 ? 21.474 4.001 -11.547 1.00 94.19 410 LEU A C 1
ATOM 3261 O O . LEU A 1 410 ? 22.339 3.130 -11.532 1.00 94.19 410 LEU A O 1
ATOM 3265 N N . GLY A 1 411 ? 20.294 3.802 -10.955 1.00 89.81 411 GLY A N 1
ATOM 3266 C CA . GLY A 1 411 ? 19.866 2.554 -10.314 1.00 89.81 411 GLY A CA 1
ATOM 3267 C C . GLY A 1 411 ? 20.529 2.218 -8.978 1.00 89.81 411 GLY A C 1
ATOM 3268 O O . GLY A 1 411 ? 20.280 1.159 -8.392 1.00 89.81 411 GLY A O 1
ATOM 3269 N N . VAL A 1 412 ? 21.321 3.141 -8.434 1.00 88.94 412 VAL A N 1
ATOM 3270 C CA . VAL A 1 412 ? 22.050 2.957 -7.173 1.00 88.94 412 VAL A CA 1
ATOM 3271 C C . VAL A 1 412 ? 21.085 2.807 -5.991 1.00 88.94 412 VAL A C 1
ATOM 3273 O O . VAL A 1 412 ? 21.299 1.958 -5.123 1.00 88.94 412 VAL A O 1
ATOM 3276 N N . SER A 1 413 ? 19.989 3.574 -5.965 1.00 85.56 413 SER A N 1
ATOM 3277 C CA . SER A 1 413 ? 18.963 3.479 -4.910 1.00 85.56 413 SER A CA 1
ATOM 3278 C C . SER A 1 413 ? 18.326 2.086 -4.829 1.00 85.56 413 SER A C 1
ATOM 3280 O O . SER A 1 413 ? 18.125 1.547 -3.735 1.00 85.56 413 SER A O 1
ATOM 3282 N N . THR A 1 414 ? 18.038 1.479 -5.981 1.00 84.00 414 THR A N 1
ATOM 3283 C CA . THR A 1 414 ? 17.459 0.133 -6.067 1.00 84.00 414 THR A CA 1
ATOM 3284 C C . THR A 1 414 ? 18.446 -0.911 -5.550 1.00 84.00 414 THR A C 1
ATOM 3286 O O . THR A 1 414 ? 18.082 -1.753 -4.729 1.00 84.00 414 THR A O 1
ATOM 3289 N N . LEU A 1 415 ? 19.725 -0.803 -5.927 1.00 82.50 415 LEU A N 1
ATOM 3290 C CA . LEU A 1 415 ? 20.775 -1.711 -5.458 1.00 82.50 415 LEU A CA 1
ATOM 3291 C C . LEU A 1 415 ? 20.985 -1.637 -3.936 1.00 82.50 415 LEU A C 1
ATOM 3293 O O . LEU A 1 415 ? 21.123 -2.668 -3.275 1.00 82.50 415 LEU A O 1
ATOM 3297 N N . MET A 1 416 ? 20.966 -0.432 -3.359 1.00 78.56 416 MET A N 1
ATOM 3298 C CA . MET A 1 416 ? 21.039 -0.243 -1.904 1.00 78.56 416 MET A CA 1
ATOM 3299 C C . MET A 1 416 ? 19.846 -0.891 -1.187 1.00 78.56 416 MET A C 1
ATOM 3301 O O . MET A 1 416 ? 20.021 -1.556 -0.164 1.00 78.56 416 MET A O 1
ATOM 3305 N N . THR A 1 417 ? 18.644 -0.753 -1.753 1.00 71.81 417 THR A N 1
ATOM 3306 C CA . THR A 1 417 ? 17.418 -1.363 -1.216 1.00 71.81 417 THR A CA 1
ATOM 3307 C C . THR A 1 417 ? 17.432 -2.892 -1.319 1.00 71.81 417 THR A C 1
ATOM 3309 O O . THR A 1 417 ? 16.909 -3.558 -0.432 1.00 71.81 417 THR A O 1
ATOM 3312 N N . LEU A 1 418 ? 18.064 -3.467 -2.349 1.00 69.56 418 LEU A N 1
ATOM 3313 C CA . LEU A 1 418 ? 18.227 -4.921 -2.500 1.00 69.56 418 LEU A CA 1
ATOM 3314 C C . LEU A 1 418 ? 19.226 -5.522 -1.502 1.00 69.56 418 LEU A C 1
ATOM 3316 O O . LEU A 1 418 ? 19.017 -6.639 -1.030 1.00 69.56 418 LEU A O 1
ATOM 3320 N N . ARG A 1 419 ? 20.299 -4.789 -1.165 1.00 59.22 419 ARG A N 1
ATOM 3321 C CA . ARG A 1 419 ? 21.314 -5.216 -0.180 1.00 59.22 419 ARG A CA 1
ATOM 3322 C C . ARG A 1 419 ? 20.782 -5.230 1.253 1.00 59.22 419 ARG A C 1
ATOM 3324 O O . ARG A 1 419 ? 21.215 -6.044 2.065 1.00 59.22 419 ARG A O 1
ATOM 3331 N N . SER A 1 420 ? 19.827 -4.359 1.565 1.00 55.72 420 SER A N 1
ATOM 3332 C CA . SER A 1 420 ? 19.039 -4.460 2.792 1.00 55.72 420 SER A CA 1
ATOM 3333 C C . SER A 1 420 ? 18.048 -5.610 2.618 1.00 55.72 420 SER A C 1
ATOM 3335 O O . SER A 1 420 ? 17.175 -5.521 1.763 1.00 55.72 420 SER A O 1
ATOM 3337 N N . VAL A 1 421 ? 18.184 -6.714 3.367 1.00 52.84 421 VAL A N 1
ATOM 3338 C CA . VAL A 1 421 ? 17.285 -7.884 3.262 1.00 52.84 421 VAL A CA 1
ATOM 3339 C C . VAL A 1 421 ? 15.831 -7.410 3.393 1.00 52.84 421 VAL A C 1
ATOM 3341 O O . VAL A 1 421 ? 15.351 -7.073 4.472 1.00 52.84 421 VAL A O 1
ATOM 3344 N N . ASN A 1 422 ? 15.163 -7.313 2.246 1.00 61.81 422 ASN A N 1
ATOM 3345 C CA . ASN A 1 422 ? 14.162 -6.282 2.000 1.00 61.81 422 ASN A CA 1
ATOM 3346 C C . ASN A 1 422 ? 12.915 -6.428 2.900 1.00 61.81 422 ASN A C 1
ATOM 3348 O O . ASN A 1 422 ? 12.335 -7.517 3.030 1.00 61.81 422 ASN A O 1
ATOM 3352 N N . ASN A 1 423 ? 12.453 -5.323 3.497 1.00 63.22 423 ASN A N 1
ATOM 3353 C CA . ASN A 1 423 ? 11.273 -5.292 4.373 1.00 63.22 423 ASN A CA 1
ATOM 3354 C C . ASN A 1 423 ? 10.006 -5.800 3.658 1.00 63.22 423 ASN A C 1
ATOM 3356 O O . ASN A 1 423 ? 9.159 -6.426 4.300 1.00 63.22 423 ASN A O 1
ATOM 3360 N N . PHE A 1 424 ? 9.919 -5.661 2.327 1.00 74.62 424 PHE A N 1
ATOM 3361 C CA . PHE A 1 424 ? 8.768 -6.116 1.533 1.00 74.62 424 PHE A CA 1
ATOM 3362 C C . PHE A 1 424 ? 9.088 -6.914 0.251 1.00 74.62 424 PHE A C 1
ATOM 3364 O O . PHE A 1 424 ? 8.164 -7.352 -0.437 1.00 74.62 424 PHE A O 1
ATOM 3371 N N . GLY A 1 425 ? 10.365 -7.177 -0.043 1.00 78.56 425 GLY A N 1
ATOM 3372 C CA . GLY A 1 425 ? 10.789 -7.934 -1.231 1.00 78.56 425 GLY A CA 1
ATOM 3373 C C . GLY A 1 425 ? 10.453 -9.434 -1.195 1.00 78.56 425 GLY A C 1
ATOM 3374 O O . GLY A 1 425 ? 10.346 -10.037 -0.123 1.00 78.56 425 GLY A O 1
ATOM 3375 N N . GLN A 1 426 ? 10.340 -10.047 -2.377 1.00 81.88 426 GLN A N 1
ATOM 3376 C CA . GLN A 1 426 ? 10.039 -11.471 -2.586 1.00 81.88 426 GLN A CA 1
ATOM 3377 C C . GLN A 1 426 ? 11.126 -12.387 -2.002 1.00 81.88 426 GLN A C 1
ATOM 3379 O O . GLN A 1 426 ? 10.801 -13.387 -1.366 1.00 81.88 426 GLN A O 1
ATOM 3384 N N . LEU A 1 427 ? 12.409 -12.016 -2.103 1.00 81.06 427 LEU A N 1
ATOM 3385 C CA . LEU A 1 427 ? 13.513 -12.764 -1.476 1.00 81.06 427 LEU A CA 1
ATOM 3386 C C . LEU A 1 427 ? 13.392 -12.817 0.058 1.00 81.06 427 LEU A C 1
ATOM 3388 O O . LEU A 1 427 ? 13.742 -13.817 0.687 1.00 81.06 427 LEU A O 1
ATOM 3392 N N . GLY A 1 428 ? 12.793 -11.791 0.674 1.00 80.75 428 GLY A N 1
ATOM 3393 C CA . GLY A 1 428 ? 12.506 -11.756 2.111 1.00 80.75 428 GLY A CA 1
ATOM 3394 C C . GLY A 1 428 ? 11.510 -12.829 2.577 1.00 80.75 428 GLY A C 1
ATOM 3395 O O . GLY A 1 428 ? 11.365 -13.052 3.782 1.00 80.75 428 GLY A O 1
ATOM 3396 N N . LEU A 1 429 ? 10.827 -13.526 1.660 1.00 81.38 429 LEU A N 1
ATOM 3397 C CA . LEU A 1 429 ? 9.993 -14.691 1.979 1.00 81.38 429 LEU A CA 1
ATOM 3398 C C . LEU A 1 429 ? 10.820 -15.892 2.457 1.00 81.38 429 LEU A C 1
ATOM 3400 O O . LEU A 1 429 ? 10.318 -16.682 3.261 1.00 81.38 429 LEU A O 1
ATOM 3404 N N . PHE A 1 430 ? 12.073 -15.993 2.009 1.00 84.00 430 PHE A N 1
ATOM 3405 C CA . PHE A 1 430 ? 12.992 -17.092 2.312 1.00 84.00 430 PHE A CA 1
ATOM 3406 C C . PHE A 1 430 ? 14.002 -16.751 3.419 1.00 84.00 430 PHE A C 1
ATOM 3408 O O . PHE A 1 430 ? 14.747 -17.618 3.867 1.00 84.00 430 PHE A O 1
ATOM 3415 N N . ALA A 1 431 ? 14.005 -15.506 3.908 1.00 82.69 431 ALA A N 1
ATOM 3416 C CA . ALA A 1 431 ? 14.864 -15.088 5.012 1.00 82.69 431 ALA A CA 1
ATOM 3417 C C . ALA A 1 431 ? 14.534 -15.838 6.320 1.00 82.69 431 ALA A C 1
ATOM 3419 O O . ALA A 1 431 ? 13.364 -16.080 6.647 1.00 82.69 431 ALA A O 1
ATOM 3420 N N . ARG A 1 432 ? 15.571 -16.157 7.111 1.00 70.38 432 ARG A N 1
ATOM 3421 C CA . ARG A 1 432 ? 15.419 -16.757 8.450 1.00 70.38 432 ARG A CA 1
ATOM 3422 C C . ARG A 1 432 ? 14.549 -15.849 9.333 1.00 70.38 432 ARG A C 1
ATOM 3424 O O . ARG A 1 432 ? 14.791 -14.651 9.426 1.00 70.38 432 ARG A O 1
ATOM 3431 N N . GLY A 1 433 ? 13.515 -16.413 9.961 1.00 69.31 433 GLY A N 1
ATOM 3432 C CA . GLY A 1 433 ? 12.551 -15.661 10.782 1.00 69.31 433 GLY A CA 1
ATOM 3433 C C . GLY A 1 433 ? 11.394 -15.007 10.009 1.00 69.31 433 GLY A C 1
ATOM 3434 O O . GLY A 1 433 ? 10.598 -14.277 10.599 1.00 69.31 433 GLY A O 1
ATOM 3435 N N . SER A 1 434 ? 11.257 -15.266 8.703 1.00 72.94 434 SER A N 1
ATOM 3436 C CA . SER A 1 434 ? 10.115 -14.787 7.919 1.00 72.94 434 SER A CA 1
ATOM 3437 C C . SER A 1 434 ? 8.799 -15.450 8.351 1.00 72.94 434 SER A C 1
ATOM 3439 O O . SER A 1 434 ? 8.635 -16.668 8.274 1.00 72.94 434 SER A O 1
ATOM 3441 N N . HIS A 1 435 ? 7.811 -14.636 8.734 1.00 73.00 435 HIS A N 1
ATOM 3442 C CA . HIS A 1 435 ? 6.446 -15.082 9.056 1.00 73.00 435 HIS A CA 1
ATOM 3443 C C . HIS A 1 435 ? 5.559 -15.304 7.813 1.00 73.00 435 HIS A C 1
ATOM 3445 O O . HIS A 1 435 ? 4.335 -15.333 7.929 1.00 73.00 435 HIS A O 1
ATOM 3451 N N . ALA A 1 436 ? 6.150 -15.424 6.619 1.00 77.31 436 ALA A N 1
ATOM 3452 C CA . ALA A 1 436 ? 5.410 -15.689 5.389 1.00 77.31 436 ALA A CA 1
ATOM 3453 C C . ALA A 1 436 ? 4.687 -17.045 5.431 1.00 77.31 436 ALA A C 1
ATOM 3455 O O . ALA A 1 436 ? 5.160 -18.008 6.054 1.00 77.31 436 ALA A O 1
ATOM 3456 N N . SER A 1 437 ? 3.546 -17.134 4.743 1.00 84.06 437 SER A N 1
ATOM 3457 C CA . SER A 1 437 ? 2.801 -18.387 4.641 1.00 84.06 437 SER A CA 1
ATOM 3458 C C . SER A 1 437 ? 3.579 -19.420 3.809 1.00 84.06 437 SER A C 1
ATOM 3460 O O . SER A 1 437 ? 4.428 -19.081 2.981 1.00 84.06 437 SER A O 1
ATOM 3462 N N . ARG A 1 438 ? 3.318 -20.719 4.028 1.00 86.62 438 ARG A N 1
ATOM 3463 C CA . ARG A 1 438 ? 3.912 -21.783 3.191 1.00 86.62 438 ARG A CA 1
ATOM 3464 C C . ARG A 1 438 ? 3.470 -21.657 1.730 1.00 86.62 438 ARG A C 1
ATOM 3466 O O . ARG A 1 438 ? 4.266 -21.943 0.843 1.00 86.62 438 ARG A O 1
ATOM 3473 N N . LEU A 1 439 ? 2.234 -21.209 1.505 1.00 86.12 439 LEU A N 1
ATOM 3474 C CA . LEU A 1 439 ? 1.685 -20.976 0.174 1.00 86.12 439 LEU A CA 1
ATOM 3475 C C . LEU A 1 439 ? 2.452 -19.869 -0.558 1.00 86.12 439 LEU A C 1
ATOM 3477 O O . LEU A 1 439 ? 2.895 -20.107 -1.673 1.00 86.12 439 LEU A O 1
ATOM 3481 N N . ASP A 1 440 ? 2.702 -18.723 0.086 1.00 87.00 440 ASP A N 1
ATOM 3482 C CA . ASP A 1 440 ? 3.443 -17.610 -0.534 1.00 87.00 440 ASP A CA 1
ATOM 3483 C C . ASP A 1 440 ? 4.846 -18.032 -0.978 1.00 87.00 440 ASP A C 1
ATOM 3485 O O . ASP A 1 440 ? 5.283 -17.680 -2.069 1.00 87.00 440 ASP A O 1
ATOM 3489 N N . ARG A 1 441 ? 5.548 -18.825 -0.155 1.00 90.44 441 ARG A N 1
ATOM 3490 C CA . ARG A 1 441 ? 6.876 -19.357 -0.502 1.00 90.44 441 ARG A CA 1
ATOM 3491 C C . ARG A 1 441 ? 6.826 -20.302 -1.701 1.00 90.44 441 ARG A C 1
ATOM 3493 O O . ARG A 1 441 ? 7.662 -20.184 -2.591 1.00 90.44 441 ARG A O 1
ATOM 3500 N N . ARG A 1 442 ? 5.859 -21.227 -1.727 1.00 92.25 442 ARG A N 1
ATOM 3501 C CA . ARG A 1 442 ? 5.683 -22.175 -2.841 1.00 92.25 442 ARG A CA 1
ATOM 3502 C C . ARG A 1 442 ? 5.310 -21.453 -4.132 1.00 92.25 442 ARG A C 1
ATOM 3504 O O . ARG A 1 442 ? 5.913 -21.730 -5.158 1.00 92.25 442 ARG A O 1
ATOM 3511 N N . LEU A 1 443 ? 4.380 -20.500 -4.066 1.00 93.56 443 LEU A N 1
ATOM 3512 C CA . LEU A 1 443 ? 3.990 -19.681 -5.213 1.00 93.56 443 LEU A CA 1
ATOM 3513 C C . LEU A 1 443 ? 5.158 -18.836 -5.724 1.00 93.56 443 LEU A C 1
ATOM 3515 O O . LEU A 1 443 ? 5.379 -18.791 -6.926 1.00 93.56 443 LEU A O 1
ATOM 3519 N N . ALA A 1 444 ? 5.932 -18.209 -4.833 1.00 93.69 444 ALA A N 1
ATOM 3520 C CA . ALA A 1 444 ? 7.111 -17.438 -5.224 1.00 93.69 444 ALA A CA 1
ATOM 3521 C C . ALA A 1 444 ? 8.160 -18.315 -5.920 1.00 93.69 444 ALA A C 1
ATOM 3523 O O . ALA A 1 444 ? 8.699 -17.915 -6.945 1.00 93.69 444 ALA A O 1
ATOM 3524 N N . MET A 1 445 ? 8.427 -19.509 -5.385 1.00 94.38 445 MET A N 1
ATOM 3525 C CA . MET A 1 445 ? 9.371 -20.458 -5.976 1.00 94.38 445 MET A CA 1
ATOM 3526 C C . MET A 1 445 ? 8.888 -20.961 -7.340 1.00 94.38 445 MET A C 1
ATOM 3528 O O . MET A 1 445 ? 9.644 -20.910 -8.303 1.00 94.38 445 MET A O 1
ATOM 3532 N N . ALA A 1 446 ? 7.621 -21.375 -7.440 1.00 95.69 446 ALA A N 1
ATOM 3533 C CA . ALA A 1 446 ? 7.019 -21.809 -8.698 1.00 95.69 446 ALA A CA 1
ATOM 3534 C C . ALA A 1 446 ? 7.052 -20.695 -9.754 1.00 95.69 446 ALA A C 1
ATOM 3536 O O . ALA A 1 446 ? 7.403 -20.954 -10.899 1.00 95.69 446 ALA A O 1
ATOM 3537 N N . PHE A 1 447 ? 6.758 -19.452 -9.361 1.00 95.88 447 PHE A N 1
ATOM 3538 C CA . PHE A 1 447 ? 6.838 -18.292 -10.245 1.00 95.88 447 PHE A CA 1
ATOM 3539 C C . PHE A 1 447 ? 8.264 -18.059 -10.757 1.00 95.88 447 PHE A C 1
ATOM 3541 O O . PHE A 1 447 ? 8.455 -17.917 -11.959 1.00 95.88 447 PHE A O 1
ATOM 3548 N N . ILE A 1 448 ? 9.265 -18.057 -9.868 1.00 94.44 448 ILE A N 1
ATOM 3549 C CA . ILE A 1 448 ? 10.673 -17.849 -10.248 1.00 94.44 448 ILE A CA 1
ATOM 3550 C C . ILE A 1 448 ? 11.140 -18.940 -11.216 1.00 94.44 448 ILE A C 1
ATOM 3552 O O . ILE A 1 448 ? 11.747 -18.621 -12.234 1.00 94.44 448 ILE A O 1
ATOM 3556 N N . ILE A 1 449 ? 10.832 -20.208 -10.927 1.00 96.12 449 ILE A N 1
ATOM 3557 C CA . ILE A 1 449 ? 11.214 -21.340 -11.781 1.00 96.12 449 ILE A CA 1
ATOM 3558 C C . ILE A 1 449 ? 10.514 -21.251 -13.141 1.00 96.12 449 ILE A C 1
ATOM 3560 O O . ILE A 1 449 ? 11.175 -21.370 -14.167 1.00 96.12 449 ILE A O 1
ATOM 3564 N N . ALA A 1 450 ? 9.201 -21.006 -13.167 1.00 96.81 450 ALA A N 1
ATOM 3565 C CA . ALA A 1 450 ? 8.434 -20.947 -14.408 1.00 96.81 450 ALA A CA 1
ATOM 3566 C C . ALA A 1 450 ? 8.865 -19.773 -15.300 1.00 96.81 450 ALA A C 1
ATOM 3568 O O . ALA A 1 450 ? 9.109 -19.958 -16.490 1.00 96.81 450 ALA A O 1
ATOM 3569 N N . VAL A 1 451 ? 8.999 -18.573 -14.729 1.00 95.12 451 VAL A N 1
ATOM 3570 C CA . VAL A 1 451 ? 9.392 -17.372 -15.481 1.00 95.12 451 VAL A CA 1
ATOM 3571 C C . VAL A 1 451 ? 10.860 -17.447 -15.892 1.00 95.12 451 VAL A C 1
ATOM 3573 O O . VAL A 1 451 ? 11.172 -17.209 -17.054 1.00 95.12 451 VAL A O 1
ATOM 3576 N N . GLY A 1 452 ? 11.761 -17.833 -14.984 1.00 94.19 452 GLY A N 1
ATOM 3577 C CA . GLY A 1 452 ? 13.182 -17.996 -15.296 1.00 94.19 452 GLY A CA 1
ATOM 3578 C C . GLY A 1 452 ? 13.432 -19.082 -16.346 1.00 94.19 452 GLY A C 1
ATOM 3579 O O . GLY A 1 452 ? 14.180 -18.854 -17.298 1.00 94.19 452 GLY A O 1
ATOM 3580 N N . GLY A 1 453 ? 12.753 -20.228 -16.228 1.00 96.00 453 GLY A N 1
ATOM 3581 C CA . GLY A 1 453 ? 12.790 -21.300 -17.222 1.00 96.00 453 GLY A CA 1
ATOM 3582 C C . GLY A 1 453 ? 12.253 -20.848 -18.579 1.00 96.00 453 GLY A C 1
ATOM 3583 O O . GLY A 1 453 ? 12.915 -21.064 -19.588 1.00 96.00 453 GLY A O 1
ATOM 3584 N N . GLY A 1 454 ? 11.117 -20.143 -18.609 1.00 96.00 454 GLY A N 1
ATOM 3585 C CA . GLY A 1 454 ? 10.541 -19.604 -19.844 1.00 96.00 454 GLY A CA 1
ATOM 3586 C C . GLY A 1 454 ? 11.446 -18.585 -20.544 1.00 96.00 454 GLY A C 1
ATOM 3587 O O . GLY A 1 454 ? 11.647 -18.675 -21.752 1.00 96.00 454 GLY A O 1
ATOM 3588 N N . ILE A 1 455 ? 12.051 -17.656 -19.794 1.00 94.62 455 ILE A N 1
ATOM 3589 C CA . ILE A 1 455 ? 13.013 -16.680 -20.340 1.00 94.62 455 ILE A CA 1
ATOM 3590 C C . ILE A 1 455 ? 14.231 -17.395 -20.932 1.00 94.62 455 ILE A C 1
ATOM 3592 O O . ILE A 1 455 ? 14.679 -17.040 -22.022 1.00 94.62 455 ILE A O 1
ATOM 3596 N N . THR A 1 456 ? 14.747 -18.404 -20.225 1.00 94.38 456 THR A N 1
ATOM 3597 C CA . THR A 1 456 ? 15.899 -19.199 -20.673 1.00 94.38 456 THR A CA 1
ATOM 3598 C C . THR A 1 456 ? 15.563 -19.977 -21.943 1.00 94.38 456 THR A C 1
ATOM 3600 O O . THR A 1 456 ? 16.332 -19.944 -22.897 1.00 94.38 456 THR A O 1
ATOM 3603 N N . TRP A 1 457 ? 14.388 -20.610 -21.990 1.00 96.12 457 TRP A N 1
ATOM 3604 C CA . TRP A 1 457 ? 13.934 -21.416 -23.124 1.00 96.12 457 TRP A CA 1
ATOM 3605 C C . TRP A 1 457 ? 13.788 -20.605 -24.420 1.00 96.12 457 TRP A C 1
ATOM 3607 O O . TRP A 1 457 ? 14.177 -21.078 -25.481 1.00 96.12 457 TRP A O 1
ATOM 3617 N N . VAL A 1 458 ? 13.291 -19.365 -24.337 1.00 93.81 458 VAL A N 1
ATOM 3618 C CA . VAL A 1 458 ? 13.134 -18.473 -25.507 1.00 93.81 458 VAL A CA 1
ATOM 3619 C C . VAL A 1 458 ? 14.421 -17.688 -25.823 1.00 93.81 458 VAL A C 1
ATOM 3621 O O . VAL A 1 458 ? 14.477 -16.961 -26.809 1.00 93.81 458 VAL A O 1
ATOM 3624 N N . GLY A 1 459 ? 15.464 -17.780 -24.989 1.00 92.62 459 GLY A N 1
ATOM 3625 C CA . GLY A 1 459 ? 16.670 -16.953 -25.136 1.00 92.62 459 GLY A CA 1
ATOM 3626 C C . GLY A 1 459 ? 16.422 -15.455 -24.898 1.00 92.62 459 GLY A C 1
ATOM 3627 O O . GLY A 1 459 ? 17.211 -14.613 -25.318 1.00 92.62 459 GLY A O 1
ATOM 3628 N N . GLY A 1 460 ? 15.338 -15.094 -24.203 1.00 91.38 460 GLY A N 1
ATOM 3629 C CA . GLY A 1 460 ? 14.885 -13.709 -24.012 1.00 91.38 460 GLY A CA 1
ATOM 3630 C C . GLY A 1 460 ? 15.635 -12.923 -22.932 1.00 91.38 460 GLY A C 1
ATOM 3631 O O . GLY A 1 460 ? 15.150 -11.883 -22.488 1.00 91.38 460 GLY A O 1
ATOM 3632 N N . GLY A 1 461 ? 16.785 -13.411 -22.457 1.00 92.75 461 GLY A N 1
ATOM 3633 C CA . GLY A 1 461 ? 17.513 -12.812 -21.333 1.00 92.75 461 GLY A CA 1
ATOM 3634 C C . GLY A 1 461 ? 17.891 -11.347 -21.570 1.00 92.75 461 GLY A C 1
ATOM 3635 O O . GLY A 1 461 ? 17.712 -10.516 -20.679 1.00 92.75 461 GLY A O 1
ATOM 3636 N N . TRP A 1 462 ? 18.337 -11.011 -22.785 1.00 93.38 462 TRP A N 1
ATOM 3637 C CA . TRP A 1 462 ? 18.673 -9.631 -23.152 1.00 93.38 462 TRP A CA 1
ATOM 3638 C C . TRP A 1 462 ? 17.453 -8.714 -23.223 1.00 93.38 462 TRP A C 1
ATOM 3640 O O . TRP A 1 462 ? 17.507 -7.592 -22.717 1.00 93.38 462 TRP A O 1
ATOM 3650 N N . ASP A 1 463 ? 16.347 -9.203 -23.789 1.00 93.00 463 ASP A N 1
ATOM 3651 C CA . ASP A 1 463 ? 15.086 -8.461 -23.838 1.00 93.00 463 ASP A CA 1
ATOM 3652 C C . ASP A 1 463 ? 14.589 -8.160 -22.416 1.00 93.00 463 ASP A C 1
ATOM 3654 O O . ASP A 1 463 ? 14.212 -7.032 -22.115 1.00 93.00 463 ASP A O 1
ATOM 3658 N N . VAL A 1 464 ? 14.655 -9.131 -21.500 1.00 95.06 464 VAL A N 1
ATOM 3659 C CA . VAL A 1 464 ? 14.280 -8.934 -20.090 1.00 95.06 464 VAL A CA 1
ATOM 3660 C C . VAL A 1 464 ? 15.205 -7.938 -19.396 1.00 95.06 464 VAL A C 1
ATOM 3662 O O . VAL A 1 464 ? 14.734 -7.080 -18.650 1.00 95.06 464 VAL A O 1
ATOM 3665 N N . LEU A 1 465 ? 16.514 -8.010 -19.636 1.00 95.25 465 LEU A N 1
ATOM 3666 C CA . LEU A 1 465 ? 17.456 -7.066 -19.045 1.00 95.25 465 LEU A CA 1
ATOM 3667 C C . LEU A 1 465 ? 17.127 -5.626 -19.466 1.00 95.25 465 LEU A C 1
ATOM 3669 O O . LEU A 1 465 ? 16.911 -4.775 -18.603 1.00 95.25 465 LEU A O 1
ATOM 3673 N N . TRP A 1 466 ? 16.999 -5.362 -20.767 1.00 95.62 466 TRP A N 1
ATOM 3674 C CA . TRP A 1 466 ? 16.741 -4.011 -21.268 1.00 95.62 466 TRP A CA 1
ATOM 3675 C C . TRP A 1 466 ? 15.315 -3.530 -21.034 1.00 95.62 466 TRP A C 1
ATOM 3677 O O . TRP A 1 466 ? 15.118 -2.403 -20.596 1.00 95.62 466 TRP A O 1
ATOM 3687 N N . LEU A 1 467 ? 14.310 -4.356 -21.308 1.00 96.88 467 LEU A N 1
ATOM 3688 C CA . LEU A 1 467 ? 12.912 -3.926 -21.314 1.00 96.88 467 LEU A CA 1
ATOM 3689 C C . LEU A 1 467 ? 12.210 -4.147 -19.972 1.00 96.88 467 LEU A C 1
ATOM 3691 O O . LEU A 1 467 ? 11.139 -3.589 -19.767 1.00 96.88 467 LEU A O 1
ATOM 3695 N N . TRP A 1 468 ? 12.788 -4.907 -19.036 1.00 97.00 468 TRP A N 1
ATOM 3696 C CA . TRP A 1 468 ? 12.183 -5.139 -17.719 1.00 97.00 468 TRP A CA 1
ATOM 3697 C C . TRP A 1 468 ? 13.069 -4.701 -16.552 1.00 97.00 468 TRP A C 1
ATOM 3699 O O . TRP A 1 468 ? 12.605 -3.975 -15.670 1.00 97.00 468 TRP A O 1
ATOM 3709 N N . VAL A 1 469 ? 14.339 -5.115 -16.529 1.00 95.50 469 VAL A N 1
ATOM 3710 C CA . VAL A 1 469 ? 15.243 -4.844 -15.398 1.00 95.50 469 VAL A CA 1
ATOM 3711 C C . VAL A 1 469 ? 15.704 -3.391 -15.395 1.00 95.50 469 VAL A C 1
ATOM 3713 O O . VAL A 1 469 ? 15.547 -2.721 -14.376 1.00 95.50 469 VAL A O 1
ATOM 3716 N N . VAL A 1 470 ? 16.219 -2.877 -16.516 1.00 96.62 470 VAL A N 1
ATOM 3717 C CA . VAL A 1 470 ? 16.651 -1.473 -16.636 1.00 96.62 470 VAL A CA 1
ATOM 3718 C C . VAL A 1 470 ? 15.547 -0.498 -16.200 1.00 96.62 470 VAL A C 1
ATOM 3720 O O . VAL A 1 470 ? 15.806 0.257 -15.264 1.00 96.62 470 VAL A O 1
ATOM 3723 N N . PRO A 1 471 ? 14.312 -0.523 -16.747 1.00 97.38 471 PRO A N 1
ATOM 3724 C CA . PRO A 1 471 ? 13.272 0.415 -16.321 1.00 97.38 471 PRO A CA 1
ATOM 3725 C C . PRO A 1 471 ? 12.899 0.293 -14.840 1.00 97.38 471 PRO A C 1
ATOM 3727 O O . PRO A 1 471 ? 12.660 1.317 -14.195 1.00 97.38 471 PRO A O 1
ATOM 3730 N N . ALA A 1 472 ? 12.906 -0.922 -14.280 1.00 95.06 472 ALA A N 1
ATOM 3731 C CA . ALA A 1 472 ? 12.621 -1.147 -12.864 1.00 95.06 472 ALA A CA 1
ATOM 3732 C C . ALA A 1 472 ? 13.727 -0.602 -11.952 1.00 95.06 472 ALA A C 1
ATOM 3734 O O . ALA A 1 472 ? 13.448 -0.180 -10.829 1.00 95.06 472 ALA A O 1
ATOM 3735 N N . PHE A 1 473 ? 14.979 -0.624 -12.414 1.00 94.31 473 PHE A N 1
ATOM 3736 C CA . PHE A 1 473 ? 16.124 -0.183 -11.629 1.00 94.31 473 PHE A CA 1
ATOM 3737 C C . PHE A 1 473 ? 16.379 1.312 -11.741 1.00 94.31 473 PHE A C 1
ATOM 3739 O O . PHE A 1 473 ? 16.814 1.874 -10.743 1.00 94.31 473 PHE A O 1
ATOM 3746 N N . THR A 1 474 ? 16.105 1.941 -12.887 1.00 95.31 474 THR A N 1
ATOM 3747 C CA . THR A 1 474 ? 16.497 3.334 -13.162 1.00 95.31 474 THR A CA 1
ATOM 3748 C C . THR A 1 474 ? 15.318 4.305 -13.144 1.00 95.31 474 THR A C 1
ATOM 3750 O O . THR A 1 474 ? 15.295 5.261 -12.372 1.00 95.31 474 THR A O 1
ATOM 3753 N N . ILE A 1 475 ? 14.301 4.061 -13.971 1.00 96.38 475 ILE A N 1
ATOM 3754 C CA . ILE A 1 475 ? 13.202 5.011 -14.170 1.00 96.38 475 ILE A CA 1
ATOM 3755 C C . ILE A 1 475 ? 12.164 4.863 -13.066 1.00 96.38 475 ILE A C 1
ATOM 3757 O O . ILE A 1 475 ? 11.789 5.855 -12.451 1.00 96.38 475 ILE A O 1
ATOM 3761 N N . LEU A 1 476 ? 11.721 3.642 -12.763 1.00 95.12 476 LEU A N 1
ATOM 3762 C CA . LEU A 1 476 ? 10.706 3.381 -11.743 1.00 95.12 476 LEU A CA 1
ATOM 3763 C C . LEU A 1 476 ? 10.996 4.042 -10.377 1.00 95.12 476 LEU A C 1
ATOM 3765 O O . LEU A 1 476 ? 10.105 4.732 -9.877 1.00 95.12 476 LEU A O 1
ATOM 3769 N N . PRO A 1 477 ? 12.184 3.899 -9.749 1.00 92.50 477 PRO A N 1
ATOM 3770 C CA . PRO A 1 477 ? 12.462 4.570 -8.477 1.00 92.50 477 PRO A CA 1
ATOM 3771 C C . PRO A 1 477 ? 12.412 6.096 -8.593 1.00 92.50 477 PRO A C 1
ATOM 3773 O O . PRO A 1 477 ? 11.938 6.746 -7.662 1.00 92.50 477 PRO A O 1
ATOM 3776 N N . LEU A 1 478 ? 12.812 6.658 -9.739 1.00 92.94 478 LEU A N 1
ATOM 3777 C CA . LEU A 1 478 ? 12.694 8.088 -10.018 1.00 92.94 478 LEU A CA 1
ATOM 3778 C C . LEU A 1 478 ? 11.220 8.519 -10.032 1.00 92.94 478 LEU A C 1
ATOM 3780 O O . LEU A 1 478 ? 10.871 9.491 -9.358 1.00 92.94 478 LEU A O 1
ATOM 3784 N N . ILE A 1 479 ? 10.338 7.762 -10.704 1.00 93.19 479 ILE A N 1
ATOM 3785 C CA . ILE A 1 479 ? 8.879 7.996 -10.670 1.00 93.19 479 ILE A CA 1
ATOM 3786 C C . ILE A 1 479 ? 8.385 8.013 -9.224 1.00 93.19 479 ILE A C 1
ATOM 3788 O O . ILE A 1 479 ? 7.705 8.944 -8.790 1.00 93.19 479 ILE A O 1
ATOM 3792 N N . LEU A 1 480 ? 8.720 6.965 -8.469 1.00 91.44 480 LEU A N 1
ATOM 3793 C CA . LEU A 1 480 ? 8.240 6.788 -7.104 1.00 91.44 480 LEU A CA 1
ATOM 3794 C C . LEU A 1 480 ? 8.741 7.901 -6.178 1.00 91.44 480 LEU A C 1
ATOM 3796 O O . LEU A 1 480 ? 7.963 8.374 -5.350 1.00 91.44 480 LEU A O 1
ATOM 3800 N N . ARG A 1 481 ? 9.985 8.374 -6.342 1.00 89.69 481 ARG A N 1
ATOM 3801 C CA . ARG A 1 481 ? 10.537 9.477 -5.544 1.00 89.69 481 ARG A CA 1
ATOM 3802 C C . ARG A 1 481 ? 9.831 10.794 -5.828 1.00 89.69 481 ARG A C 1
ATOM 3804 O O . ARG A 1 481 ? 9.403 11.460 -4.886 1.00 89.69 481 ARG A O 1
ATOM 3811 N N . VAL A 1 482 ? 9.685 11.152 -7.105 1.00 89.12 482 VAL A N 1
ATOM 3812 C CA . VAL A 1 482 ? 8.979 12.377 -7.512 1.00 89.12 482 VAL A CA 1
ATOM 3813 C C . VAL A 1 482 ? 7.565 12.381 -6.941 1.00 89.12 482 VAL A C 1
ATOM 3815 O O . VAL A 1 482 ? 7.144 13.364 -6.335 1.00 89.12 482 VAL A O 1
ATOM 3818 N N . ARG A 1 483 ? 6.850 11.259 -7.057 1.00 90.06 483 ARG A N 1
ATOM 3819 C CA . ARG A 1 483 ? 5.492 11.128 -6.523 1.00 90.06 483 ARG A CA 1
ATOM 3820 C C . ARG A 1 483 ? 5.439 11.203 -5.007 1.00 90.06 483 ARG A C 1
ATOM 3822 O O . ARG A 1 483 ? 4.622 11.952 -4.487 1.00 90.06 483 ARG A O 1
ATOM 3829 N N . SER A 1 484 ? 6.304 10.465 -4.312 1.00 84.62 484 SER A N 1
ATOM 3830 C CA . SER A 1 484 ? 6.377 10.473 -2.847 1.00 84.62 484 SER A CA 1
ATOM 3831 C C . SER A 1 484 ? 6.535 11.902 -2.322 1.00 84.62 484 SER A C 1
ATOM 3833 O O . SER A 1 484 ? 5.769 12.348 -1.471 1.00 84.62 484 SER A O 1
ATOM 3835 N N . ILE A 1 485 ? 7.452 12.672 -2.911 1.00 84.62 485 ILE A N 1
ATOM 3836 C CA . ILE A 1 485 ? 7.688 14.068 -2.533 1.00 84.62 485 ILE A CA 1
ATOM 3837 C C . ILE A 1 485 ? 6.518 14.976 -2.944 1.00 84.62 485 ILE A C 1
ATOM 3839 O O . ILE A 1 485 ? 6.097 15.818 -2.156 1.00 84.62 485 ILE A O 1
ATOM 3843 N N . ALA A 1 486 ? 5.959 14.827 -4.145 1.00 84.50 486 ALA A N 1
ATOM 3844 C CA . ALA A 1 486 ? 4.862 15.684 -4.600 1.00 84.50 486 ALA A CA 1
ATOM 3845 C C . ALA A 1 486 ? 3.571 15.461 -3.788 1.00 84.50 486 ALA A C 1
ATOM 3847 O O . ALA A 1 486 ? 2.855 16.410 -3.448 1.00 84.50 486 ALA A O 1
ATOM 3848 N N . GLU A 1 487 ? 3.286 14.207 -3.444 1.00 85.00 487 GLU A N 1
ATOM 3849 C CA . GLU A 1 487 ? 2.046 13.798 -2.791 1.00 85.00 487 GLU A CA 1
ATOM 3850 C C . GLU A 1 487 ? 2.132 13.902 -1.266 1.00 85.00 487 GLU A C 1
ATOM 3852 O O . GLU A 1 487 ? 1.129 14.251 -0.655 1.00 85.00 487 GLU A O 1
ATOM 3857 N N . HIS A 1 488 ? 3.300 13.688 -0.649 1.00 80.00 488 HIS A N 1
ATOM 3858 C CA . HIS A 1 488 ? 3.477 13.749 0.815 1.00 80.00 488 HIS A CA 1
ATOM 3859 C C . HIS A 1 488 ? 4.410 14.865 1.304 1.00 80.00 488 HIS A C 1
ATOM 3861 O O . HIS A 1 488 ? 4.293 15.330 2.440 1.00 80.00 488 HIS A O 1
ATOM 3867 N N . GLY A 1 489 ? 5.340 15.319 0.467 1.00 70.75 489 GLY A N 1
ATOM 3868 C CA . GLY A 1 489 ? 6.423 16.217 0.864 1.00 70.75 489 GLY A CA 1
ATOM 3869 C C . GLY A 1 489 ? 5.961 17.603 1.297 1.00 70.75 489 GLY A C 1
ATOM 3870 O O . GLY A 1 489 ? 5.060 18.205 0.712 1.00 70.75 489 GLY A O 1
ATOM 3871 N N . GLY A 1 490 ? 6.596 18.131 2.348 1.00 58.50 490 GLY A N 1
ATOM 3872 C CA . GLY A 1 490 ? 6.285 19.451 2.910 1.00 58.50 490 GLY A CA 1
ATOM 3873 C C . GLY A 1 490 ? 5.008 19.496 3.759 1.00 58.50 490 GLY A C 1
ATOM 3874 O O . GLY A 1 490 ? 4.542 20.582 4.089 1.00 58.50 490 GLY A O 1
ATOM 3875 N N . ARG A 1 491 ? 4.425 18.340 4.117 1.00 63.19 491 ARG A N 1
ATOM 3876 C CA . ARG A 1 491 ? 3.278 18.246 5.044 1.00 63.19 491 ARG A CA 1
ATOM 3877 C C . ARG A 1 491 ? 3.613 17.544 6.365 1.00 63.19 491 ARG A C 1
ATOM 3879 O O . ARG A 1 491 ? 2.722 17.000 7.010 1.00 63.19 491 ARG A O 1
ATOM 3886 N N . LEU A 1 492 ? 4.882 17.572 6.769 1.00 55.19 492 LEU A N 1
ATOM 3887 C CA . LEU A 1 492 ? 5.383 16.892 7.972 1.00 55.19 492 LEU A CA 1
ATOM 3888 C C . LEU A 1 492 ? 4.788 17.472 9.269 1.00 55.19 492 LEU A C 1
ATOM 3890 O O . LEU A 1 492 ? 4.624 16.741 10.236 1.00 55.19 492 LEU A O 1
ATOM 3894 N N . ASP A 1 493 ? 4.338 18.731 9.227 1.00 49.59 493 ASP A N 1
ATOM 3895 C CA . ASP A 1 493 ? 3.759 19.453 10.370 1.00 49.59 493 ASP A CA 1
ATOM 3896 C C . ASP A 1 493 ? 2.373 20.051 10.068 1.00 49.59 493 ASP A C 1
ATOM 3898 O O . ASP A 1 493 ? 1.802 20.779 10.878 1.00 49.59 493 ASP A O 1
ATOM 3902 N N . HIS A 1 494 ? 1.818 19.773 8.881 1.00 47.97 494 HIS A N 1
ATOM 3903 C CA . HIS A 1 494 ? 0.558 20.367 8.444 1.00 47.97 494 HIS A CA 1
ATOM 3904 C C . HIS A 1 494 ? -0.598 19.519 8.932 1.00 47.97 494 HIS A C 1
ATOM 3906 O O . HIS A 1 494 ? -0.679 18.361 8.541 1.00 47.97 494 HIS A O 1
ATOM 3912 N N . PRO A 1 495 ? -1.528 20.045 9.725 1.00 41.94 495 PRO A N 1
ATOM 3913 C CA . PRO A 1 495 ? -2.280 19.117 10.523 1.00 41.94 495 PRO A CA 1
ATOM 3914 C C . PRO A 1 495 ? -3.713 18.888 10.019 1.00 41.94 495 PRO A C 1
ATOM 3916 O O . PRO A 1 495 ? -4.711 19.197 10.668 1.00 41.94 495 PRO A O 1
ATOM 3919 N N . ASN A 1 496 ? -3.804 18.290 8.832 1.00 46.09 496 ASN A N 1
ATOM 3920 C CA . ASN A 1 496 ? -5.068 17.836 8.251 1.00 46.09 496 ASN A CA 1
ATOM 3921 C C . ASN A 1 496 ? -5.118 16.303 8.161 1.00 46.09 496 ASN A C 1
ATOM 3923 O O . ASN A 1 496 ? -4.107 15.615 8.188 1.00 46.09 496 ASN A O 1
ATOM 3927 N N . ALA A 1 497 ? -6.332 15.754 8.075 1.00 52.31 497 ALA A N 1
ATOM 3928 C CA . ALA A 1 497 ? -6.637 14.334 8.290 1.00 52.31 497 ALA A CA 1
ATOM 3929 C C . ALA A 1 497 ? -5.916 13.319 7.378 1.00 52.31 497 ALA A C 1
ATOM 3931 O O . ALA A 1 497 ? -5.854 12.138 7.726 1.00 52.31 497 ALA A O 1
ATOM 3932 N N . SER A 1 498 ? -5.345 13.753 6.258 1.00 55.62 498 SER A N 1
ATOM 3933 C CA . SER A 1 498 ? -4.270 13.022 5.602 1.00 55.62 498 SER A CA 1
ATOM 3934 C C . SER A 1 498 ? -3.247 14.038 5.108 1.00 55.62 498 SER A C 1
ATOM 3936 O O . SER A 1 498 ? -3.565 14.960 4.357 1.00 55.62 498 SER A O 1
ATOM 3938 N N . ASN A 1 499 ? -2.005 13.900 5.564 1.00 70.00 499 ASN A N 1
ATOM 3939 C CA . ASN A 1 499 ? -0.877 14.756 5.187 1.00 70.00 499 ASN A CA 1
ATOM 3940 C C . ASN A 1 499 ? -0.400 14.456 3.750 1.00 70.00 499 ASN A C 1
ATOM 3942 O O . ASN A 1 499 ? 0.774 14.608 3.438 1.00 70.00 499 ASN A O 1
ATOM 3946 N N . ALA A 1 500 ? -1.326 14.029 2.893 1.00 78.38 500 ALA A N 1
ATOM 3947 C CA . ALA A 1 500 ? -1.143 13.730 1.489 1.00 78.38 500 ALA A CA 1
ATOM 3948 C C . ALA A 1 500 ? -1.880 14.774 0.629 1.00 78.38 500 ALA A C 1
ATOM 3950 O O . ALA A 1 500 ? -2.746 15.510 1.112 1.00 78.38 500 ALA A O 1
ATOM 3951 N N . ARG A 1 501 ? -1.553 14.846 -0.658 1.00 82.81 501 ARG A N 1
ATOM 3952 C CA . ARG A 1 501 ? -2.185 15.737 -1.637 1.00 82.81 501 ARG A CA 1
ATOM 3953 C C . ARG A 1 501 ? -2.867 14.948 -2.742 1.00 82.81 501 ARG A C 1
ATOM 3955 O O . ARG A 1 501 ? -2.499 13.813 -3.041 1.00 82.81 501 ARG A O 1
ATOM 3962 N N . SER A 1 502 ? -3.834 15.601 -3.372 1.00 88.31 502 SER A N 1
ATOM 3963 C CA . SER A 1 502 ? -4.385 15.170 -4.652 1.00 88.31 502 SER A CA 1
ATOM 3964 C C . SER A 1 502 ? -3.878 16.109 -5.726 1.00 88.31 502 SER A C 1
ATOM 3966 O O . SER A 1 502 ? -4.005 17.327 -5.599 1.00 88.31 502 SER A O 1
ATOM 3968 N N . ILE A 1 503 ? -3.308 15.539 -6.778 1.00 88.31 503 ILE A N 1
ATOM 3969 C CA . ILE A 1 503 ? -2.693 16.301 -7.863 1.00 88.31 503 ILE A CA 1
ATOM 3970 C C . ILE A 1 503 ? -3.607 16.225 -9.081 1.00 88.31 503 ILE A C 1
ATOM 3972 O O . ILE A 1 503 ? -4.066 15.139 -9.438 1.00 88.31 503 ILE A O 1
ATOM 3976 N N . ASP A 1 504 ? -3.908 17.354 -9.715 1.00 86.44 504 ASP A N 1
ATOM 3977 C CA . ASP A 1 504 ? -4.553 17.366 -11.028 1.00 86.44 504 ASP A CA 1
ATOM 3978 C C . ASP A 1 504 ? -3.515 17.213 -12.128 1.00 86.44 504 ASP A C 1
ATOM 3980 O O . ASP A 1 504 ? -2.540 17.950 -12.178 1.00 86.44 504 ASP A O 1
ATOM 3984 N N . VAL A 1 505 ? -3.743 16.234 -13.001 1.00 88.31 505 VAL A N 1
ATOM 3985 C CA . VAL A 1 505 ? -2.780 15.798 -14.013 1.00 88.31 505 VAL A CA 1
ATOM 3986 C C . VAL A 1 505 ? -3.407 15.818 -15.401 1.00 88.31 505 VAL A C 1
ATOM 3988 O O . VAL A 1 505 ? -4.557 15.386 -15.580 1.00 88.31 505 VAL A O 1
ATOM 3991 N N . GLY A 1 506 ? -2.627 16.281 -16.379 1.00 87.88 506 GLY A N 1
ATOM 3992 C CA . GLY A 1 506 ? -2.963 16.196 -17.803 1.00 87.88 506 GLY A CA 1
ATOM 3993 C C . GLY A 1 506 ? -2.890 14.763 -18.346 1.00 87.88 506 GLY A C 1
ATOM 3994 O O . GLY A 1 506 ? -2.594 13.819 -17.615 1.00 87.88 506 GLY A O 1
ATOM 3995 N N . ILE A 1 507 ? -3.143 14.575 -19.646 1.00 88.25 507 ILE A N 1
ATOM 3996 C CA . ILE A 1 507 ? -3.129 13.242 -20.285 1.00 88.25 507 ILE A CA 1
ATOM 3997 C C . ILE A 1 507 ? -1.732 12.607 -20.213 1.00 88.25 507 ILE A C 1
ATOM 3999 O O . ILE A 1 507 ? -1.600 11.443 -19.836 1.00 88.25 507 ILE A O 1
ATOM 4003 N N . ILE A 1 508 ? -0.692 13.391 -20.507 1.00 89.31 508 ILE A N 1
ATOM 4004 C CA . ILE A 1 508 ? 0.701 12.924 -20.507 1.00 89.31 508 ILE A CA 1
ATOM 4005 C C . ILE A 1 508 ? 1.135 12.540 -19.089 1.00 89.31 508 ILE A C 1
ATOM 4007 O O . ILE A 1 508 ? 1.582 11.420 -18.858 1.00 89.31 508 ILE A O 1
ATOM 4011 N N . GLU A 1 509 ? 0.936 13.425 -18.112 1.00 89.50 509 GLU A N 1
ATOM 4012 C CA . GLU A 1 509 ? 1.270 13.155 -16.708 1.00 89.50 509 GLU A CA 1
ATOM 4013 C C . GLU A 1 509 ? 0.466 11.984 -16.129 1.00 89.50 509 GLU A C 1
ATOM 4015 O O . GLU A 1 509 ? 0.982 11.214 -15.322 1.00 89.50 509 GLU A O 1
ATOM 4020 N N . ARG A 1 510 ? -0.789 11.806 -16.560 1.00 91.00 510 ARG A N 1
ATOM 4021 C CA . ARG A 1 510 ? -1.616 10.655 -16.180 1.00 91.00 510 ARG A CA 1
ATOM 4022 C C . ARG A 1 510 ? -1.023 9.345 -16.669 1.00 91.00 510 ARG A C 1
ATOM 4024 O O . ARG A 1 510 ? -1.053 8.360 -15.936 1.00 91.00 510 ARG A O 1
ATOM 4031 N N . PHE A 1 511 ? -0.501 9.325 -17.891 1.00 90.75 511 PHE A N 1
ATOM 4032 C CA . PHE A 1 511 ? 0.167 8.145 -18.412 1.00 90.75 511 PHE A CA 1
ATOM 4033 C C . PHE A 1 511 ? 1.508 7.920 -17.711 1.00 90.75 511 PHE A C 1
ATOM 4035 O O . PHE A 1 511 ? 1.744 6.820 -17.220 1.00 90.75 511 PHE A O 1
ATOM 4042 N N . LEU A 1 512 ? 2.349 8.951 -17.615 1.00 90.31 512 LEU A N 1
ATOM 4043 C CA . LEU A 1 512 ? 3.698 8.818 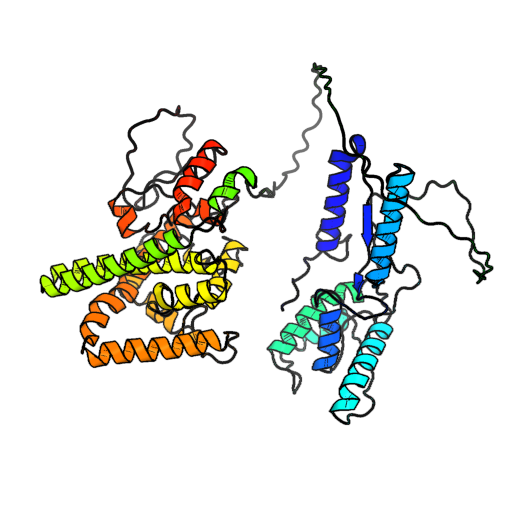-17.078 1.00 90.31 512 LEU A CA 1
ATOM 4044 C C . LEU A 1 512 ? 3.688 8.563 -15.564 1.00 90.31 512 LEU A C 1
ATOM 4046 O O . LEU A 1 512 ? 4.154 7.514 -15.129 1.00 90.31 512 LEU A O 1
ATOM 4050 N N . TRP A 1 513 ? 3.122 9.475 -14.767 1.00 89.12 513 TRP A N 1
ATOM 4051 C CA . TRP A 1 513 ? 3.280 9.518 -13.302 1.00 89.12 513 TRP A CA 1
ATOM 4052 C C . TRP A 1 513 ? 2.034 9.167 -12.496 1.00 89.12 513 TRP A C 1
ATOM 4054 O O . TRP A 1 513 ? 2.142 8.895 -11.304 1.00 89.12 513 TRP A O 1
ATOM 4064 N N . ALA A 1 514 ? 0.847 9.162 -13.095 1.00 92.38 514 ALA A N 1
ATOM 4065 C CA . ALA A 1 514 ? -0.394 8.919 -12.359 1.00 92.38 514 ALA A CA 1
ATOM 4066 C C . ALA A 1 514 ? -1.285 7.814 -12.954 1.00 92.38 514 ALA A C 1
ATOM 4068 O O . ALA A 1 514 ? -2.497 8.023 -13.125 1.00 92.38 514 ALA A O 1
ATOM 4069 N N . PRO A 1 515 ? -0.736 6.614 -13.234 1.00 93.94 515 PRO A N 1
ATOM 4070 C CA . PRO A 1 515 ? -1.547 5.494 -13.673 1.00 93.94 515 PRO A CA 1
ATOM 4071 C C . PRO A 1 515 ? -2.563 5.101 -12.595 1.00 93.94 515 PRO A C 1
ATOM 4073 O O . PRO A 1 515 ? -2.336 5.266 -11.396 1.00 93.94 515 PRO A O 1
ATOM 4076 N N . CYS A 1 516 ? -3.703 4.562 -13.029 1.00 93.62 516 CYS A N 1
ATOM 4077 C CA . CYS A 1 516 ? -4.759 4.060 -12.143 1.00 93.62 516 CYS A CA 1
ATOM 4078 C C . CYS A 1 516 ? -5.217 5.079 -11.076 1.00 93.62 516 CYS A C 1
ATOM 4080 O O . CYS A 1 516 ? -5.577 4.700 -9.970 1.00 93.62 516 CYS A O 1
ATOM 4082 N N . HIS A 1 517 ? -5.211 6.375 -11.406 1.00 92.88 517 HIS A N 1
ATOM 4083 C CA . HIS A 1 517 ? -5.678 7.459 -10.532 1.00 92.88 517 HIS A CA 1
ATOM 4084 C C . HIS A 1 517 ? -4.951 7.578 -9.184 1.00 92.88 517 HIS A C 1
ATOM 4086 O O . HIS A 1 517 ? -5.486 8.179 -8.253 1.00 92.88 517 HIS A O 1
ATOM 4092 N N . ILE A 1 518 ? -3.723 7.063 -9.068 1.00 91.31 518 ILE A N 1
ATOM 4093 C CA . ILE A 1 518 ? -2.957 7.138 -7.815 1.00 91.31 518 ILE A CA 1
ATOM 4094 C C . ILE A 1 518 ? -2.642 8.583 -7.380 1.00 91.31 518 ILE A C 1
ATOM 4096 O O . ILE A 1 518 ? -2.435 8.844 -6.201 1.00 91.31 518 ILE A O 1
ATOM 4100 N N . ASN A 1 519 ? -2.712 9.549 -8.304 1.00 92.12 519 ASN A N 1
ATOM 4101 C CA . ASN A 1 519 ? -2.650 10.984 -8.005 1.00 92.12 519 ASN A CA 1
ATOM 4102 C C . ASN A 1 519 ? -3.771 11.476 -7.070 1.00 92.12 519 ASN A C 1
ATOM 4104 O O . ASN A 1 519 ? -3.714 12.609 -6.598 1.00 92.12 519 ASN A O 1
ATOM 4108 N N . ARG A 1 520 ? -4.806 10.664 -6.822 1.00 92.62 520 ARG A N 1
ATOM 4109 C CA . ARG A 1 520 ? -5.861 10.889 -5.823 1.00 92.62 520 ARG A CA 1
ATOM 4110 C C . ARG A 1 520 ? -5.461 10.295 -4.461 1.00 92.62 520 ARG A C 1
ATOM 4112 O O . ARG A 1 520 ? -6.173 9.484 -3.867 1.00 92.62 520 ARG A O 1
ATOM 4119 N N . HIS A 1 521 ? -4.257 10.645 -4.004 1.00 90.44 521 HIS A N 1
ATOM 4120 C CA . HIS A 1 521 ? -3.618 10.010 -2.850 1.00 90.44 521 HIS A CA 1
ATOM 4121 C C . HIS A 1 521 ? -4.261 10.441 -1.524 1.00 90.44 521 HIS A C 1
ATOM 4123 O O . HIS A 1 521 ? -4.449 9.621 -0.624 1.00 90.44 521 HIS A O 1
ATOM 4129 N N . TRP A 1 522 ? -4.669 11.709 -1.408 1.00 88.38 522 TRP A N 1
ATOM 4130 C CA . TRP A 1 522 ? -5.408 12.186 -0.235 1.00 88.38 522 TRP A CA 1
ATOM 4131 C C . TRP A 1 522 ? -6.727 11.425 -0.052 1.00 88.38 522 TRP A C 1
ATOM 4133 O O . TRP A 1 522 ? -7.024 10.990 1.064 1.00 88.38 522 TRP A O 1
ATOM 4143 N N . GLU A 1 523 ? -7.476 11.200 -1.138 1.00 90.50 523 GLU A N 1
ATOM 4144 C CA . GLU A 1 523 ? -8.718 10.424 -1.130 1.00 90.50 523 GLU A CA 1
ATOM 4145 C C . GLU A 1 523 ? -8.460 8.979 -0.710 1.00 90.50 523 GLU A C 1
ATOM 4147 O O . GLU A 1 523 ? -9.209 8.434 0.101 1.00 90.50 523 GLU A O 1
ATOM 4152 N N . HIS A 1 524 ? -7.377 8.376 -1.207 1.00 92.25 524 HIS A N 1
ATOM 4153 C CA . HIS A 1 524 ? -6.972 7.035 -0.805 1.00 92.25 524 HIS A CA 1
ATOM 4154 C C . HIS A 1 524 ? -6.666 6.950 0.700 1.00 92.25 524 HIS A C 1
ATOM 4156 O O . HIS A 1 524 ? -7.164 6.055 1.378 1.00 92.25 524 HIS A O 1
ATOM 4162 N N . HIS A 1 525 ? -5.909 7.892 1.272 1.00 87.75 525 HIS A N 1
ATOM 4163 C CA . HIS A 1 525 ? -5.648 7.889 2.717 1.00 87.75 525 HIS A CA 1
ATOM 4164 C C . HIS A 1 525 ? -6.900 8.107 3.560 1.00 87.75 525 HIS A C 1
ATOM 4166 O O . HIS A 1 525 ? -6.997 7.556 4.660 1.00 87.75 525 HIS A O 1
ATOM 4172 N N . LEU A 1 526 ? -7.847 8.899 3.057 1.00 86.69 526 LEU A N 1
ATOM 4173 C CA . LEU A 1 526 ? -9.112 9.141 3.733 1.00 86.69 526 LEU A CA 1
ATOM 4174 C C . LEU A 1 526 ? -10.036 7.918 3.669 1.00 86.69 526 LEU A C 1
ATOM 4176 O O . LEU A 1 526 ? -10.703 7.593 4.649 1.00 86.69 526 LEU A O 1
ATOM 4180 N N . CYS A 1 527 ? -10.085 7.242 2.521 1.00 89.94 527 CYS A N 1
ATOM 4181 C CA . CYS A 1 527 ? -10.989 6.132 2.229 1.00 89.94 527 CYS A CA 1
ATOM 4182 C C . CYS A 1 527 ? -10.240 4.965 1.552 1.00 89.94 527 CYS A C 1
ATOM 4184 O O . CYS A 1 527 ? -10.532 4.635 0.400 1.00 89.94 527 CYS A O 1
ATOM 4186 N N . PRO A 1 528 ? -9.327 4.270 2.261 1.00 90.88 528 PRO A N 1
ATOM 4187 C CA . PRO A 1 528 ? -8.458 3.248 1.662 1.00 90.88 528 PRO A CA 1
ATOM 4188 C C . PRO A 1 528 ? -9.204 1.993 1.202 1.00 90.88 528 PRO A C 1
ATOM 4190 O O . PRO A 1 528 ? -8.641 1.159 0.510 1.00 90.88 528 PRO A O 1
ATOM 4193 N N . ALA A 1 529 ? -10.475 1.849 1.579 1.00 91.50 529 ALA A N 1
ATOM 4194 C CA . ALA A 1 529 ? -11.347 0.772 1.125 1.00 91.50 529 ALA A CA 1
ATOM 4195 C C . ALA A 1 529 ? -11.993 1.039 -0.250 1.00 91.50 529 ALA A C 1
ATOM 4197 O O . ALA A 1 529 ? -12.710 0.176 -0.757 1.00 91.50 529 ALA A O 1
ATOM 4198 N N . VAL A 1 530 ? -11.799 2.227 -0.835 1.00 94.31 530 VAL A N 1
ATOM 4199 C CA . VAL A 1 530 ? -12.284 2.557 -2.179 1.00 94.31 530 VAL A CA 1
ATOM 4200 C C . VAL A 1 530 ? -11.217 2.153 -3.204 1.00 94.31 530 VAL A C 1
ATOM 4202 O O . VAL A 1 530 ? -10.104 2.673 -3.140 1.00 94.31 530 VAL A O 1
ATOM 4205 N N . PRO A 1 531 ? -11.530 1.252 -4.154 1.00 94.12 531 PRO A N 1
ATOM 4206 C CA . PRO A 1 531 ? -10.584 0.840 -5.191 1.00 94.12 531 PRO A CA 1
ATOM 4207 C C . PRO A 1 531 ? -10.156 1.992 -6.101 1.00 94.12 531 PRO A C 1
ATOM 4209 O O . PRO A 1 531 ? -10.943 2.905 -6.371 1.00 94.12 531 PRO A O 1
ATOM 4212 N N . THR A 1 532 ? -8.951 1.895 -6.661 1.00 93.56 532 THR A N 1
ATOM 4213 C CA . THR A 1 532 ? -8.355 2.891 -7.572 1.00 93.56 532 THR A CA 1
ATOM 4214 C C . THR A 1 532 ? -9.275 3.335 -8.709 1.00 93.56 532 THR A C 1
ATOM 4216 O O . THR A 1 532 ? -9.371 4.528 -9.001 1.00 93.56 532 THR A O 1
ATOM 4219 N N . TYR A 1 533 ? -10.027 2.411 -9.319 1.00 93.88 533 TYR A N 1
ATOM 4220 C CA . TYR A 1 533 ? -10.967 2.725 -10.406 1.00 93.88 533 TYR A CA 1
ATOM 4221 C C . TYR A 1 533 ? -12.159 3.605 -9.988 1.00 93.88 533 TYR A C 1
ATOM 4223 O O . TYR A 1 533 ? -12.871 4.110 -10.855 1.00 93.88 533 TYR A O 1
ATOM 4231 N N . ASN A 1 534 ? -12.407 3.774 -8.687 1.00 95.62 534 ASN A N 1
ATOM 4232 C CA . ASN A 1 534 ? -13.458 4.633 -8.142 1.00 95.62 534 ASN A CA 1
ATOM 4233 C C . ASN A 1 534 ? -12.903 5.922 -7.508 1.00 95.62 534 ASN A C 1
ATOM 4235 O O . ASN A 1 534 ? -13.698 6.770 -7.102 1.00 95.62 534 ASN A O 1
ATOM 4239 N N . LEU A 1 535 ? -11.577 6.107 -7.427 1.00 93.44 535 LEU A N 1
ATOM 4240 C CA . LEU A 1 535 ? -10.985 7.265 -6.745 1.00 93.44 535 LEU A CA 1
ATOM 4241 C C . LEU A 1 535 ? -11.344 8.598 -7.407 1.00 93.44 535 LEU A C 1
ATOM 4243 O O . LEU A 1 535 ? -11.584 9.570 -6.707 1.00 93.44 535 LEU A O 1
ATOM 4247 N N . SER A 1 536 ? -11.450 8.658 -8.735 1.00 91.56 536 SER A N 1
ATOM 4248 C CA . SER A 1 536 ? -11.875 9.877 -9.441 1.00 91.56 536 SER A CA 1
ATOM 4249 C C . SER A 1 536 ? -13.315 10.283 -9.107 1.00 91.56 536 SER A C 1
ATOM 4251 O O . SER A 1 536 ? -13.597 11.464 -8.904 1.00 91.56 536 SER A O 1
ATOM 4253 N N . LEU A 1 537 ? -14.218 9.306 -8.999 1.00 93.44 537 LEU A N 1
ATOM 4254 C CA . LEU A 1 537 ? -15.604 9.530 -8.587 1.00 93.44 537 LEU A CA 1
ATOM 4255 C C . LEU A 1 537 ? -15.684 9.926 -7.108 1.00 93.44 537 LEU A C 1
ATOM 4257 O O . LEU A 1 537 ? -16.461 10.809 -6.744 1.00 93.44 537 LEU A O 1
ATOM 4261 N N . LEU A 1 538 ? -14.840 9.320 -6.269 1.00 92.69 538 LEU A N 1
ATOM 4262 C CA . LEU A 1 538 ? -14.685 9.711 -4.873 1.00 92.69 538 LEU A CA 1
ATOM 4263 C C . LEU A 1 538 ? -14.195 11.160 -4.755 1.00 92.69 538 LEU A C 1
ATOM 4265 O O . LEU A 1 538 ? -14.770 11.907 -3.973 1.00 92.69 538 LEU A O 1
ATOM 4269 N N . THR A 1 539 ? -13.211 11.584 -5.556 1.00 91.69 539 THR A N 1
ATOM 4270 C CA . THR A 1 539 ? -12.752 12.981 -5.610 1.00 91.69 539 THR A CA 1
ATOM 4271 C C . THR A 1 539 ? -13.912 13.927 -5.898 1.00 91.69 539 THR A C 1
ATOM 4273 O O . THR A 1 539 ? -14.120 14.877 -5.150 1.00 91.69 539 THR A O 1
ATOM 4276 N N . ALA A 1 540 ? -14.689 13.666 -6.956 1.00 90.88 540 ALA A N 1
ATOM 4277 C CA . ALA A 1 540 ? -15.807 14.528 -7.340 1.00 90.88 540 ALA A CA 1
ATOM 4278 C C . ALA A 1 540 ? -16.847 14.650 -6.215 1.00 90.88 540 ALA A C 1
ATOM 4280 O O . ALA A 1 540 ? -17.317 15.743 -5.910 1.00 90.88 540 ALA A O 1
ATOM 4281 N N . ARG A 1 541 ? -17.152 13.532 -5.548 1.00 91.75 541 ARG A N 1
ATOM 4282 C CA . ARG A 1 541 ? -18.110 13.498 -4.444 1.00 91.75 541 ARG A CA 1
ATOM 4283 C C . ARG A 1 541 ? -17.572 14.181 -3.186 1.00 91.75 541 ARG A C 1
ATOM 4285 O O . ARG A 1 541 ? -18.267 14.974 -2.567 1.00 91.75 541 ARG A O 1
ATOM 4292 N N . LEU A 1 542 ? -16.325 13.929 -2.803 1.00 88.94 542 LEU A N 1
ATOM 4293 C CA . LEU A 1 542 ? -15.721 14.599 -1.649 1.00 88.94 542 LEU A CA 1
ATOM 4294 C C . LEU A 1 542 ? -15.584 16.104 -1.881 1.00 88.94 542 LEU A C 1
ATOM 4296 O O . LEU A 1 542 ? -15.796 16.865 -0.945 1.00 88.94 542 LEU A O 1
ATOM 4300 N N . ALA A 1 543 ? -15.305 16.541 -3.110 1.00 87.75 543 ALA A N 1
ATOM 4301 C CA . ALA A 1 543 ? -15.259 17.958 -3.447 1.00 87.75 543 ALA A CA 1
ATOM 4302 C C . ALA A 1 543 ? -16.621 18.650 -3.258 1.00 87.75 543 ALA A C 1
ATOM 4304 O O . ALA A 1 543 ? -16.656 19.778 -2.771 1.00 87.75 543 ALA A O 1
ATOM 4305 N N . SER A 1 544 ? -17.736 17.977 -3.579 1.00 86.81 544 SER A N 1
ATOM 4306 C CA . SER A 1 544 ? -19.078 18.546 -3.390 1.00 86.81 544 SER A CA 1
ATOM 4307 C C . SER A 1 544 ? -19.491 18.629 -1.919 1.00 86.81 544 SER A C 1
ATOM 4309 O O . SER A 1 544 ? -20.117 19.603 -1.516 1.00 86.81 544 SER A O 1
ATOM 4311 N N . PHE A 1 545 ? -19.144 17.624 -1.106 1.00 83.62 545 PHE A N 1
ATOM 4312 C CA . PHE A 1 545 ? -19.472 17.612 0.328 1.00 83.62 545 PHE A CA 1
ATOM 4313 C C . PHE A 1 545 ? -18.493 18.435 1.180 1.00 83.62 545 PHE A C 1
ATOM 4315 O O . PHE A 1 545 ? -18.876 18.945 2.230 1.00 83.62 545 PHE A O 1
ATOM 4322 N N . PHE A 1 546 ? -17.241 18.579 0.736 1.00 83.38 546 PHE A N 1
ATOM 4323 C CA . PHE A 1 546 ? -16.172 19.258 1.470 1.00 83.38 546 PHE A CA 1
ATOM 4324 C C . PHE A 1 546 ? -15.394 20.230 0.558 1.00 83.38 546 PHE A C 1
ATOM 4326 O O . PHE A 1 546 ? -14.274 19.918 0.137 1.00 83.38 546 PHE A O 1
ATOM 4333 N N . PRO A 1 547 ? -15.927 21.441 0.293 1.00 79.38 547 PRO A N 1
ATOM 4334 C CA . PRO A 1 547 ? -15.316 22.423 -0.619 1.00 79.38 547 PRO A CA 1
ATOM 4335 C C . PRO A 1 547 ? -13.925 22.934 -0.203 1.00 79.38 547 PRO A C 1
ATOM 4337 O O . PRO A 1 547 ? -13.197 23.492 -1.017 1.00 79.38 547 PRO A O 1
ATOM 4340 N N . GLN A 1 548 ? -13.543 22.743 1.063 1.00 77.69 548 GLN A N 1
ATOM 4341 C CA . GLN A 1 548 ? -12.235 23.131 1.613 1.00 77.69 548 GLN A CA 1
ATOM 4342 C C . GLN A 1 548 ? -11.241 21.955 1.691 1.00 77.69 548 GLN A C 1
ATOM 4344 O O . GLN A 1 548 ? -10.168 22.070 2.276 1.00 77.69 548 GLN A O 1
ATOM 4349 N N . SER A 1 549 ? -11.604 20.783 1.161 1.00 77.94 549 SER A N 1
ATOM 4350 C CA . SER A 1 549 ? -10.752 19.589 1.191 1.00 77.94 549 SER A CA 1
ATOM 4351 C C . SER A 1 549 ? -9.739 19.563 0.045 1.00 77.94 549 SER A C 1
ATOM 4353 O O . SER A 1 549 ? -9.944 20.209 -0.981 1.00 77.94 549 SER A O 1
ATOM 4355 N N . SER A 1 550 ? -8.694 18.732 0.152 1.00 76.56 550 SER A N 1
ATOM 4356 C CA . SER A 1 550 ? -7.752 18.499 -0.958 1.00 76.56 550 SER A CA 1
ATOM 4357 C C . SER A 1 550 ? -8.427 17.925 -2.208 1.00 76.56 550 SER A C 1
ATOM 4359 O O . SER A 1 550 ? -7.882 18.060 -3.295 1.00 76.56 550 SER A O 1
ATOM 4361 N N . ALA A 1 551 ? -9.609 17.306 -2.084 1.00 76.00 551 ALA A N 1
ATOM 4362 C CA . ALA A 1 551 ? -10.389 16.874 -3.241 1.00 76.00 551 ALA A CA 1
ATOM 4363 C C . ALA A 1 551 ? -10.976 18.061 -4.025 1.00 76.00 551 ALA A C 1
ATOM 4365 O O . ALA A 1 551 ? -11.108 17.965 -5.246 1.00 76.00 551 ALA A O 1
ATOM 4366 N N . ALA A 1 552 ? -11.299 19.172 -3.351 1.00 71.69 552 ALA A N 1
ATOM 4367 C CA . ALA A 1 552 ? -11.778 20.413 -3.964 1.00 71.69 552 ALA A CA 1
ATOM 4368 C C . ALA A 1 552 ? -10.626 21.360 -4.353 1.00 71.69 552 ALA A C 1
ATOM 4370 O O . ALA A 1 552 ? -10.646 21.941 -5.434 1.00 71.69 552 ALA A O 1
ATOM 4371 N N . GLN A 1 553 ? -9.596 21.466 -3.510 1.00 78.94 553 GLN A N 1
ATOM 4372 C CA . GLN A 1 553 ? -8.428 22.335 -3.691 1.00 78.94 553 GLN A CA 1
ATOM 4373 C C . GLN A 1 553 ? -7.201 21.515 -4.090 1.00 78.94 553 GLN A C 1
ATOM 4375 O O . GLN A 1 553 ? -6.277 21.289 -3.305 1.00 78.94 553 GLN A O 1
ATOM 4380 N N . ARG A 1 554 ? -7.225 21.011 -5.321 1.00 77.38 554 ARG A N 1
ATOM 4381 C CA . ARG A 1 554 ? -6.186 20.115 -5.833 1.00 77.38 554 ARG A CA 1
ATOM 4382 C C . ARG A 1 554 ? -4.945 20.900 -6.237 1.00 77.38 554 ARG A C 1
ATOM 4384 O O . ARG A 1 554 ? -5.041 21.984 -6.808 1.00 77.38 554 ARG A O 1
ATOM 4391 N N . THR A 1 555 ? -3.772 20.340 -5.958 1.00 76.19 555 THR A N 1
ATOM 4392 C CA . THR A 1 555 ? -2.507 20.924 -6.419 1.00 76.19 555 THR A CA 1
ATOM 4393 C C . THR A 1 555 ? -2.314 20.664 -7.908 1.00 76.19 555 THR A C 1
ATOM 4395 O O . THR A 1 555 ? -2.692 19.605 -8.412 1.00 76.19 555 THR A O 1
ATOM 4398 N N . GLN A 1 556 ? -1.738 21.628 -8.623 1.00 74.56 556 GLN A N 1
ATOM 4399 C CA . GLN A 1 556 ? -1.556 21.536 -10.071 1.00 74.56 556 GLN A CA 1
ATOM 4400 C C . GLN A 1 556 ? -0.323 20.713 -10.436 1.00 74.56 556 GLN A C 1
ATOM 4402 O O . GLN A 1 556 ? 0.769 21.082 -10.016 1.00 74.56 556 GLN A O 1
ATOM 4407 N N . GLY A 1 557 ? -0.515 19.689 -11.275 1.00 66.38 557 GLY A N 1
ATOM 4408 C CA . GLY A 1 557 ? 0.520 18.977 -12.028 1.00 66.38 557 GLY A CA 1
ATOM 4409 C C . GLY A 1 557 ? 1.621 18.317 -11.201 1.00 66.38 557 GLY A C 1
ATOM 4410 O O . GLY A 1 557 ? 1.799 18.572 -10.014 1.00 66.38 557 GLY A O 1
ATOM 4411 N N . TYR A 1 558 ? 2.411 17.467 -11.851 1.00 73.25 558 TYR A N 1
ATOM 4412 C CA . TYR A 1 558 ? 3.767 17.206 -11.358 1.00 73.25 558 TYR A CA 1
ATOM 4413 C C . TYR A 1 558 ? 4.752 18.185 -12.016 1.00 73.25 558 TYR A C 1
ATOM 4415 O O . TYR A 1 558 ? 5.704 18.616 -11.380 1.00 73.25 558 TYR A O 1
ATOM 4423 N N . PHE A 1 559 ? 4.511 18.568 -13.272 1.00 67.38 559 PHE A N 1
ATOM 4424 C CA . PHE A 1 559 ? 5.400 19.411 -14.077 1.00 67.38 559 PHE A CA 1
ATOM 4425 C C . PHE A 1 559 ? 4.637 20.485 -14.862 1.00 67.38 559 PHE A C 1
ATOM 4427 O O . PHE A 1 559 ? 5.159 21.582 -15.046 1.00 67.38 559 PHE A O 1
ATOM 4434 N N . PHE A 1 560 ? 3.405 20.198 -15.298 1.00 52.75 560 PHE A N 1
ATOM 4435 C CA . PHE A 1 560 ? 2.613 21.091 -16.147 1.00 52.75 560 PHE A CA 1
ATOM 4436 C C . PHE A 1 560 ? 1.307 21.488 -15.457 1.00 52.75 560 PHE A C 1
ATOM 4438 O O . PHE A 1 560 ? 0.569 20.638 -14.959 1.00 52.75 560 PHE A O 1
ATOM 4445 N N . SER A 1 561 ? 0.979 22.782 -15.441 1.00 43.41 561 SER A N 1
ATOM 4446 C CA . SER A 1 561 ? -0.316 23.231 -14.933 1.00 43.41 561 SER A CA 1
ATOM 4447 C C . SER A 1 561 ? -1.434 22.775 -15.873 1.00 43.41 561 SER A C 1
ATOM 4449 O O . SER A 1 561 ? -1.491 23.148 -17.045 1.00 43.41 561 SER A O 1
ATOM 4451 N N . ALA A 1 562 ? -2.359 21.956 -15.370 1.00 40.44 562 ALA A N 1
ATOM 4452 C CA . ALA A 1 562 ? -3.595 21.673 -16.086 1.00 40.44 562 ALA A CA 1
ATOM 4453 C C . ALA A 1 562 ? -4.459 22.949 -16.088 1.00 40.44 562 ALA A C 1
ATOM 4455 O O . ALA A 1 562 ? -5.114 23.262 -15.093 1.00 40.44 562 ALA A O 1
ATOM 4456 N N . ARG A 1 563 ? -4.460 23.709 -17.192 1.00 32.16 563 ARG A N 1
ATOM 4457 C CA . ARG A 1 563 ? -5.469 24.754 -17.427 1.00 32.16 563 ARG A CA 1
ATOM 4458 C C . ARG A 1 563 ? -6.828 24.071 -17.593 1.00 32.16 563 ARG A C 1
ATOM 4460 O O . ARG A 1 563 ? -7.104 23.508 -18.647 1.00 32.16 563 ARG A O 1
ATOM 4467 N N . PHE A 1 564 ? -7.677 24.114 -16.571 1.00 34.09 564 PHE A N 1
ATOM 4468 C CA . PHE A 1 564 ? -9.097 23.821 -16.751 1.00 34.09 564 PHE A CA 1
ATOM 4469 C C . PHE A 1 564 ? -9.807 25.076 -17.261 1.00 34.09 564 PHE A C 1
ATOM 4471 O O . PHE A 1 564 ? -9.840 26.102 -16.584 1.00 34.09 564 PHE A O 1
ATOM 4478 N N . ALA A 1 565 ? -10.375 24.978 -18.461 1.00 30.98 565 ALA A N 1
ATOM 4479 C CA . ALA A 1 565 ? -11.427 25.865 -18.927 1.00 30.98 565 ALA A CA 1
ATOM 4480 C C . ALA A 1 565 ? -12.765 25.392 -18.331 1.00 30.98 565 ALA A C 1
ATOM 4482 O O . ALA A 1 565 ? -13.107 24.217 -18.452 1.00 30.98 565 ALA A O 1
ATOM 4483 N N . GLY A 1 566 ? -13.509 26.309 -17.706 1.00 30.70 566 GLY A N 1
ATOM 4484 C CA . GLY A 1 566 ? -14.923 26.135 -17.356 1.00 30.70 566 GLY A CA 1
ATOM 4485 C C . GLY A 1 566 ? -15.205 25.522 -15.980 1.00 30.70 566 GLY A C 1
ATOM 4486 O O . GLY A 1 566 ? -15.210 24.309 -15.816 1.00 30.70 566 GLY A O 1
ATOM 4487 N N . VAL A 1 567 ? -15.458 26.377 -14.988 1.00 28.05 567 VAL A N 1
ATOM 4488 C CA . VAL A 1 567 ? -16.748 26.600 -14.294 1.00 28.05 567 VAL A CA 1
ATOM 4489 C C . VAL A 1 567 ? -16.428 27.557 -13.139 1.00 28.05 567 VAL A C 1
ATOM 4491 O O . VAL A 1 567 ? -15.573 27.276 -12.302 1.00 28.05 567 VAL A O 1
ATOM 4494 N N . GLY A 1 568 ? -17.062 28.732 -13.153 1.00 31.14 568 GLY A N 1
ATOM 4495 C CA . GLY A 1 568 ? -16.760 29.841 -12.253 1.00 31.14 568 GLY A CA 1
ATOM 4496 C C . GLY A 1 568 ? -16.938 29.488 -10.778 1.00 31.14 568 GLY A C 1
ATOM 4497 O O . GLY A 1 568 ? -18.027 29.127 -10.343 1.00 31.14 568 GLY A O 1
ATOM 4498 N N . VAL A 1 569 ? -15.868 29.661 -10.004 1.00 26.88 569 VAL A N 1
ATOM 4499 C CA . VAL A 1 569 ? -15.929 29.828 -8.552 1.00 26.88 569 VAL A CA 1
ATOM 4500 C C . VAL A 1 569 ? -15.123 31.078 -8.216 1.00 26.88 569 VAL A C 1
ATOM 4502 O O . VAL A 1 569 ? -13.975 31.230 -8.629 1.00 26.88 569 VAL A O 1
ATOM 4505 N N . VAL A 1 570 ? -15.795 31.996 -7.528 1.00 24.95 570 VAL A N 1
ATOM 4506 C CA . VAL A 1 570 ? -15.352 33.338 -7.134 1.00 24.95 570 VAL A CA 1
ATOM 4507 C C . VAL A 1 570 ? -14.009 33.290 -6.383 1.00 24.95 570 VAL A C 1
ATOM 4509 O O . VAL A 1 570 ? -13.864 32.472 -5.471 1.00 24.95 570 VAL A O 1
ATOM 4512 N N . PRO A 1 571 ? -13.035 34.163 -6.703 1.00 25.03 571 PRO A N 1
ATOM 4513 C CA . PRO A 1 571 ? -11.782 34.243 -5.964 1.00 25.03 571 PRO A CA 1
ATOM 4514 C C . PRO A 1 571 ? -12.020 34.962 -4.631 1.00 25.03 571 PRO A C 1
ATOM 4516 O O . PRO A 1 571 ? -12.375 36.138 -4.612 1.00 25.03 571 PRO A O 1
ATOM 4519 N N . GLN A 1 572 ? -11.804 34.281 -3.504 1.00 26.42 572 GLN A N 1
ATOM 4520 C CA . GLN A 1 572 ? -11.658 34.948 -2.209 1.00 26.42 572 GLN A CA 1
ATOM 4521 C C . GLN A 1 572 ? -10.265 34.687 -1.630 1.00 26.42 572 GLN A C 1
ATOM 4523 O O . GLN A 1 572 ? -9.877 33.552 -1.377 1.00 26.42 572 GLN A O 1
ATOM 4528 N N . HIS A 1 573 ? -9.547 35.801 -1.473 1.00 24.22 573 HIS A N 1
ATOM 4529 C CA . HIS A 1 573 ? -8.307 36.045 -0.738 1.00 24.22 573 HIS A CA 1
ATOM 4530 C C . HIS A 1 573 ? -7.143 35.056 -0.900 1.00 24.22 573 HIS A C 1
ATOM 4532 O O . HIS A 1 573 ? -6.995 34.054 -0.203 1.00 24.22 573 HIS A O 1
ATOM 4538 N N . HIS A 1 574 ? -6.223 35.468 -1.772 1.00 27.72 574 HIS A N 1
ATOM 4539 C CA . HIS A 1 574 ? -4.849 35.001 -1.853 1.00 27.72 574 HIS A CA 1
ATOM 4540 C C . HIS A 1 574 ? -4.139 35.047 -0.487 1.00 27.72 574 HIS A C 1
ATOM 4542 O O . HIS A 1 574 ? -3.872 36.119 0.047 1.00 27.72 574 HIS A O 1
ATOM 4548 N N . SER A 1 575 ? -3.743 33.878 0.019 1.00 23.73 575 SER A N 1
ATOM 4549 C CA . SER A 1 575 ? -2.490 33.736 0.767 1.00 23.73 575 SER A CA 1
ATOM 4550 C C . SER A 1 575 ? -1.404 33.317 -0.231 1.00 23.73 575 SER A C 1
ATOM 4552 O O . SER A 1 575 ? -1.525 32.249 -0.842 1.00 23.73 575 SER A O 1
ATOM 4554 N N . PRO A 1 576 ? -0.366 34.133 -0.465 1.00 24.59 576 PRO A N 1
ATOM 4555 C CA . PRO A 1 576 ? 0.599 33.889 -1.526 1.00 24.59 576 PRO A CA 1
ATOM 4556 C C . PRO A 1 576 ? 1.693 32.938 -1.031 1.00 24.59 576 PRO A C 1
ATOM 4558 O O . PRO A 1 576 ? 2.778 33.393 -0.718 1.00 24.59 576 PRO A O 1
ATOM 4561 N N . MET A 1 577 ? 1.435 31.630 -0.901 1.00 27.80 577 MET A N 1
ATOM 4562 C CA . MET A 1 577 ? 2.506 30.686 -0.500 1.00 27.80 577 MET A CA 1
ATOM 4563 C C . MET A 1 577 ? 2.338 29.221 -0.961 1.00 27.80 577 MET A C 1
ATOM 4565 O O . MET A 1 577 ? 3.080 28.358 -0.505 1.00 27.80 577 MET A O 1
ATOM 4569 N N . ALA A 1 578 ? 1.399 28.880 -1.855 1.00 31.83 578 ALA A N 1
ATOM 4570 C CA . ALA A 1 578 ? 1.088 27.460 -2.124 1.00 31.83 578 ALA A CA 1
ATOM 4571 C C . ALA A 1 578 ? 1.102 27.012 -3.601 1.00 31.83 578 ALA A C 1
ATOM 4573 O O . ALA A 1 578 ? 0.673 25.900 -3.897 1.00 31.83 578 ALA A O 1
ATOM 4574 N N . GLY A 1 579 ? 1.598 27.835 -4.533 1.00 30.98 579 GLY A N 1
ATOM 4575 C CA . GLY A 1 579 ? 1.449 27.587 -5.977 1.00 30.98 579 GLY A CA 1
ATOM 4576 C C . GLY A 1 579 ? 2.720 27.400 -6.815 1.00 30.98 579 GLY A C 1
ATOM 4577 O O . GLY A 1 579 ? 2.592 27.280 -8.028 1.00 30.98 579 GLY A O 1
ATOM 4578 N N . ARG A 1 580 ? 3.931 27.399 -6.242 1.00 35.00 580 ARG A N 1
ATOM 4579 C CA . ARG A 1 580 ? 5.188 27.341 -7.022 1.00 35.00 580 ARG A CA 1
ATOM 4580 C C . ARG A 1 580 ? 6.296 26.585 -6.288 1.00 35.00 580 ARG A C 1
ATOM 4582 O O . ARG A 1 580 ? 7.103 27.214 -5.628 1.00 35.00 580 ARG A O 1
ATOM 4589 N N . LEU A 1 581 ? 6.342 25.251 -6.340 1.00 35.91 581 LEU A N 1
ATOM 4590 C CA . LEU A 1 581 ? 7.387 24.508 -5.602 1.00 35.91 581 LEU A CA 1
ATOM 4591 C C . LEU A 1 581 ? 7.888 23.210 -6.264 1.00 35.91 581 LEU A C 1
ATOM 4593 O O . LEU A 1 581 ? 8.360 22.316 -5.571 1.00 35.91 581 LEU A O 1
ATOM 4597 N N . MET A 1 582 ? 7.843 23.088 -7.594 1.00 37.19 582 MET A N 1
ATOM 4598 C CA . MET A 1 582 ? 8.635 22.042 -8.277 1.00 37.19 582 MET A CA 1
ATOM 4599 C C . MET A 1 582 ? 9.874 22.594 -8.995 1.00 37.19 582 MET A C 1
ATOM 4601 O O . MET A 1 582 ? 10.820 21.839 -9.185 1.00 37.19 582 MET A O 1
ATOM 4605 N N . PHE A 1 583 ? 9.934 23.899 -9.311 1.00 35.38 583 PHE A N 1
ATOM 4606 C CA . PHE A 1 583 ? 11.094 24.498 -9.996 1.00 35.38 583 PHE A CA 1
ATOM 4607 C C . PHE A 1 583 ? 11.512 25.916 -9.549 1.00 35.38 583 PHE A C 1
ATOM 4609 O O . PHE A 1 583 ? 12.531 26.398 -10.043 1.00 35.38 583 PHE A O 1
ATOM 4616 N N . GLU A 1 584 ? 10.926 26.514 -8.499 1.00 27.91 584 GLU A N 1
ATOM 4617 C CA . GLU A 1 584 ? 11.432 27.756 -7.838 1.00 27.91 584 GLU A CA 1
ATOM 4618 C C . GLU A 1 584 ? 12.079 27.546 -6.464 1.00 27.91 584 GLU A C 1
ATOM 4620 O O . GLU A 1 584 ? 11.708 26.569 -5.768 1.00 27.91 584 GLU A O 1
#

Foldseek 3Di:
DAAPQFAADPVNQDLTVVVVVVLVVVVVCCVVPVVPDQAAAEAEFQEFEAPPPRDDPDCDGCNLVLVLCLPPVDLAAEFAQQFFGKYDYPVVSVVVVVVQVVCCVVPVHHYYYYHTCVVPTDGPQRVQVVSNVVSVVVVCVPPVDDDDDRHHYHYPVRVVVCVVVPVPDDPPPADPVSVVSSVSVCSVCRSSRYDNDDDDSPPPDDPPPPDDDPDDDDDDDDDDDDDDDDDDDDDDDDDYDDDDDDDDDDDDDDDDDDDDPPPPPCPPPADQPDDDCVLCVVLLDADLVVLVVLLVVLVVQLVVLLCQCVVVVDPVSLVVLLLLNLLSLVSLVQSLLLLLVVRNDPPNVVSQLCNCQRRALLLQFHSPLVSVLVVQCLVQPLHPSNPCVVLLEDDPDPVVVVVVLVCQQVLVVVVVCVVPCHSTGLSVCVDPPHPDDPVSVVSSVVSCCVVVVVCVVVVVPVSCVSNPVNSSRHVNVSLVSLQSHQFQYPLSPPRHNHSGAQEDEDPVCCSRRNDLNCSLVVLCSSCVSRGSVCSLVSLVSCCVVPVPDSSNVHAAYSPDGDDDDDDDDDDDDDPPDRHDPPPD